Protein 3BC8 (pdb70)

Radius of gyration: 23.64 Å; Cα contacts (8 Å, |Δi|>4): 883; chains: 1; bounding box: 68×64×61 Å

Structure (mmCIF, N/CA/C/O backbone):
data_3BC8
#
_entry.id   3BC8
#
_cell.length_a   59.172
_cell.length_b   138.730
_cell.length_c   141.660
_cell.angle_alpha   90.00
_cell.angle_beta   90.00
_cell.angle_gamma   90.00
#
_symmetry.space_group_name_H-M   'I 2 2 2'
#
loop_
_entity.id
_entity.type
_entity.pdbx_description
1 polymer 'O-phosphoseryl-tRNA(Sec) selenium transferase'
2 non-polymer 'CHLORIDE ION'
3 non-polymer 1,2-ETHANEDIOL
4 water water
#
loop_
_atom_site.group_PDB
_atom_site.id
_atom_site.type_symbol
_atom_site.label_atom_id
_atom_site.label_alt_id
_atom_site.label_comp_id
_atom_site.label_asym_id
_atom_site.label_entity_id
_atom_site.label_seq_id
_atom_site.pdbx_PDB_ins_code
_atom_site.Cartn_x
_atom_site.Cartn_y
_atom_site.Cartn_z
_atom_site.occupancy
_atom_site.B_iso_or_equiv
_atom_site.auth_seq_id
_atom_site.auth_comp_id
_atom_site.auth_asym_id
_atom_site.auth_atom_id
_atom_site.pdbx_PDB_model_num
ATOM 1 N N . GLU A 1 5 ? 55.278 76.869 11.119 1.00 29.26 23 GLU A N 1
ATOM 2 C CA . GLU A 1 5 ? 54.429 76.914 9.875 1.00 28.93 23 GLU A CA 1
ATOM 3 C C . GLU A 1 5 ? 53.189 76.014 9.886 1.00 28.17 23 GLU A C 1
ATOM 4 O O . GLU A 1 5 ? 53.229 74.830 10.280 1.00 27.88 23 GLU A O 1
ATOM 10 N N . ALA A 1 6 ? 52.096 76.618 9.422 1.00 27.07 24 ALA A N 1
ATOM 11 C CA . ALA A 1 6 ? 50.778 76.016 9.394 1.00 26.06 24 ALA A CA 1
ATOM 12 C C . ALA A 1 6 ? 50.759 74.657 8.699 1.00 25.02 24 ALA A C 1
ATOM 13 O O . ALA A 1 6 ? 50.314 73.665 9.289 1.00 24.96 24 ALA A O 1
ATOM 15 N N . ARG A 1 7 ? 51.248 74.603 7.461 1.00 23.63 25 ARG A N 1
ATOM 16 C CA . ARG A 1 7 ? 51.225 73.348 6.710 1.00 22.94 25 ARG A CA 1
ATOM 17 C C . ARG A 1 7 ? 52.036 72.227 7.378 1.00 21.37 25 ARG A C 1
ATOM 18 O O . ARG A 1 7 ? 51.601 71.073 7.389 1.00 20.60 25 ARG A O 1
ATOM 26 N N . ARG A 1 8 ? 53.193 72.570 7.947 1.00 19.77 26 ARG A N 1
ATOM 27 C CA . ARG A 1 8 ? 54.039 71.553 8.591 1.00 18.92 26 ARG A CA 1
ATOM 28 C C . ARG A 1 8 ? 53.333 70.848 9.752 1.00 17.86 26 ARG A C 1
ATOM 29 O O . ARG A 1 8 ? 53.518 69.639 9.958 1.00 17.73 26 ARG A O 1
ATOM 37 N N . ALA A 1 9 ? 52.499 71.588 10.485 1.00 15.99 27 ALA A N 1
ATOM 38 C CA . ALA A 1 9 ? 51.760 71.009 11.612 1.00 15.15 27 ALA A CA 1
ATOM 39 C C . ALA A 1 9 ? 50.787 69.926 11.135 1.00 13.94 27 ALA A C 1
ATOM 40 O O . ALA A 1 9 ? 50.655 68.893 11.794 1.00 13.39 27 ALA A O 1
ATOM 42 N N . HIS A 1 10 ? 50.114 70.170 10.005 1.00 13.52 28 HIS A N 1
ATOM 43 C CA . HIS A 1 10 ? 49.225 69.160 9.400 1.00 13.90 28 HIS A CA 1
ATOM 44 C C . HIS A 1 10 ? 50.062 67.954 8.952 1.00 14.83 28 HIS A C 1
ATOM 45 O O . HIS A 1 10 ? 49.704 66.796 9.211 1.00 14.35 28 HIS A O 1
ATOM 52 N N . GLU A 1 11 ? 51.171 68.236 8.271 1.00 15.68 29 GLU A N 1
ATOM 53 C CA . GLU A 1 11 ? 52.087 67.195 7.799 1.00 17.49 29 GLU A CA 1
ATOM 54 C C . GLU A 1 11 ? 52.555 66.306 8.940 1.00 16.81 29 GLU A C 1
ATOM 55 O O . GLU A 1 11 ? 52.607 65.080 8.796 1.00 16.38 29 GLU A O 1
ATOM 61 N N . HIS A 1 12 ? 52.864 66.921 10.084 1.00 15.75 30 HIS A N 1
ATOM 62 C CA . HIS A 1 12 ? 53.314 66.173 11.255 1.00 16.72 30 HIS A CA 1
ATOM 63 C C . HIS A 1 12 ? 52.287 65.114 11.666 1.00 16.39 30 HIS A C 1
ATOM 64 O O . HIS A 1 12 ? 52.634 63.950 11.899 1.00 16.04 30 HIS A O 1
ATOM 71 N N . LEU A 1 13 ? 51.025 65.530 11.748 1.00 15.16 31 LEU A N 1
ATOM 72 C CA . LEU A 1 13 ? 49.937 64.624 12.122 1.00 14.17 31 LEU A CA 1
ATOM 73 C C . LEU A 1 13 ? 49.799 63.486 11.105 1.00 14.19 31 LEU A C 1
ATOM 74 O O . LEU A 1 13 ? 49.645 62.317 11.474 1.00 14.55 31 LEU A O 1
ATOM 79 N N . ILE A 1 14 ? 49.867 63.839 9.828 1.00 13.45 32 ILE A N 1
ATOM 80 C CA . ILE A 1 14 ? 49.699 62.849 8.753 1.00 14.01 32 ILE A CA 1
ATOM 81 C C . ILE A 1 14 ? 50.868 61.847 8.784 1.00 14.60 32 ILE A C 1
ATOM 82 O O . ILE A 1 14 ? 50.660 60.634 8.708 1.00 14.46 32 ILE A O 1
ATOM 87 N N . ARG A 1 15 ? 52.087 62.369 8.913 1.00 14.60 33 ARG A N 1
ATOM 88 C CA . ARG A 1 15 ? 53.301 61.549 9.012 1.00 15.28 33 ARG A CA 1
ATOM 89 C C . ARG A 1 15 ? 53.246 60.549 10.193 1.00 14.93 33 ARG A C 1
ATOM 90 O O . ARG A 1 15 ? 53.542 59.360 10.012 1.00 15.50 33 ARG A O 1
ATOM 98 N N A LEU A 1 16 ? 52.839 61.026 11.372 0.50 14.79 34 LEU A N 1
ATOM 99 N N B LEU A 1 16 ? 52.874 61.025 11.381 0.50 14.67 34 LEU A N 1
ATOM 100 C CA A LEU A 1 16 ? 52.695 60.162 12.556 0.50 15.05 34 LEU A CA 1
ATOM 101 C CA B LEU A 1 16 ? 52.715 60.127 12.531 0.50 14.78 34 LEU A CA 1
ATOM 102 C C A LEU A 1 16 ? 51.674 59.032 12.346 0.50 14.93 34 LEU A C 1
ATOM 103 C C B LEU A 1 16 ? 51.761 58.983 12.176 0.50 14.70 34 LEU A C 1
ATOM 104 O O A LEU A 1 16 ? 51.857 57.919 12.844 0.50 14.77 34 LEU A O 1
ATOM 105 O O B LEU A 1 16 ? 52.082 57.811 12.377 0.50 14.32 34 LEU A O 1
ATOM 114 N N . LEU A 1 17 ? 50.605 59.328 11.613 1.00 14.57 35 LEU A N 1
ATOM 115 C CA . LEU A 1 17 ? 49.618 58.317 11.232 1.00 14.83 35 LEU A CA 1
ATOM 116 C C . LEU A 1 17 ? 50.209 57.289 10.257 1.00 15.47 35 LEU A C 1
ATOM 117 O O . LEU A 1 17 ? 50.018 56.083 10.438 1.00 15.48 35 LEU A O 1
ATOM 122 N N . LEU A 1 18 ? 50.920 57.773 9.239 1.00 16.24 36 LEU A N 1
ATOM 123 C CA . LEU A 1 18 ? 51.475 56.911 8.183 1.00 18.58 36 LEU A CA 1
ATOM 124 C C . LEU A 1 18 ? 52.581 56.006 8.691 1.00 19.89 36 LEU A C 1
ATOM 125 O O . LEU A 1 18 ? 52.700 54.850 8.257 1.00 20.34 36 LEU A O 1
ATOM 130 N N . GLU A 1 19 ? 53.382 56.522 9.614 1.00 20.76 37 GLU A N 1
ATOM 131 C CA . GLU A 1 19 ? 54.549 55.794 10.092 1.00 22.51 37 GLU A CA 1
ATOM 132 C C . GLU A 1 19 ? 54.202 54.680 11.082 1.00 22.38 37 GLU A C 1
ATOM 133 O O . GLU A 1 19 ? 54.742 53.574 10.986 1.00 22.54 37 GLU A O 1
ATOM 139 N N A GLN A 1 20 ? 53.290 54.971 12.006 0.50 22.35 38 GLN A N 1
ATOM 140 N N B GLN A 1 20 ? 53.304 54.951 12.021 0.50 22.30 38 GLN A N 1
ATOM 141 C CA A GLN A 1 20 ? 52.926 54.029 13.062 0.50 22.36 38 GLN A CA 1
ATOM 142 C CA B GLN A 1 20 ? 52.960 53.920 12.996 0.50 22.29 38 GLN A CA 1
ATOM 143 C C A GLN A 1 20 ? 51.610 53.279 12.787 0.50 22.13 38 GLN A C 1
ATOM 144 C C B GLN A 1 20 ? 51.496 53.452 13.024 0.50 21.99 38 GLN A C 1
ATOM 145 O O A GLN A 1 20 ? 51.444 52.139 13.227 0.50 22.16 38 GLN A O 1
ATOM 146 O O B GLN A 1 20 ? 51.120 52.674 13.911 0.50 21.72 38 GLN A O 1
ATOM 157 N N . GLY A 1 21 ? 50.692 53.910 12.057 1.00 21.61 39 GLY A N 1
ATOM 158 C CA . GLY A 1 21 ? 49.342 53.348 11.800 1.00 21.43 39 GLY A CA 1
ATOM 159 C C . GLY A 1 21 ? 48.391 53.344 12.997 1.00 21.15 39 GLY A C 1
ATOM 160 O O . GLY A 1 21 ? 47.415 52.576 13.059 1.00 21.54 39 GLY A O 1
ATOM 161 N N . LYS A 1 22 ? 48.657 54.221 13.951 1.00 20.92 40 LYS A N 1
ATOM 162 C CA . LYS A 1 22 ? 47.845 54.244 15.147 1.00 21.48 40 LYS A CA 1
ATOM 163 C C . LYS A 1 22 ? 46.833 55.373 15.166 1.00 21.14 40 LYS A C 1
ATOM 164 O O . LYS A 1 22 ? 47.025 56.425 14.545 1.00 21.71 40 LYS A O 1
ATOM 170 N N A CYS A 1 23 ? 45.743 55.131 15.880 0.80 21.45 41 CYS A N 1
ATOM 171 N N B CYS A 1 23 ? 45.743 55.135 15.891 0.20 20.92 41 CYS A N 1
ATOM 172 C CA A CYS A 1 23 ? 44.715 56.126 16.093 0.80 21.08 41 CYS A CA 1
ATOM 173 C CA B CYS A 1 23 ? 44.705 56.132 16.101 0.20 20.52 41 CYS A CA 1
ATOM 174 C C A CYS A 1 23 ? 45.311 57.268 16.927 0.80 20.80 41 CYS A C 1
ATOM 175 C C B CYS A 1 23 ? 45.297 57.270 16.938 0.20 20.29 41 CYS A C 1
ATOM 176 O O A CYS A 1 23 ? 45.904 57.009 17.980 0.80 21.15 41 CYS A O 1
ATOM 177 O O B CYS A 1 23 ? 45.863 57.013 18.004 0.20 20.40 41 CYS A O 1
ATOM 182 N N . PRO A 1 24 ? 45.189 58.529 16.456 1.00 20.01 42 PRO A N 1
ATOM 183 C CA . PRO A 1 24 ? 45.742 59.686 17.196 1.00 18.77 42 PRO A CA 1
ATOM 184 C C . PRO A 1 24 ? 45.030 59.795 18.548 1.00 17.85 42 PRO A C 1
ATOM 185 O O . PRO A 1 24 ? 43.849 59.476 18.624 1.00 16.96 42 PRO A O 1
ATOM 189 N N A GLU A 1 25 ? 45.733 60.206 19.607 0.50 16.76 43 GLU A N 1
ATOM 190 N N B GLU A 1 25 ? 45.736 60.223 19.592 0.50 17.18 43 GLU A N 1
ATOM 191 C CA A GLU A 1 25 ? 45.082 60.313 20.921 0.50 16.25 43 GLU A CA 1
ATOM 192 C CA B GLU A 1 25 ? 45.114 60.322 20.913 0.50 17.11 43 GLU A CA 1
ATOM 193 C C A GLU A 1 25 ? 43.899 61.274 20.852 0.50 16.40 43 GLU A C 1
ATOM 194 C C B GLU A 1 25 ? 43.934 61.292 20.908 0.50 16.88 43 GLU A C 1
ATOM 195 O O A GLU A 1 25 ? 42.787 60.939 21.271 0.50 16.01 43 GLU A O 1
ATOM 196 O O B GLU A 1 25 ? 42.853 60.974 21.410 0.50 16.49 43 GLU A O 1
ATOM 207 N N . ASP A 1 26 ? 44.146 62.465 20.318 1.00 16.20 44 ASP A N 1
ATOM 208 C CA . ASP A 1 26 ? 43.085 63.431 20.133 1.00 16.73 44 ASP A CA 1
ATOM 209 C C . ASP A 1 26 ? 42.682 63.507 18.664 1.00 15.76 44 ASP A C 1
ATOM 210 O O . ASP A 1 26 ? 43.510 63.294 17.761 1.00 15.94 44 ASP A O 1
ATOM 215 N N . GLY A 1 27 ? 41.406 63.792 18.432 1.00 15.12 45 GLY A N 1
ATOM 216 C CA . GLY A 1 27 ? 40.865 63.790 17.069 1.00 14.22 45 GLY A CA 1
ATOM 217 C C . GLY A 1 27 ? 41.489 64.898 16.224 1.00 13.80 45 GLY A C 1
ATOM 218 O O . GLY A 1 27 ? 41.814 65.986 16.733 1.00 13.71 45 GLY A O 1
ATOM 219 N N . TRP A 1 28 ? 41.717 64.599 14.951 1.00 12.68 46 TRP A N 1
ATOM 220 C CA . TRP A 1 28 ? 42.132 65.604 13.971 1.00 12.46 46 TRP A CA 1
ATOM 221 C C . TRP A 1 28 ? 41.025 66.620 13.711 1.00 13.34 46 TRP A C 1
ATOM 222 O O . TRP A 1 28 ? 39.831 66.270 13.725 1.00 13.10 46 TRP A O 1
ATOM 233 N N . ASP A 1 29 ? 41.408 67.877 13.478 1.00 13.16 47 ASP A N 1
ATOM 234 C CA . ASP A 1 29 ? 40.503 68.844 12.860 1.00 14.54 47 ASP A CA 1
ATOM 235 C C . ASP A 1 29 ? 40.049 68.327 11.480 1.00 13.87 47 ASP A C 1
ATOM 236 O O . ASP A 1 29 ? 40.807 67.600 10.796 1.00 12.50 47 ASP A O 1
ATOM 241 N N . GLU A 1 30 ? 38.856 68.741 11.043 1.00 14.43 48 GLU A N 1
ATOM 242 C CA . GLU A 1 30 ? 38.378 68.439 9.671 1.00 16.09 48 GLU A CA 1
ATOM 243 C C . GLU A 1 30 ? 39.352 68.907 8.599 1.00 15.26 48 GLU A C 1
ATOM 244 O O . GLU A 1 30 ? 39.525 68.236 7.580 1.00 15.39 48 GLU A O 1
ATOM 250 N N . SER A 1 31 ? 39.985 70.053 8.826 1.00 14.82 49 SER A N 1
ATOM 251 C CA . SER A 1 31 ? 40.932 70.579 7.828 1.00 14.22 49 SER A CA 1
ATOM 252 C C . SER A 1 31 ? 42.045 69.563 7.558 1.00 13.99 49 SER A C 1
ATOM 253 O O . SER A 1 31 ? 42.397 69.280 6.399 1.00 14.48 49 SER A O 1
ATOM 256 N N . THR A 1 32 ? 42.613 69.024 8.639 1.00 13.37 50 THR A N 1
ATOM 257 C CA . THR A 1 32 ? 43.714 68.071 8.506 1.00 12.89 50 THR A CA 1
ATOM 258 C C . THR A 1 32 ? 43.176 66.825 7.801 1.00 12.76 50 THR A C 1
ATOM 259 O O . THR A 1 32 ? 43.799 66.287 6.869 1.00 12.67 50 THR A O 1
ATOM 263 N N . LEU A 1 33 ? 42.004 66.374 8.249 1.00 12.75 51 LEU A N 1
ATOM 264 C CA . LEU A 1 33 ? 41.418 65.171 7.667 1.00 13.07 51 LEU A CA 1
ATOM 265 C C . LEU A 1 33 ? 41.216 65.315 6.150 1.00 13.41 51 LEU A C 1
ATOM 266 O O . LEU A 1 33 ? 41.574 64.413 5.377 1.00 13.49 51 LEU A O 1
ATOM 271 N N . GLU A 1 34 ? 40.639 66.434 5.722 1.00 13.85 52 GLU A N 1
ATOM 272 C CA . GLU A 1 34 ? 40.338 66.612 4.294 1.00 15.79 52 GLU A CA 1
ATOM 273 C C . GLU A 1 34 ? 41.586 66.818 3.457 1.00 15.95 52 GLU A C 1
ATOM 274 O O . GLU A 1 34 ? 41.643 66.357 2.333 1.00 16.30 52 GLU A O 1
ATOM 280 N N . LEU A 1 35 ? 42.588 67.498 4.020 1.00 15.94 53 LEU A N 1
ATOM 281 C CA . LEU A 1 35 ? 43.909 67.603 3.390 1.00 16.97 53 LEU A CA 1
ATOM 282 C C . LEU A 1 35 ? 44.479 66.207 3.100 1.00 16.78 53 LEU A C 1
ATOM 283 O O . LEU A 1 35 ? 44.946 65.908 1.992 1.00 16.78 53 LEU A O 1
ATOM 288 N N . PHE A 1 36 ? 44.425 65.349 4.115 1.00 14.66 54 PHE A N 1
ATOM 289 C CA . PHE A 1 36 ? 44.895 63.973 4.026 1.00 14.48 54 PHE A CA 1
ATOM 290 C C . PHE A 1 36 ? 44.134 63.176 2.952 1.00 14.10 54 PHE A C 1
ATOM 291 O O . PHE A 1 36 ? 44.747 62.518 2.084 1.00 15.49 54 PHE A O 1
ATOM 299 N N . LEU A 1 37 ? 42.806 63.245 2.997 1.00 13.52 55 LEU A N 1
ATOM 300 C CA . LEU A 1 37 ? 41.975 62.498 2.024 1.00 13.15 55 LEU A CA 1
ATOM 301 C C . LEU A 1 37 ? 42.241 62.975 0.594 1.00 13.74 55 LEU A C 1
ATOM 302 O O . LEU A 1 37 ? 42.368 62.154 -0.322 1.00 13.70 55 LEU A O 1
ATOM 307 N N . HIS A 1 38 ? 42.353 64.290 0.416 1.00 15.09 56 HIS A N 1
ATOM 308 C CA . HIS A 1 38 ? 42.626 64.849 -0.920 1.00 17.51 56 HIS A CA 1
ATOM 309 C C . HIS A 1 38 ? 43.978 64.392 -1.418 1.00 17.56 56 HIS A C 1
ATOM 310 O O . HIS A 1 38 ? 44.123 64.041 -2.585 1.00 17.65 56 HIS A O 1
ATOM 317 N N . GLU A 1 39 ? 44.962 64.367 -0.523 1.00 17.98 57 GLU A N 1
ATOM 318 C CA . GLU A 1 39 ? 46.302 63.866 -0.861 1.00 18.98 57 GLU A CA 1
ATOM 319 C C . GLU A 1 39 ? 46.319 62.388 -1.254 1.00 18.65 57 GLU A C 1
ATOM 320 O O . GLU A 1 39 ? 46.985 62.006 -2.235 1.00 18.58 57 GLU A O 1
ATOM 326 N N . LEU A 1 40 ? 45.601 61.551 -0.503 1.00 16.74 58 LEU A N 1
ATOM 327 C CA . LEU A 1 40 ? 45.487 60.137 -0.847 1.00 17.08 58 LEU A CA 1
ATOM 328 C C . LEU A 1 40 ? 44.805 59.958 -2.199 1.00 16.04 58 LEU A C 1
ATOM 329 O O . LEU A 1 40 ? 45.257 59.139 -3.011 1.00 15.65 58 LEU A O 1
ATOM 334 N N . ALA A 1 41 ? 43.718 60.694 -2.432 1.00 15.27 59 ALA A N 1
ATOM 335 C CA . ALA A 1 41 ? 42.947 60.496 -3.671 1.00 14.88 59 ALA A CA 1
ATOM 336 C C . ALA A 1 41 ? 43.815 60.823 -4.890 1.00 15.05 59 ALA A C 1
ATOM 337 O O . ALA A 1 41 ? 43.715 60.147 -5.920 1.00 15.40 59 ALA A O 1
ATOM 339 N N . VAL A 1 42 ? 44.676 61.843 -4.753 1.00 14.47 60 VAL A N 1
ATOM 340 C CA . VAL A 1 42 ? 45.620 62.284 -5.809 1.00 15.88 60 VAL A CA 1
ATOM 341 C C . VAL A 1 42 ? 46.513 61.129 -6.242 1.00 15.29 60 VAL A C 1
ATOM 342 O O . VAL A 1 42 ? 46.947 61.054 -7.401 1.00 15.79 60 VAL A O 1
ATOM 346 N N . MET A 1 43 ? 46.746 60.200 -5.313 1.00 15.35 61 MET A N 1
ATOM 347 C CA . MET A 1 43 ? 47.621 59.058 -5.576 1.00 16.02 61 MET A CA 1
ATOM 348 C C . MET A 1 43 ? 47.004 57.964 -6.450 1.00 15.29 61 MET A C 1
ATOM 349 O O . MET A 1 43 ? 47.725 57.102 -6.956 1.00 15.55 61 MET A O 1
ATOM 354 N N . ASP A 1 44 ? 45.681 58.008 -6.610 1.00 14.34 62 ASP A N 1
ATOM 355 C CA . ASP A 1 44 ? 44.968 57.010 -7.420 1.00 14.10 62 ASP A CA 1
ATOM 356 C C . ASP A 1 44 ? 45.006 57.403 -8.907 1.00 14.13 62 ASP A C 1
ATOM 357 O O . ASP A 1 44 ? 44.819 58.582 -9.248 1.00 13.58 62 ASP A O 1
ATOM 362 N N . SER A 1 45 ? 45.244 56.419 -9.785 1.00 13.80 63 SER A N 1
ATOM 363 C CA . SER A 1 45 ? 45.543 56.720 -11.208 1.00 14.17 63 SER A CA 1
ATOM 364 C C . SER A 1 45 ? 44.402 57.455 -11.939 1.00 14.31 63 SER A C 1
ATOM 365 O O . SER A 1 45 ? 44.666 58.287 -12.845 1.00 14.56 63 SER A O 1
ATOM 368 N N . ASN A 1 46 ? 43.156 57.177 -11.553 1.00 13.94 64 ASN A N 1
ATOM 369 C CA . ASN A 1 46 ? 41.981 57.841 -12.170 1.00 15.25 64 ASN A CA 1
ATOM 370 C C . ASN A 1 46 ? 42.021 59.344 -11.972 1.00 15.60 64 ASN A C 1
ATOM 371 O O . ASN A 1 46 ? 41.396 60.099 -12.735 1.00 15.94 64 ASN A O 1
ATOM 376 N N . ASN A 1 47 ? 42.754 59.758 -10.931 1.00 14.87 65 ASN A N 1
ATOM 377 C CA . ASN A 1 47 ? 42.930 61.166 -10.598 1.00 15.30 65 ASN A CA 1
ATOM 378 C C . ASN A 1 47 ? 44.212 61.837 -11.115 1.00 15.18 65 ASN A C 1
ATOM 379 O O . ASN A 1 47 ? 44.395 63.052 -10.901 1.00 14.39 65 ASN A O 1
ATOM 384 N N . PHE A 1 48 ? 45.108 61.082 -11.757 1.00 14.25 66 PHE A N 1
ATOM 385 C CA . PHE A 1 48 ? 46.330 61.684 -12.299 1.00 14.38 66 PHE A CA 1
ATOM 386 C C . PHE A 1 48 ? 45.948 62.673 -13.397 1.00 14.48 66 PHE A C 1
ATOM 387 O O . PHE A 1 48 ? 45.097 62.370 -14.243 1.00 14.86 66 PHE A O 1
ATOM 395 N N . LEU A 1 49 ? 46.595 63.836 -13.400 1.00 13.88 67 LEU A N 1
ATOM 396 C CA . LEU A 1 49 ? 46.368 64.821 -14.448 1.00 13.80 67 LEU A CA 1
ATOM 397 C C . LEU A 1 49 ? 46.839 64.319 -15.820 1.00 15.23 67 LEU A C 1
ATOM 398 O O . LEU A 1 49 ? 46.209 64.626 -16.837 1.00 16.01 67 LEU A O 1
ATOM 403 N N . GLY A 1 50 ? 47.942 63.578 -15.840 1.00 15.75 68 GLY A N 1
ATOM 404 C CA . GLY A 1 50 ? 48.498 63.073 -17.109 1.00 17.49 68 GLY A CA 1
ATOM 405 C C . GLY A 1 50 ? 48.006 61.701 -17.562 1.00 18.29 68 GLY A C 1
ATOM 406 O O . GLY A 1 50 ? 48.474 61.176 -18.590 1.00 19.05 68 GLY A O 1
ATOM 407 N N . ASN A 1 51 ? 47.068 61.127 -16.813 1.00 19.18 69 ASN A N 1
ATOM 408 C CA . ASN A 1 51 ? 46.562 59.777 -17.072 1.00 19.70 69 ASN A CA 1
ATOM 409 C C . ASN A 1 51 ? 45.811 59.643 -18.413 1.00 19.40 69 ASN A C 1
ATOM 410 O O . ASN A 1 51 ? 45.073 60.532 -18.845 1.00 19.70 69 ASN A O 1
ATOM 415 N N . CYS A 1 52 ? 46.054 58.534 -19.089 1.00 18.45 70 CYS A N 1
ATOM 416 C CA . CYS A 1 52 ? 45.158 58.097 -20.144 1.00 16.86 70 CYS A CA 1
ATOM 417 C C . CYS A 1 52 ? 44.837 56.660 -19.774 1.00 16.27 70 CYS A C 1
ATOM 418 O O . CYS A 1 52 ? 45.699 55.949 -19.248 1.00 17.22 70 CYS A O 1
ATOM 421 N N . GLY A 1 53 ? 43.589 56.258 -19.994 1.00 14.41 71 GLY A N 1
ATOM 422 C CA . GLY A 1 53 ? 43.116 54.949 -19.552 1.00 12.89 71 GLY A CA 1
ATOM 423 C C . GLY A 1 53 ? 42.596 54.193 -20.753 1.00 12.44 71 GLY A C 1
ATOM 424 O O . GLY A 1 53 ? 41.820 54.740 -21.554 1.00 11.72 71 GLY A O 1
ATOM 425 N N . VAL A 1 54 ? 43.059 52.950 -20.910 1.00 10.51 72 VAL A N 1
ATOM 426 C CA . VAL A 1 54 ? 42.646 52.161 -22.082 1.00 10.18 72 VAL A CA 1
ATOM 427 C C . VAL A 1 54 ? 42.166 50.770 -21.681 1.00 10.42 72 VAL A C 1
ATOM 428 O O . VAL A 1 54 ? 42.193 49.830 -22.494 1.00 10.06 72 VAL A O 1
ATOM 432 N N . GLY A 1 55 ? 41.746 50.647 -20.426 1.00 10.23 73 GLY A N 1
ATOM 433 C CA . GLY A 1 55 ? 41.190 49.397 -19.924 1.00 11.39 73 GLY A CA 1
ATOM 434 C C . GLY A 1 55 ? 39.700 49.494 -19.624 1.00 11.62 73 GLY A C 1
ATOM 435 O O . GLY A 1 55 ? 39.051 50.538 -19.877 1.00 12.14 73 GLY A O 1
ATOM 436 N N . GLU A 1 56 ? 39.172 48.410 -19.049 1.00 11.07 74 GLU A N 1
ATOM 437 C CA . GLU A 1 56 ? 37.744 48.285 -18.789 1.00 11.88 74 GLU A CA 1
ATOM 438 C C . GLU A 1 56 ? 37.352 48.710 -17.375 1.00 12.16 74 GLU A C 1
ATOM 439 O O . GLU A 1 56 ? 36.166 48.710 -17.043 1.00 12.51 74 GLU A O 1
ATOM 445 N N . ARG A 1 57 ? 38.351 49.017 -16.546 1.00 11.84 75 ARG A N 1
ATOM 446 C CA . ARG A 1 57 ? 38.085 49.450 -15.181 1.00 11.89 75 ARG A CA 1
ATOM 447 C C . ARG A 1 57 ? 38.949 50.666 -14.852 1.00 12.73 75 ARG A C 1
ATOM 448 O O . ARG A 1 57 ? 39.909 50.565 -14.089 1.00 13.57 75 ARG A O 1
ATOM 456 N N . GLU A 1 58 ? 38.612 51.809 -15.452 1.00 12.34 76 GLU A N 1
ATOM 457 C CA . GLU A 1 58 ? 39.442 52.998 -15.328 1.00 11.86 76 GLU A CA 1
ATOM 458 C C . GLU A 1 58 ? 39.003 53.947 -14.193 1.00 11.66 76 GLU A C 1
ATOM 459 O O . GLU A 1 58 ? 39.609 55.013 -13.997 1.00 11.29 76 GLU A O 1
ATOM 465 N N . GLY A 1 59 ? 37.959 53.573 -13.459 1.00 11.62 77 GLY A N 1
ATOM 466 C CA . GLY A 1 59 ? 37.477 54.459 -12.391 1.00 12.08 77 GLY A CA 1
ATOM 467 C C . GLY A 1 59 ? 36.909 55.759 -12.917 1.00 12.59 77 GLY A C 1
ATOM 468 O O . GLY A 1 59 ? 37.001 56.802 -12.256 1.00 12.82 77 GLY A O 1
ATOM 469 N N . ARG A 1 60 ? 36.346 55.716 -14.127 1.00 12.12 78 ARG A N 1
ATOM 470 C CA . ARG A 1 60 ? 35.705 56.900 -14.713 1.00 12.13 78 ARG A CA 1
ATOM 471 C C . ARG A 1 60 ? 34.426 57.133 -13.958 1.00 12.41 78 ARG A C 1
ATOM 472 O O . ARG A 1 60 ? 33.789 56.174 -13.515 1.00 11.98 78 ARG A O 1
ATOM 480 N N A VAL A 1 61 ? 34.055 58.404 -13.808 0.50 11.49 79 VAL A N 1
ATOM 481 N N B VAL A 1 61 ? 34.020 58.393 -13.814 0.50 11.37 79 VAL A N 1
ATOM 482 C CA A VAL A 1 61 ? 32.830 58.753 -13.081 0.50 11.53 79 VAL A CA 1
ATOM 483 C CA B VAL A 1 61 ? 32.812 58.684 -13.020 0.50 11.31 79 VAL A CA 1
ATOM 484 C C A VAL A 1 61 ? 31.964 59.701 -13.900 0.50 11.62 79 VAL A C 1
ATOM 485 C C B VAL A 1 61 ? 31.914 59.748 -13.683 0.50 11.32 79 VAL A C 1
ATOM 486 O O A VAL A 1 61 ? 32.435 60.736 -14.405 0.50 11.64 79 VAL A O 1
ATOM 487 O O B VAL A 1 61 ? 32.327 60.903 -13.861 0.50 11.10 79 VAL A O 1
ATOM 494 N N . ALA A 1 62 ? 30.698 59.331 -14.049 1.00 11.44 80 ALA A N 1
ATOM 495 C CA . ALA A 1 62 ? 29.783 60.139 -14.859 1.00 11.47 80 ALA A CA 1
ATOM 496 C C . ALA A 1 62 ? 29.248 61.342 -14.094 1.00 11.79 80 ALA A C 1
ATOM 497 O O . ALA A 1 62 ? 29.151 62.449 -14.667 1.00 13.33 80 ALA A O 1
ATOM 499 N N . SER A 1 63 ? 28.896 61.126 -12.827 1.00 11.59 81 SER A N 1
ATOM 500 C CA . SER A 1 63 ? 28.296 62.165 -11.994 1.00 11.62 81 SER A CA 1
ATOM 501 C C . SER A 1 63 ? 29.307 62.845 -11.057 1.00 10.99 81 SER A C 1
ATOM 502 O O . SER A 1 63 ? 29.967 62.175 -10.217 1.00 10.63 81 SER A O 1
ATOM 505 N N . ALA A 1 64 ? 29.370 64.179 -11.130 1.00 12.07 82 ALA A N 1
ATOM 506 C CA . ALA A 1 64 ? 30.192 64.942 -10.174 1.00 12.31 82 ALA A CA 1
ATOM 507 C C . ALA A 1 64 ? 29.745 64.748 -8.718 1.00 12.65 82 ALA A C 1
ATOM 508 O O . ALA A 1 64 ? 30.591 64.708 -7.810 1.00 12.96 82 ALA A O 1
ATOM 510 N N . LEU A 1 65 ? 28.438 64.604 -8.494 1.00 12.04 83 LEU A N 1
ATOM 511 C CA . LEU A 1 65 ? 27.915 64.368 -7.139 1.00 12.77 83 LEU A CA 1
ATOM 512 C C . LEU A 1 65 ? 28.471 63.065 -6.568 1.00 12.30 83 LEU A C 1
ATOM 513 O O . LEU A 1 65 ? 28.866 63.011 -5.407 1.00 13.41 83 LEU A O 1
ATOM 518 N N . VAL A 1 66 ? 28.534 62.031 -7.402 1.00 11.72 84 VAL A N 1
ATOM 519 C CA . VAL A 1 66 ? 29.095 60.759 -6.977 1.00 12.37 84 VAL A CA 1
ATOM 520 C C . VAL A 1 66 ? 30.593 60.898 -6.716 1.00 12.37 84 VAL A C 1
ATOM 521 O O . VAL A 1 66 ? 31.077 60.443 -5.679 1.00 12.82 84 VAL A O 1
ATOM 525 N N . ALA A 1 67 ? 31.327 61.507 -7.662 1.00 11.48 85 ALA A N 1
ATOM 526 C CA . ALA A 1 67 ? 32.785 61.642 -7.487 1.00 11.93 85 ALA A CA 1
ATOM 527 C C . ALA A 1 67 ? 33.120 62.375 -6.178 1.00 11.83 85 ALA A C 1
ATOM 528 O O . ALA A 1 67 ? 34.000 61.934 -5.399 1.00 13.20 85 ALA A O 1
ATOM 530 N N A ARG A 1 68 ? 32.421 63.486 -5.940 0.50 11.47 86 ARG A N 1
ATOM 531 N N B ARG A 1 68 ? 32.410 63.465 -5.917 0.50 11.50 86 ARG A N 1
ATOM 532 C CA A ARG A 1 68 ? 32.725 64.359 -4.801 0.50 12.27 86 ARG A CA 1
ATOM 533 C CA B ARG A 1 68 ? 32.767 64.337 -4.800 0.50 12.31 86 ARG A CA 1
ATOM 534 C C A ARG A 1 68 ? 32.398 63.673 -3.478 0.50 12.00 86 ARG A C 1
ATOM 535 C C B ARG A 1 68 ? 32.335 63.788 -3.438 0.50 12.15 86 ARG A C 1
ATOM 536 O O A ARG A 1 68 ? 33.196 63.700 -2.545 0.50 11.71 86 ARG A O 1
ATOM 537 O O B ARG A 1 68 ? 33.001 64.037 -2.429 0.50 11.94 86 ARG A O 1
ATOM 552 N N . ARG A 1 69 ? 31.225 63.046 -3.404 1.00 12.38 87 ARG A N 1
ATOM 553 C CA . ARG A 1 69 ? 30.752 62.472 -2.125 1.00 12.25 87 ARG A CA 1
ATOM 554 C C . ARG A 1 69 ? 31.680 61.353 -1.624 1.00 12.72 87 ARG A C 1
ATOM 555 O O . ARG A 1 69 ? 31.677 61.042 -0.432 1.00 14.16 87 ARG A O 1
ATOM 563 N N . HIS A 1 70 ? 32.447 60.777 -2.565 1.00 12.88 88 HIS A N 1
ATOM 564 C CA . HIS A 1 70 ? 33.455 59.748 -2.247 1.00 12.91 88 HIS A CA 1
ATOM 565 C C . HIS A 1 70 ? 34.902 60.243 -2.183 1.00 12.39 88 HIS A C 1
ATOM 566 O O . HIS A 1 70 ? 35.857 59.424 -2.140 1.00 12.46 88 HIS A O 1
ATOM 573 N N . TYR A 1 71 ? 35.065 61.570 -2.125 1.00 11.90 89 TYR A N 1
ATOM 574 C CA . TYR A 1 71 ? 36.400 62.179 -2.094 1.00 12.59 89 TYR A CA 1
ATOM 575 C C . TYR A 1 71 ? 37.271 61.696 -3.278 1.00 12.72 89 TYR A C 1
ATOM 576 O O . TYR A 1 71 ? 38.491 61.609 -3.157 1.00 13.17 89 TYR A O 1
ATOM 585 N N . ARG A 1 72 ? 36.635 61.361 -4.404 1.00 12.05 90 ARG A N 1
ATOM 586 C CA . ARG A 1 72 ? 37.362 60.940 -5.613 1.00 14.05 90 ARG A CA 1
ATOM 587 C C . ARG A 1 72 ? 38.078 59.582 -5.482 1.00 12.91 90 ARG A C 1
ATOM 588 O O . ARG A 1 72 ? 38.975 59.244 -6.302 1.00 13.43 90 ARG A O 1
ATOM 596 N N . PHE A 1 73 ? 37.673 58.799 -4.484 1.00 13.28 91 PHE A N 1
ATOM 597 C CA . PHE A 1 73 ? 38.122 57.408 -4.385 1.00 12.98 91 PHE A CA 1
ATOM 598 C C . PHE A 1 73 ? 37.106 56.546 -5.125 1.00 13.70 91 PHE A C 1
ATOM 599 O O . PHE A 1 73 ? 35.981 56.362 -4.650 1.00 13.54 91 PHE A O 1
ATOM 607 N N . ILE A 1 74 ? 37.529 56.002 -6.269 1.00 12.69 92 ILE A N 1
ATOM 608 C CA . ILE A 1 74 ? 36.633 55.320 -7.194 1.00 12.66 92 ILE A CA 1
ATOM 609 C C . ILE A 1 74 ? 37.009 53.850 -7.392 1.00 13.18 92 ILE A C 1
ATOM 610 O O . ILE A 1 74 ? 36.134 53.000 -7.604 1.00 12.44 92 ILE A O 1
ATOM 615 N N . HIS A 1 75 ? 38.301 53.552 -7.266 1.00 12.13 93 HIS A N 1
ATOM 616 C CA . HIS A 1 75 ? 38.819 52.197 -7.562 1.00 13.18 93 HIS A CA 1
ATOM 617 C C . HIS A 1 75 ? 38.527 51.056 -6.576 1.00 13.18 93 HIS A C 1
ATOM 618 O O . HIS A 1 75 ? 38.848 49.902 -6.869 1.00 14.41 93 HIS A O 1
ATOM 625 N N . GLY A 1 76 ? 37.908 51.359 -5.440 1.00 13.34 94 GLY A N 1
ATOM 626 C CA . GLY A 1 76 ? 37.653 50.302 -4.444 1.00 13.02 94 GLY A CA 1
ATOM 627 C C . GLY A 1 76 ? 38.930 49.831 -3.781 1.00 14.35 94 GLY A C 1
ATOM 628 O O . GLY A 1 76 ? 40.003 50.428 -3.956 1.00 14.64 94 GLY A O 1
ATOM 629 N N . ILE A 1 77 ? 38.823 48.758 -3.007 1.00 14.69 95 ILE A N 1
ATOM 630 C CA . ILE A 1 77 ? 39.970 48.221 -2.306 1.00 15.64 95 ILE A CA 1
ATOM 631 C C . ILE A 1 77 ? 40.240 46.791 -2.773 1.00 17.31 95 ILE A C 1
ATOM 632 O O . ILE A 1 77 ? 39.315 46.092 -3.213 1.00 17.24 95 ILE A O 1
ATOM 637 N N . GLY A 1 78 ? 41.499 46.365 -2.675 1.00 18.67 96 GLY A N 1
ATOM 638 C CA . GLY A 1 78 ? 41.848 44.962 -2.893 1.00 22.15 96 GLY A CA 1
ATOM 639 C C . GLY A 1 78 ? 42.126 44.314 -1.540 1.00 24.51 96 GLY A C 1
ATOM 640 O O . GLY A 1 78 ? 41.631 44.785 -0.496 1.00 24.87 96 GLY A O 1
ATOM 641 N N . ARG A 1 79 ? 42.913 43.239 -1.555 1.00 25.83 97 ARG A N 1
ATOM 642 C CA . ARG A 1 79 ? 43.371 42.580 -0.330 1.00 27.62 97 ARG A CA 1
ATOM 643 C C . ARG A 1 79 ? 44.427 43.439 0.372 1.00 28.10 97 ARG A C 1
ATOM 644 O O . ARG A 1 79 ? 45.441 43.812 -0.228 1.00 28.21 97 ARG A O 1
ATOM 652 N N . GLN A 1 87 ? 52.993 49.653 -10.605 1.00 31.68 105 GLN A N 1
ATOM 653 C CA . GLN A 1 87 ? 52.104 48.487 -10.635 1.00 31.14 105 GLN A CA 1
ATOM 654 C C . GLN A 1 87 ? 50.647 48.746 -10.162 1.00 29.90 105 GLN A C 1
ATOM 655 O O . GLN A 1 87 ? 49.705 48.403 -10.882 1.00 29.73 105 GLN A O 1
ATOM 661 N N . PRO A 1 88 ? 50.448 49.362 -8.973 1.00 28.82 106 PRO A N 1
ATOM 662 C CA . PRO A 1 88 ? 49.056 49.468 -8.500 1.00 27.29 106 PRO A CA 1
ATOM 663 C C . PRO A 1 88 ? 48.246 50.472 -9.322 1.00 25.52 106 PRO A C 1
ATOM 664 O O . PRO A 1 88 ? 48.795 51.478 -9.773 1.00 24.95 106 PRO A O 1
ATOM 668 N N . LYS A 1 89 ? 46.960 50.190 -9.519 1.00 23.77 107 LYS A N 1
ATOM 669 C CA . LYS A 1 89 ? 46.068 51.126 -10.207 1.00 22.10 107 LYS A CA 1
ATOM 670 C C . LYS A 1 89 ? 45.566 52.197 -9.227 1.00 19.79 107 LYS A C 1
ATOM 671 O O . LYS A 1 89 ? 45.201 53.315 -9.622 1.00 18.69 107 LYS A O 1
ATOM 677 N N . ALA A 1 90 ? 45.541 51.833 -7.946 1.00 17.55 108 ALA A N 1
ATOM 678 C CA . ALA A 1 90 ? 45.020 52.733 -6.938 1.00 16.19 108 ALA A CA 1
ATOM 679 C C . ALA A 1 90 ? 45.873 52.725 -5.676 1.00 15.09 108 ALA A C 1
ATOM 680 O O . ALA A 1 90 ? 45.442 52.224 -4.630 1.00 14.72 108 ALA A O 1
ATOM 682 N N . ALA A 1 91 ? 47.075 53.300 -5.786 1.00 14.06 109 ALA A N 1
ATOM 683 C CA . ALA A 1 91 ? 47.998 53.428 -4.647 1.00 13.97 109 ALA A CA 1
ATOM 684 C C . ALA A 1 91 ? 47.384 54.154 -3.432 1.00 13.43 109 ALA A C 1
ATOM 685 O O . ALA A 1 91 ? 47.663 53.793 -2.265 1.00 13.54 109 ALA A O 1
ATOM 687 N N . GLY A 1 92 ? 46.581 55.193 -3.693 1.00 12.24 110 GLY A N 1
ATOM 688 C CA . GLY A 1 92 ? 45.927 55.965 -2.602 1.00 12.57 110 GLY A CA 1
ATOM 689 C C . GLY A 1 92 ? 44.883 55.100 -1.899 1.00 13.45 110 GLY A C 1
ATOM 690 O O . GLY A 1 92 ? 44.806 55.056 -0.668 1.00 13.95 110 GLY A O 1
ATOM 691 N N . SER A 1 93 ? 44.097 54.372 -2.684 1.00 12.74 111 SER A N 1
ATOM 692 C CA . SER A 1 93 ? 43.087 53.474 -2.075 1.00 12.87 111 SER A CA 1
ATOM 693 C C . SER A 1 93 ? 43.742 52.342 -1.285 1.00 12.97 111 SER A C 1
ATOM 694 O O . SER A 1 93 ? 43.234 51.943 -0.234 1.00 13.13 111 SER A O 1
ATOM 697 N N A SER A 1 94 ? 44.870 51.834 -1.779 0.33 12.95 112 SER A N 1
ATOM 698 N N B SER A 1 94 ? 44.874 51.841 -1.774 0.33 12.86 112 SER A N 1
ATOM 699 N N C SER A 1 94 ? 44.856 51.827 -1.801 0.33 12.72 112 SER A N 1
ATOM 700 C CA A SER A 1 94 ? 45.594 50.774 -1.063 0.33 13.33 112 SER A CA 1
ATOM 701 C CA B SER A 1 94 ? 45.605 50.778 -1.067 0.33 13.14 112 SER A CA 1
ATOM 702 C CA C SER A 1 94 ? 45.611 50.800 -1.084 0.33 12.88 112 SER A CA 1
ATOM 703 C C A SER A 1 94 ? 46.135 51.266 0.279 0.33 13.30 112 SER A C 1
ATOM 704 C C B SER A 1 94 ? 46.181 51.252 0.268 0.33 13.20 112 SER A C 1
ATOM 705 C C C SER A 1 94 ? 46.017 51.322 0.284 0.33 12.97 112 SER A C 1
ATOM 706 O O A SER A 1 94 ? 46.081 50.542 1.284 0.33 12.93 112 SER A O 1
ATOM 707 O O B SER A 1 94 ? 46.202 50.500 1.254 0.33 12.83 112 SER A O 1
ATOM 708 O O C SER A 1 94 ? 45.744 50.681 1.306 0.33 12.33 112 SER A O 1
ATOM 715 N N . LEU A 1 95 ? 46.643 52.498 0.288 1.00 13.29 113 LEU A N 1
ATOM 716 C CA . LEU A 1 95 ? 47.118 53.140 1.518 1.00 13.15 113 LEU A CA 1
ATOM 717 C C . LEU A 1 95 ? 45.948 53.365 2.475 1.00 13.07 113 LEU A C 1
ATOM 718 O O . LEU A 1 95 ? 46.070 53.109 3.668 1.00 12.87 113 LEU A O 1
ATOM 723 N N A LEU A 1 96 ? 44.818 53.819 1.927 0.33 12.76 114 LEU A N 1
ATOM 724 N N B LEU A 1 96 ? 44.819 53.824 1.937 0.33 12.66 114 LEU A N 1
ATOM 725 N N C LEU A 1 96 ? 44.825 53.832 1.932 0.33 12.75 114 LEU A N 1
ATOM 726 C CA A LEU A 1 96 ? 43.570 54.001 2.682 0.33 12.86 114 LEU A CA 1
ATOM 727 C CA B LEU A 1 96 ? 43.593 53.999 2.720 0.33 12.80 114 LEU A CA 1
ATOM 728 C CA C LEU A 1 96 ? 43.589 53.995 2.696 0.33 12.87 114 LEU A CA 1
ATOM 729 C C A LEU A 1 96 ? 43.153 52.700 3.381 0.33 12.78 114 LEU A C 1
ATOM 730 C C B LEU A 1 96 ? 43.198 52.685 3.405 0.33 12.71 114 LEU A C 1
ATOM 731 C C C LEU A 1 96 ? 43.232 52.683 3.404 0.33 12.75 114 LEU A C 1
ATOM 732 O O A LEU A 1 96 ? 42.830 52.704 4.567 0.33 12.70 114 LEU A O 1
ATOM 733 O O B LEU A 1 96 ? 42.935 52.665 4.605 0.33 12.52 114 LEU A O 1
ATOM 734 O O C LEU A 1 96 ? 43.036 52.663 4.617 0.33 12.44 114 LEU A O 1
ATOM 747 N N . ASN A 1 97 ? 43.184 51.595 2.637 1.00 12.61 115 ASN A N 1
ATOM 748 C CA . ASN A 1 97 ? 42.859 50.274 3.166 1.00 13.04 115 ASN A CA 1
ATOM 749 C C . ASN A 1 97 ? 43.809 49.845 4.299 1.00 13.01 115 ASN A C 1
ATOM 750 O O . ASN A 1 97 ? 43.382 49.352 5.368 1.00 12.74 115 ASN A O 1
ATOM 755 N N . LYS A 1 98 ? 45.097 50.023 4.040 1.00 12.80 116 LYS A N 1
ATOM 756 C CA . LYS A 1 98 ? 46.152 49.601 4.988 1.00 14.53 116 LYS A CA 1
ATOM 757 C C . LYS A 1 98 ? 46.051 50.386 6.306 1.00 13.25 116 LYS A C 1
ATOM 758 O O . LYS A 1 98 ? 46.067 49.805 7.395 1.00 13.57 116 LYS A O 1
ATOM 764 N N A ILE A 1 99 ? 45.943 51.706 6.180 0.50 12.30 117 ILE A N 1
ATOM 765 N N B ILE A 1 99 ? 45.919 51.702 6.206 0.50 12.32 117 ILE A N 1
ATOM 766 C CA A ILE A 1 99 ? 45.823 52.595 7.337 0.50 11.96 117 ILE A CA 1
ATOM 767 C CA B ILE A 1 99 ? 45.864 52.538 7.408 0.50 11.83 117 ILE A CA 1
ATOM 768 C C A ILE A 1 99 ? 44.576 52.243 8.129 0.50 11.54 117 ILE A C 1
ATOM 769 C C B ILE A 1 99 ? 44.541 52.362 8.161 0.50 11.56 117 ILE A C 1
ATOM 770 O O A ILE A 1 99 ? 44.632 52.073 9.342 0.50 11.00 117 ILE A O 1
ATOM 771 O O B ILE A 1 99 ? 44.511 52.437 9.394 0.50 10.93 117 ILE A O 1
ATOM 780 N N . THR A 1 100 ? 43.456 52.117 7.424 1.00 11.20 118 THR A N 1
ATOM 781 C CA . THR A 1 100 ? 42.174 51.824 8.080 1.00 11.75 118 THR A CA 1
ATOM 782 C C . THR A 1 100 ? 42.277 50.530 8.883 1.00 11.64 118 THR A C 1
ATOM 783 O O . THR A 1 100 ? 41.856 50.488 10.063 1.00 11.85 118 THR A O 1
ATOM 787 N N . ASN A 1 101 ? 42.848 49.492 8.263 1.00 11.38 119 ASN A N 1
ATOM 788 C CA . ASN A 1 101 ? 42.983 48.212 8.986 1.00 11.43 119 ASN A CA 1
ATOM 789 C C . ASN A 1 101 ? 43.892 48.364 10.229 1.00 11.98 119 ASN A C 1
ATOM 790 O O . ASN A 1 101 ? 43.616 47.748 11.273 1.00 11.28 119 ASN A O 1
ATOM 795 N N A SER A 1 102 ? 44.943 49.181 10.112 0.50 11.64 120 SER A N 1
ATOM 796 N N B SER A 1 102 ? 44.946 49.180 10.113 0.50 12.16 120 SER A N 1
ATOM 797 C CA A SER A 1 102 ? 45.844 49.426 11.246 0.50 12.24 120 SER A CA 1
ATOM 798 C CA B SER A 1 102 ? 45.860 49.428 11.243 0.50 13.32 120 SER A CA 1
ATOM 799 C C A SER A 1 102 ? 45.105 50.119 12.397 0.50 12.49 120 SER A C 1
ATOM 800 C C B SER A 1 102 ? 45.153 50.156 12.400 0.50 13.06 120 SER A C 1
ATOM 801 O O A SER A 1 102 ? 45.202 49.696 13.559 0.50 13.06 120 SER A O 1
ATOM 802 O O B SER A 1 102 ? 45.319 49.791 13.573 0.50 13.64 120 SER A O 1
ATOM 807 N N . LEU A 1 103 ? 44.355 51.168 12.061 1.00 12.77 121 LEU A N 1
ATOM 808 C CA . LEU A 1 103 ? 43.564 51.924 13.051 1.00 13.35 121 LEU A CA 1
ATOM 809 C C . LEU A 1 103 ? 42.578 50.970 13.761 1.00 12.91 121 LEU A C 1
ATOM 810 O O . LEU A 1 103 ? 42.420 51.006 14.982 1.00 13.23 121 LEU A O 1
ATOM 815 N N . VAL A 1 104 ? 41.893 50.144 12.966 1.00 11.77 122 VAL A N 1
ATOM 816 C CA . VAL A 1 104 ? 40.919 49.207 13.525 1.00 12.88 122 VAL A CA 1
ATOM 817 C C . VAL A 1 104 ? 41.572 48.170 14.452 1.00 12.17 122 VAL A C 1
ATOM 818 O O . VAL A 1 104 ? 41.029 47.836 15.512 1.00 12.66 122 VAL A O 1
ATOM 822 N N . LEU A 1 105 ? 42.732 47.662 14.061 1.00 12.27 123 LEU A N 1
ATOM 823 C CA . LEU A 1 105 ? 43.453 46.727 14.944 1.00 12.42 123 LEU A CA 1
ATOM 824 C C . LEU A 1 105 ? 43.726 47.401 16.291 1.00 12.51 123 LEU A C 1
ATOM 825 O O . LEU A 1 105 ? 43.514 46.804 17.368 1.00 13.12 123 LEU A O 1
ATOM 830 N N A ASN A 1 106 ? 44.197 48.644 16.215 0.50 12.75 124 ASN A N 1
ATOM 831 N N B ASN A 1 106 ? 44.179 48.645 16.245 0.50 12.98 124 ASN A N 1
ATOM 832 C CA A ASN A 1 106 ? 44.470 49.463 17.389 0.50 13.28 124 ASN A CA 1
ATOM 833 C CA B ASN A 1 106 ? 44.467 49.370 17.473 0.50 13.64 124 ASN A CA 1
ATOM 834 C C A ASN A 1 106 ? 43.234 49.594 18.276 0.50 13.15 124 ASN A C 1
ATOM 835 C C B ASN A 1 106 ? 43.226 49.644 18.315 0.50 13.44 124 ASN A C 1
ATOM 836 O O A ASN A 1 106 ? 43.300 49.399 19.494 0.50 13.01 124 ASN A O 1
ATOM 837 O O B ASN A 1 106 ? 43.280 49.589 19.551 0.50 13.29 124 ASN A O 1
ATOM 846 N N . VAL A 1 107 ? 42.104 49.921 17.652 1.00 12.86 125 VAL A N 1
ATOM 847 C CA . VAL A 1 107 ? 40.840 50.123 18.371 1.00 14.29 125 VAL A CA 1
ATOM 848 C C . VAL A 1 107 ? 40.328 48.827 18.992 1.00 13.53 125 VAL A C 1
ATOM 849 O O . VAL A 1 107 ? 39.801 48.844 20.112 1.00 13.50 125 VAL A O 1
ATOM 853 N N . ILE A 1 108 ? 40.532 47.692 18.312 1.00 12.38 126 ILE A N 1
ATOM 854 C CA . ILE A 1 108 ? 40.204 46.390 18.906 1.00 12.15 126 ILE A CA 1
ATOM 855 C C . ILE A 1 108 ? 40.961 46.171 20.226 1.00 12.31 126 ILE A C 1
ATOM 856 O O . ILE A 1 108 ? 40.390 45.706 21.235 1.00 12.32 126 ILE A O 1
ATOM 861 N N . LYS A 1 109 ? 42.239 46.548 20.224 1.00 12.20 127 LYS A N 1
ATOM 862 C CA . LYS A 1 109 ? 43.057 46.489 21.453 1.00 12.97 127 LYS A CA 1
ATOM 863 C C . LYS A 1 109 ? 42.468 47.432 22.525 1.00 13.25 127 LYS A C 1
ATOM 864 O O . LYS A 1 109 ? 42.216 47.003 23.675 1.00 14.49 127 LYS A O 1
ATOM 870 N N . LEU A 1 110 ? 42.235 48.689 22.153 1.00 13.60 128 LEU A N 1
ATOM 871 C CA . LEU A 1 110 ? 41.630 49.697 23.048 1.00 14.01 128 LEU A CA 1
ATOM 872 C C . LEU A 1 110 ? 40.334 49.145 23.670 1.00 13.58 128 LEU A C 1
ATOM 873 O O . LEU A 1 110 ? 40.097 49.303 24.873 1.00 13.43 128 LEU A O 1
ATOM 878 N N . ALA A 1 111 ? 39.519 48.504 22.825 1.00 13.21 129 ALA A N 1
ATOM 879 C CA . ALA A 1 111 ? 38.195 48.012 23.203 1.00 12.55 129 ALA A CA 1
ATOM 880 C C . ALA A 1 111 ? 38.219 46.797 24.131 1.00 13.23 129 ALA A C 1
ATOM 881 O O . ALA A 1 111 ? 37.200 46.470 24.765 1.00 12.41 129 ALA A O 1
ATOM 883 N N . GLY A 1 112 ? 39.363 46.112 24.195 1.00 12.85 130 GLY A N 1
ATOM 884 C CA . GLY A 1 112 ? 39.553 45.032 25.191 1.00 13.13 130 GLY A CA 1
ATOM 885 C C . GLY A 1 112 ? 40.110 43.700 24.711 1.00 13.51 130 GLY A C 1
ATOM 886 O O . GLY A 1 112 ? 40.290 42.758 25.525 1.00 14.15 130 GLY A O 1
ATOM 887 N N . VAL A 1 113 ? 40.395 43.565 23.413 1.00 12.36 131 VAL A N 1
ATOM 888 C CA . VAL A 1 113 ? 41.115 42.362 22.967 1.00 13.20 131 VAL A CA 1
ATOM 889 C C . VAL A 1 113 ? 42.550 42.748 22.622 1.00 12.92 131 VAL A C 1
ATOM 890 O O . VAL A 1 113 ? 42.893 43.011 21.466 1.00 12.61 131 VAL A O 1
ATOM 894 N N . HIS A 1 114 ? 43.369 42.861 23.666 1.00 13.48 132 HIS A N 1
ATOM 895 C CA . HIS A 1 114 ? 44.734 43.312 23.508 1.00 14.52 132 HIS A CA 1
ATOM 896 C C . HIS A 1 114 ? 45.624 42.371 22.697 1.00 14.11 132 HIS A C 1
ATOM 897 O O . HIS A 1 114 ? 46.622 42.815 22.129 1.00 14.69 132 HIS A O 1
ATOM 904 N N . SER A 1 115 ? 45.264 41.087 22.637 1.00 13.36 133 SER A N 1
ATOM 905 C CA . SER A 1 115 ? 46.131 40.087 22.000 1.00 13.85 133 SER A CA 1
ATOM 906 C C . SER A 1 115 ? 45.733 39.827 20.540 1.00 13.41 133 SER A C 1
ATOM 907 O O . SER A 1 115 ? 46.251 38.907 19.905 1.00 13.55 133 SER A O 1
ATOM 910 N N . VAL A 1 116 ? 44.812 40.630 20.006 1.00 13.28 134 VAL A N 1
ATOM 911 C CA . VAL A 1 116 ? 44.418 40.471 18.592 1.00 12.78 134 VAL A CA 1
ATOM 912 C C . VAL A 1 116 ? 45.688 40.525 17.710 1.00 13.09 134 VAL A C 1
ATOM 913 O O . VAL A 1 116 ? 46.576 41.354 17.952 1.00 12.99 134 VAL A O 1
ATOM 917 N N . ALA A 1 117 ? 45.780 39.624 16.726 1.00 12.82 135 ALA A N 1
ATOM 918 C CA . ALA A 1 117 ? 46.984 39.512 15.880 1.00 13.81 135 ALA A CA 1
ATOM 919 C C . ALA A 1 117 ? 46.799 40.180 14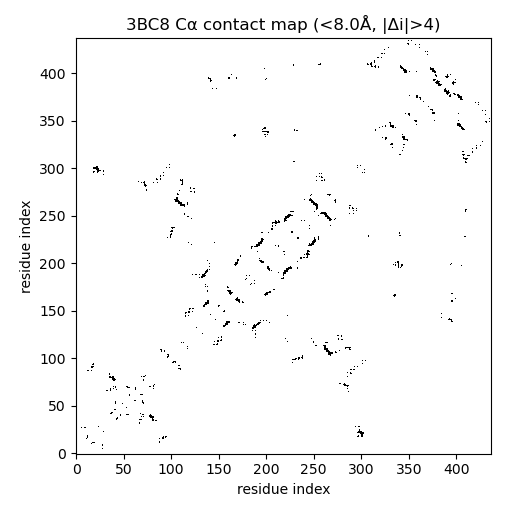.517 1.00 14.27 135 ALA A C 1
ATOM 920 O O . ALA A 1 117 ? 47.758 40.692 13.928 1.00 14.75 135 ALA A O 1
ATOM 922 N N . SER A 1 118 ? 45.582 40.095 13.991 1.00 13.94 136 SER A N 1
ATOM 923 C CA . SER A 1 118 ? 45.320 40.487 12.597 1.00 14.01 136 SER A CA 1
ATOM 924 C C . SER A 1 118 ? 43.834 40.797 12.423 1.00 13.30 136 SER A C 1
ATOM 925 O O . SER A 1 118 ? 42.972 40.176 13.062 1.00 12.70 136 SER A O 1
ATOM 928 N N . CYS A 1 119 ? 43.538 41.761 11.561 1.00 12.73 137 CYS A N 1
ATOM 929 C CA . CYS A 1 119 ? 42.157 42.057 11.245 1.00 12.78 137 CYS A CA 1
ATOM 930 C C . CYS A 1 119 ? 42.051 42.770 9.901 1.00 12.33 137 CYS A C 1
ATOM 931 O O . CYS A 1 119 ? 43.040 43.312 9.382 1.00 11.74 137 CYS A O 1
ATOM 934 N N . PHE A 1 120 ? 40.855 42.748 9.340 1.00 11.41 138 PHE A N 1
ATOM 935 C CA . PHE A 1 120 ? 40.597 43.545 8.141 1.00 11.22 138 PHE A CA 1
ATOM 936 C C . PHE A 1 120 ? 39.145 43.945 8.050 1.00 11.95 138 PHE A C 1
ATOM 937 O O . PHE A 1 120 ? 38.259 43.209 8.530 1.00 12.08 138 PHE A O 1
ATOM 945 N N . VAL A 1 121 ? 38.923 45.142 7.490 1.00 12.16 139 VAL A N 1
ATOM 946 C CA . VAL A 1 121 ? 37.575 45.588 7.171 1.00 11.69 139 VAL A CA 1
ATOM 947 C C . VAL A 1 121 ? 37.137 44.871 5.894 1.00 12.63 139 VAL A C 1
ATOM 948 O O . VAL A 1 121 ? 37.888 44.800 4.917 1.00 13.12 139 VAL A O 1
ATOM 952 N N . VAL A 1 122 ? 35.926 44.343 5.908 1.00 13.07 140 VAL A N 1
ATOM 953 C CA . VAL A 1 122 ? 35.310 43.785 4.698 1.00 13.28 140 VAL A CA 1
ATOM 954 C C . VAL A 1 122 ? 34.003 44.553 4.469 1.00 13.09 140 VAL A C 1
ATOM 955 O O . VAL A 1 122 ? 33.217 44.757 5.413 1.00 12.61 140 VAL A O 1
ATOM 959 N N . PRO A 1 123 ? 33.786 45.050 3.229 1.00 12.33 141 PRO A N 1
ATOM 960 C CA . PRO A 1 123 ? 32.589 45.843 3.012 1.00 12.78 141 PRO A CA 1
ATOM 961 C C . PRO A 1 123 ? 31.395 44.938 2.717 1.00 12.98 141 PRO A C 1
ATOM 962 O O . PRO A 1 123 ? 30.720 45.043 1.679 1.00 12.03 141 PRO A O 1
ATOM 966 N N . MET A 1 124 ? 31.174 44.030 3.654 1.00 12.36 142 MET A N 1
ATOM 967 C CA . MET A 1 124 ? 29.937 43.314 3.741 1.00 13.29 142 MET A CA 1
ATOM 968 C C . MET A 1 124 ? 29.508 43.445 5.194 1.00 13.93 142 MET A C 1
ATOM 969 O O . MET A 1 124 ? 30.345 43.677 6.096 1.00 14.94 142 MET A O 1
ATOM 974 N N . ALA A 1 125 ? 28.221 43.318 5.432 1.00 14.96 143 ALA A N 1
ATOM 975 C CA . ALA A 1 125 ? 27.793 43.399 6.817 1.00 15.50 143 ALA A CA 1
ATOM 976 C C . ALA A 1 125 ? 28.126 42.096 7.527 1.00 14.82 143 ALA A C 1
ATOM 977 O O . ALA A 1 125 ? 28.687 41.164 6.929 1.00 14.29 143 ALA A O 1
ATOM 979 N N . THR A 1 126 ? 27.754 42.013 8.794 1.00 13.56 144 THR A N 1
ATOM 980 C CA . THR A 1 126 ? 28.296 40.949 9.633 1.00 12.60 144 THR A CA 1
ATOM 981 C C . THR A 1 126 ? 27.831 39.548 9.177 1.00 10.94 144 THR A C 1
ATOM 982 O O . THR A 1 126 ? 28.643 38.600 9.183 1.00 11.56 144 THR A O 1
ATOM 986 N N . GLY A 1 127 ? 26.552 39.406 8.767 1.00 11.46 145 GLY A N 1
ATOM 987 C CA . GLY A 1 127 ? 26.041 38.099 8.287 1.00 11.81 145 GLY A CA 1
ATOM 988 C C . GLY A 1 127 ? 26.913 37.555 7.150 1.00 11.90 145 GLY A C 1
ATOM 989 O O . GLY A 1 127 ? 27.439 36.433 7.203 1.00 11.32 145 GLY A O 1
ATOM 990 N N . MET A 1 128 ? 27.075 38.349 6.088 1.00 11.22 146 MET A N 1
ATOM 991 C CA . MET A 1 128 ? 27.936 37.885 4.955 1.00 12.15 146 MET A CA 1
ATOM 992 C C . MET A 1 128 ? 29.404 37.711 5.336 1.00 12.13 146 MET A C 1
ATOM 993 O O . MET A 1 128 ? 30.099 36.884 4.753 1.00 12.34 146 MET A O 1
ATOM 998 N N . SER A 1 129 ? 29.872 38.505 6.296 1.00 10.85 147 SER A N 1
ATOM 999 C CA . SER A 1 129 ? 31.224 38.375 6.802 1.00 11.36 147 SER A CA 1
ATOM 1000 C C . SER A 1 129 ? 31.428 37.029 7.529 1.00 10.88 147 SER A C 1
ATOM 1001 O O . SER A 1 129 ? 32.438 36.351 7.326 1.00 11.99 147 SER A O 1
ATOM 1004 N N . LEU A 1 130 ? 30.448 36.627 8.335 1.00 10.82 148 LEU A N 1
ATOM 1005 C CA . LEU A 1 130 ? 30.443 35.273 8.933 1.00 11.32 148 LEU A CA 1
ATOM 1006 C C . LEU A 1 130 ? 30.425 34.203 7.817 1.00 11.34 148 LEU A C 1
ATOM 1007 O O . LEU A 1 130 ? 31.194 33.239 7.847 1.00 10.84 148 LEU A O 1
ATOM 1012 N N . THR A 1 131 ? 29.573 34.396 6.809 1.00 10.93 149 THR A N 1
ATOM 1013 C CA . THR A 1 131 ? 29.556 33.490 5.652 1.00 11.33 149 THR A CA 1
ATOM 1014 C C . THR A 1 131 ? 30.965 33.331 5.069 1.00 10.51 149 THR A C 1
ATOM 1015 O O . THR A 1 131 ? 31.412 32.208 4.820 1.00 10.71 149 THR A O 1
ATOM 1019 N N . LEU A 1 132 ? 31.676 34.443 4.892 1.00 10.15 150 LEU A N 1
ATOM 1020 C CA . LEU A 1 132 ? 33.032 34.393 4.340 1.00 10.96 150 LEU A CA 1
ATOM 1021 C C . LEU A 1 132 ? 33.970 33.520 5.199 1.00 10.24 150 LEU A C 1
ATOM 1022 O O . LEU A 1 132 ? 34.759 32.740 4.658 1.00 10.75 150 LEU A O 1
ATOM 1027 N N . CYS A 1 133 ? 33.896 33.672 6.529 1.00 10.27 151 CYS A N 1
ATOM 1028 C CA . CYS A 1 133 ? 34.652 32.810 7.441 1.00 10.29 151 CYS A CA 1
ATOM 1029 C C . CYS A 1 133 ? 34.318 31.339 7.200 1.00 10.53 151 CYS A C 1
ATOM 1030 O O . CYS A 1 133 ? 35.212 30.499 7.066 1.00 11.68 151 CYS A O 1
ATOM 1033 N N . PHE A 1 134 ? 33.028 31.038 7.112 1.00 9.97 152 PHE A N 1
ATOM 1034 C CA . PHE A 1 134 ? 32.606 29.637 6.871 1.00 9.91 152 PHE A CA 1
ATOM 1035 C C . PHE A 1 134 ? 33.098 29.111 5.512 1.00 10.28 152 PHE A C 1
ATOM 1036 O O . PHE A 1 134 ? 33.573 27.980 5.402 1.00 10.71 152 PHE A O 1
ATOM 1044 N N . LEU A 1 135 ? 32.977 29.949 4.492 1.00 10.19 153 LEU A N 1
ATOM 1045 C CA . LEU A 1 135 ? 33.469 29.598 3.160 1.00 9.79 153 LEU A CA 1
ATOM 1046 C C . LEU A 1 135 ? 34.953 29.262 3.148 1.00 9.82 153 LEU A C 1
ATOM 1047 O O . LEU A 1 135 ? 35.399 28.383 2.408 1.00 11.11 153 LEU A O 1
ATOM 1052 N N . THR A 1 136 ? 35.722 29.983 3.967 1.00 9.92 154 THR A N 1
ATOM 1053 C CA . THR A 1 136 ? 37.141 29.724 4.085 1.00 10.37 154 THR A CA 1
ATOM 1054 C C . THR A 1 136 ? 37.394 28.397 4.816 1.00 10.70 154 THR A C 1
ATOM 1055 O O . THR A 1 136 ? 38.243 27.587 4.399 1.00 11.28 154 THR A O 1
ATOM 1059 N N . LEU A 1 137 ? 36.649 28.168 5.909 1.00 10.47 155 LEU A N 1
ATOM 1060 C CA . LEU A 1 137 ? 36.788 26.931 6.675 1.00 10.50 155 LEU A CA 1
ATOM 1061 C C . LEU A 1 137 ? 36.432 25.677 5.872 1.00 9.74 155 LEU A C 1
ATOM 1062 O O . LEU A 1 137 ? 36.989 24.598 6.108 1.00 10.42 155 LEU A O 1
ATOM 1067 N N . ARG A 1 138 ? 35.522 25.807 4.909 1.00 10.14 156 ARG A N 1
ATOM 1068 C CA . ARG A 1 138 ? 35.186 24.655 4.050 1.00 10.59 156 ARG A CA 1
ATOM 1069 C C . ARG A 1 138 ? 36.437 24.000 3.470 1.00 10.05 156 ARG A C 1
ATOM 1070 O O . ARG A 1 138 ? 36.564 22.763 3.437 1.00 11.60 156 ARG A O 1
ATOM 1078 N N . HIS A 1 139 ? 37.343 24.836 2.962 1.00 11.40 157 HIS A N 1
ATOM 1079 C CA . HIS A 1 139 ? 38.564 24.320 2.322 1.00 12.08 157 HIS A CA 1
ATOM 1080 C C . HIS A 1 139 ? 39.564 23.691 3.311 1.00 13.00 157 HIS A C 1
ATOM 1081 O O . HIS A 1 139 ? 40.354 22.832 2.925 1.00 14.32 157 HIS A O 1
ATOM 1088 N N . LYS A 1 140 ? 39.507 24.128 4.571 1.00 13.32 158 LYS A N 1
ATOM 1089 C CA . LYS A 1 140 ? 40.345 23.588 5.659 1.00 14.34 158 LYS A CA 1
ATOM 1090 C C . LYS A 1 140 ? 39.794 22.251 6.146 1.00 14.18 158 LYS A C 1
ATOM 1091 O O . LYS A 1 140 ? 40.557 21.371 6.583 1.00 14.28 158 LYS A O 1
ATOM 1097 N N . ARG A 1 141 ? 38.467 22.102 6.072 1.00 13.83 159 ARG A N 1
ATOM 1098 C CA . ARG A 1 141 ? 37.752 20.972 6.652 1.00 14.27 159 ARG A CA 1
ATOM 1099 C C . ARG A 1 141 ? 36.748 20.401 5.637 1.00 15.23 159 ARG A C 1
ATOM 1100 O O . ARG A 1 141 ? 35.536 20.512 5.822 1.00 13.69 159 ARG A O 1
ATOM 1108 N N . PRO A 1 142 ? 37.259 19.782 4.557 1.00 16.26 160 PRO A N 1
ATOM 1109 C CA . PRO A 1 142 ? 36.354 19.357 3.464 1.00 17.58 160 PRO A CA 1
ATOM 1110 C C . PRO A 1 142 ? 35.343 18.266 3.866 1.00 17.76 160 PRO A C 1
ATOM 1111 O O . PRO A 1 142 ? 34.333 18.097 3.187 1.00 18.39 160 PRO A O 1
ATOM 1115 N N . LYS A 1 143 ? 35.595 17.571 4.971 1.00 18.07 161 LYS A N 1
ATOM 1116 C CA . LYS A 1 143 ? 34.665 16.559 5.494 1.00 19.31 161 LYS A CA 1
ATOM 1117 C C . LYS A 1 143 ? 33.484 17.143 6.289 1.00 18.11 161 LYS A C 1
ATOM 1118 O O . LYS A 1 143 ? 32.497 16.449 6.536 1.00 18.96 161 LYS A O 1
ATOM 1124 N N . ALA A 1 144 ? 33.586 18.402 6.704 1.00 16.80 162 ALA A N 1
ATOM 1125 C CA . ALA A 1 144 ? 32.627 18.952 7.667 1.00 16.39 162 ALA A CA 1
ATOM 1126 C C . ALA A 1 144 ? 31.329 19.428 7.001 1.00 16.40 162 ALA A C 1
ATOM 1127 O O . ALA A 1 144 ? 31.374 20.028 5.920 1.00 15.86 162 ALA A O 1
ATOM 1129 N N . LYS A 1 145 ? 30.179 19.181 7.630 1.00 15.29 163 LYS A N 1
ATOM 1130 C CA . LYS A 1 145 ? 28.901 19.699 7.097 1.00 16.28 163 LYS A CA 1
ATOM 1131 C C . LYS A 1 145 ? 28.072 20.523 8.077 1.00 14.84 163 LYS A C 1
ATOM 1132 O O . LYS A 1 145 ? 27.144 21.238 7.658 1.00 14.83 163 LYS A O 1
ATOM 1138 N N . TYR A 1 146 ? 28.429 20.431 9.363 1.00 13.87 164 TYR A N 1
ATOM 1139 C CA . TYR A 1 146 ? 27.625 21.002 10.456 1.00 12.20 164 TYR A CA 1
ATOM 1140 C C . TYR A 1 146 ? 28.251 22.209 11.130 1.00 11.87 164 TYR A C 1
ATOM 1141 O O . TYR A 1 146 ? 29.463 22.253 11.336 1.00 12.24 164 TYR A O 1
ATOM 1150 N N . ILE A 1 147 ? 27.407 23.145 11.532 1.00 11.19 165 ILE A N 1
ATOM 1151 C CA . ILE A 1 147 ? 27.872 24.265 12.374 1.00 11.18 165 ILE A CA 1
ATOM 1152 C C . ILE A 1 147 ? 27.045 24.281 13.652 1.00 11.57 165 ILE A C 1
ATOM 1153 O O . ILE A 1 147 ? 25.818 24.424 13.617 1.00 11.85 165 ILE A O 1
ATOM 1158 N N . ILE A 1 148 ? 27.729 24.074 14.772 1.00 11.11 166 ILE A N 1
ATOM 1159 C CA . ILE A 1 148 ? 27.049 24.009 16.071 1.00 11.81 166 ILE A CA 1
ATOM 1160 C C . ILE A 1 148 ? 26.832 25.446 16.544 1.00 12.43 166 ILE A C 1
ATOM 1161 O O . ILE A 1 148 ? 27.785 26.240 16.600 1.00 13.27 166 ILE A O 1
ATOM 1166 N N . TRP A 1 149 ? 25.601 25.768 16.937 1.00 11.89 167 TRP A N 1
ATOM 1167 C CA . TRP A 1 149 ? 25.217 27.177 17.112 1.00 12.14 167 TRP A CA 1
ATOM 1168 C C . TRP A 1 149 ? 24.243 27.335 18.267 1.00 12.06 167 TRP A C 1
ATOM 1169 O O . TRP A 1 149 ? 23.075 26.953 18.134 1.00 12.27 167 TRP A O 1
ATOM 1180 N N . PRO A 1 150 ? 24.736 27.849 19.413 1.00 11.88 168 PRO A N 1
ATOM 1181 C CA . PRO A 1 150 ? 23.823 28.238 20.498 1.00 11.08 168 PRO A CA 1
ATOM 1182 C C . PRO A 1 150 ? 22.775 29.256 20.022 1.00 11.28 168 PRO A C 1
ATOM 1183 O O . PRO A 1 150 ? 23.104 30.310 19.496 1.00 10.66 168 PRO A O 1
ATOM 1187 N N . ARG A 1 151 ? 21.508 28.896 20.180 1.00 10.98 169 ARG A N 1
ATOM 1188 C CA . ARG A 1 151 ? 20.406 29.659 19.577 1.00 11.68 169 ARG A CA 1
ATOM 1189 C C . ARG A 1 151 ? 20.370 31.155 19.933 1.00 10.93 169 ARG A C 1
ATOM 1190 O O . ARG A 1 151 ? 20.436 31.534 21.107 1.00 11.46 169 ARG A O 1
ATOM 1198 N N A ILE A 1 152 ? 20.226 31.993 18.909 0.50 11.08 170 ILE A N 1
ATOM 1199 N N B ILE A 1 152 ? 20.304 31.992 18.895 0.50 11.34 170 ILE A N 1
ATOM 1200 C CA A ILE A 1 152 ? 19.899 33.408 19.099 0.50 11.04 170 ILE A CA 1
ATOM 1201 C CA B ILE A 1 152 ? 19.946 33.412 19.020 0.50 11.44 170 ILE A CA 1
ATOM 1202 C C A ILE A 1 152 ? 19.018 33.820 17.918 0.50 11.16 170 ILE A C 1
ATOM 1203 C C B ILE A 1 152 ? 18.929 33.661 17.906 0.50 11.48 170 ILE A C 1
ATOM 1204 O O A ILE A 1 152 ? 19.422 33.660 16.772 0.50 10.34 170 ILE A O 1
ATOM 1205 O O B ILE A 1 152 ? 19.135 33.211 16.789 0.50 10.80 170 ILE A O 1
ATOM 1214 N N . ASP A 1 153 ? 17.827 34.332 18.227 1.00 11.25 171 ASP A N 1
ATOM 1215 C CA . ASP A 1 153 ? 16.778 34.567 17.234 1.00 12.13 171 ASP A CA 1
ATOM 1216 C C . ASP A 1 153 ? 17.069 35.847 16.463 1.00 12.48 171 ASP A C 1
ATOM 1217 O O . ASP A 1 153 ? 16.525 36.915 16.740 1.00 13.27 171 ASP A O 1
ATOM 1222 N N . GLN A 1 154 ? 17.989 35.724 15.517 1.00 12.66 172 GLN A N 1
ATOM 1223 C CA . GLN A 1 154 ? 18.385 36.852 14.674 1.00 13.90 172 GLN A CA 1
ATOM 1224 C C . GLN A 1 154 ? 18.662 36.202 13.313 1.00 14.25 172 GLN A C 1
ATOM 1225 O O . GLN A 1 154 ? 19.453 35.248 13.214 1.00 13.97 172 GLN A O 1
ATOM 1231 N N . LYS A 1 155 ? 17.986 36.695 12.276 1.00 13.54 173 LYS A N 1
ATOM 1232 C CA . LYS A 1 155 ? 17.933 35.954 11.003 1.00 13.41 173 LYS A CA 1
ATOM 1233 C C . LYS A 1 155 ? 19.244 35.963 10.243 1.00 13.24 173 LYS A C 1
ATOM 1234 O O . LYS A 1 155 ? 19.583 34.961 9.592 1.00 13.53 173 LYS A O 1
ATOM 1240 N N . SER A 1 156 ? 19.964 3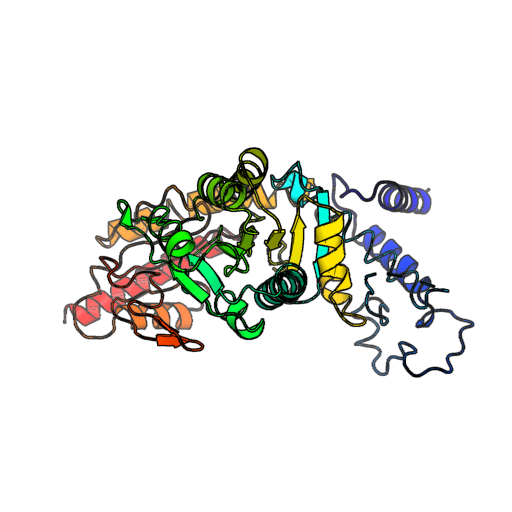7.082 10.310 1.00 12.56 174 SER A N 1
ATOM 1241 C CA . SER A 1 156 ? 21.192 37.233 9.515 1.00 12.02 174 SER A CA 1
ATOM 1242 C C . SER A 1 156 ? 22.256 36.242 9.927 1.00 11.67 174 SER A C 1
ATOM 1243 O O . SER A 1 156 ? 22.796 35.528 9.072 1.00 12.57 174 SER A O 1
ATOM 1246 N N . CYS A 1 157 ? 22.528 36.148 11.237 1.00 11.82 175 CYS A N 1
ATOM 1247 C CA . CYS A 1 157 ? 23.558 35.195 11.692 1.00 12.44 175 CYS A CA 1
ATOM 1248 C C . CYS A 1 157 ? 23.110 33.747 11.483 1.00 12.39 175 CYS A C 1
ATOM 1249 O O . CYS A 1 157 ? 23.932 32.890 11.148 1.00 12.18 175 CYS A O 1
ATOM 1252 N N . PHE A 1 158 ? 21.807 33.476 11.600 1.00 11.14 176 PHE A N 1
ATOM 1253 C CA . PHE A 1 158 ? 21.371 32.119 11.307 1.00 11.89 176 PHE A CA 1
ATOM 1254 C C . PHE A 1 158 ? 21.573 31.804 9.824 1.00 11.21 176 PHE A C 1
ATOM 1255 O O . PHE A 1 158 ? 22.143 30.758 9.462 1.00 11.86 176 PHE A O 1
ATOM 1263 N N A LYS A 1 159 ? 21.086 32.708 8.976 0.50 11.14 177 LYS A N 1
ATOM 1264 N N B LYS A 1 159 ? 21.093 32.702 8.966 0.50 11.32 177 LYS A N 1
ATOM 1265 C CA A LYS A 1 159 ? 21.214 32.548 7.531 0.50 11.60 177 LYS A CA 1
ATOM 1266 C CA B LYS A 1 159 ? 21.200 32.488 7.522 0.50 11.91 177 LYS A CA 1
ATOM 1267 C C A LYS A 1 159 ? 22.666 32.378 7.116 0.50 11.21 177 LYS A C 1
ATOM 1268 C C B LYS A 1 159 ? 22.652 32.466 7.034 0.50 11.51 177 LYS A C 1
ATOM 1269 O O A LYS A 1 159 ? 22.965 31.583 6.217 0.50 10.73 177 LYS A O 1
ATOM 1270 O O B LYS A 1 159 ? 22.938 31.854 5.992 0.50 11.30 177 LYS A O 1
ATOM 1281 N N . SER A 1 160 ? 23.569 33.116 7.769 1.00 10.62 178 SER A N 1
ATOM 1282 C CA . SER A 1 160 ? 25.000 33.106 7.359 1.00 10.80 178 SER A CA 1
ATOM 1283 C C . SER A 1 160 ? 25.532 31.675 7.141 1.00 10.26 178 SER A C 1
ATOM 1284 O O . SER A 1 160 ? 26.345 31.412 6.252 1.00 11.73 178 SER A O 1
ATOM 1287 N N . MET A 1 161 ? 25.066 30.757 8.006 1.00 9.94 179 MET A N 1
ATOM 1288 C CA . MET A 1 161 ? 25.464 29.343 7.986 1.00 10.83 179 MET A CA 1
ATOM 1289 C C . MET A 1 161 ? 24.879 28.614 6.793 1.00 11.49 179 MET A C 1
ATOM 1290 O O . MET A 1 161 ? 25.589 27.868 6.125 1.00 10.73 179 MET A O 1
ATOM 1295 N N . VAL A 1 162 ? 23.599 28.877 6.521 1.00 11.42 180 VAL A N 1
ATOM 1296 C CA . VAL A 1 162 ? 22.879 28.228 5.423 1.00 11.68 180 VAL A CA 1
ATOM 1297 C C . VAL A 1 162 ? 23.425 28.757 4.098 1.00 11.00 180 VAL A C 1
ATOM 1298 O O . VAL A 1 162 ? 23.720 27.998 3.198 1.00 11.48 180 VAL A O 1
ATOM 1302 N N . THR A 1 163 ? 23.586 30.073 4.003 1.00 11.13 181 THR A N 1
ATOM 1303 C CA . THR A 1 163 ? 24.154 30.706 2.801 1.00 11.55 181 THR A CA 1
ATOM 1304 C C . THR A 1 163 ? 25.531 30.112 2.443 1.00 11.21 181 THR A C 1
ATOM 1305 O O . THR A 1 163 ? 25.826 29.860 1.255 1.00 11.65 181 THR A O 1
ATOM 1309 N N . ALA A 1 164 ? 26.368 29.891 3.480 1.00 11.00 182 ALA A N 1
ATOM 1310 C CA . ALA A 1 164 ? 27.695 29.268 3.291 1.00 11.03 182 ALA A CA 1
ATOM 1311 C C . ALA A 1 164 ? 27.594 27.814 2.817 1.00 10.88 182 ALA A C 1
ATOM 1312 O O . ALA A 1 164 ? 28.602 27.243 2.365 1.00 11.72 182 ALA A O 1
ATOM 1314 N N . GLY A 1 165 ? 26.408 27.213 2.950 1.00 10.77 183 GLY A N 1
ATOM 1315 C CA . GLY A 1 165 ? 26.186 25.848 2.472 1.00 10.71 183 GLY A CA 1
ATOM 1316 C C . GLY A 1 165 ? 26.327 24.790 3.558 1.00 11.01 183 GLY A C 1
ATOM 1317 O O . GLY A 1 165 ? 26.530 23.616 3.240 1.00 11.69 183 GLY A O 1
ATOM 1318 N N . PHE A 1 166 ? 26.166 25.187 4.825 1.00 11.62 184 PHE A N 1
ATOM 1319 C CA . PHE A 1 166 ? 26.317 24.280 5.966 1.00 12.25 184 PHE A CA 1
ATOM 1320 C C . PHE A 1 166 ? 25.001 24.061 6.692 1.00 12.72 184 PHE A C 1
ATOM 1321 O O . PHE A 1 166 ? 24.079 24.852 6.535 1.00 12.28 184 PHE A O 1
ATOM 1329 N N A GLU A 1 167 ? 24.903 22.966 7.446 0.50 12.38 185 GLU A N 1
ATOM 1330 N N B GLU A 1 167 ? 24.934 22.987 7.479 0.50 12.37 185 GLU A N 1
ATOM 1331 C CA A GLU A 1 167 ? 23.695 22.695 8.214 0.50 12.53 185 GLU A CA 1
ATOM 1332 C CA B GLU A 1 167 ? 23.738 22.638 8.239 0.50 12.67 185 GLU A CA 1
ATOM 1333 C C A GLU A 1 167 ? 23.881 23.184 9.639 0.50 12.65 185 GLU A C 1
ATOM 1334 C C B GLU A 1 167 ? 23.877 23.157 9.670 0.50 12.67 185 GLU A C 1
ATOM 1335 O O A GLU A 1 167 ? 24.709 22.637 10.363 0.50 12.52 185 GLU A O 1
ATOM 1336 O O B GLU A 1 167 ? 24.674 22.611 10.429 0.50 12.65 185 GLU A O 1
ATOM 1347 N N . PRO A 1 168 ? 23.122 24.218 10.041 1.00 13.20 186 PRO A N 1
ATOM 1348 C CA . PRO A 1 168 ? 23.164 24.655 11.445 1.00 13.35 186 PRO A CA 1
ATOM 1349 C C . PRO A 1 168 ? 22.603 23.567 12.365 1.00 13.35 186 PRO A C 1
ATOM 1350 O O . PRO A 1 168 ? 21.594 22.932 12.046 1.00 13.68 186 PRO A O 1
ATOM 1354 N N . VAL A 1 169 ? 23.296 23.344 13.474 1.00 12.52 187 VAL A N 1
ATOM 1355 C CA . VAL A 1 169 ? 22.817 22.468 14.526 1.00 12.04 187 VAL A CA 1
ATOM 1356 C C . VAL A 1 169 ? 22.488 23.385 15.694 1.00 12.48 187 VAL A C 1
ATOM 1357 O O . VAL A 1 169 ? 23.392 23.900 16.362 1.00 12.07 187 VAL A O 1
ATOM 1361 N N . VAL A 1 170 ? 21.188 23.600 15.896 1.00 11.52 188 VAL A N 1
ATOM 1362 C CA . VAL A 1 170 ? 20.713 24.621 16.836 1.00 12.01 188 VAL A CA 1
ATOM 1363 C C . VAL A 1 170 ? 20.760 24.039 18.233 1.00 11.89 188 VAL A C 1
ATOM 1364 O O . VAL A 1 170 ? 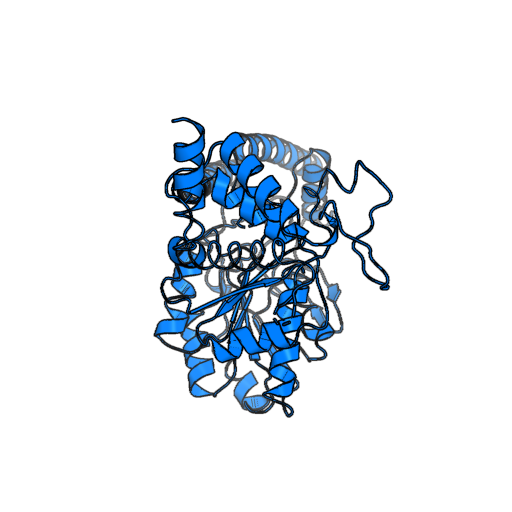20.108 23.018 18.533 1.00 11.28 188 VAL A O 1
ATOM 1368 N N . ILE A 1 171 ? 21.579 24.647 19.086 1.00 11.36 189 ILE A N 1
ATOM 1369 C CA . ILE A 1 171 ? 21.625 24.236 20.485 1.00 11.33 189 ILE A CA 1
ATOM 1370 C C . ILE A 1 171 ? 20.724 25.141 21.362 1.00 10.51 189 ILE A C 1
ATOM 1371 O O . ILE A 1 171 ? 20.945 26.366 21.480 1.00 10.65 189 ILE A O 1
ATOM 1376 N N . GLU A 1 172 ? 19.724 24.536 21.997 1.00 10.90 190 GLU A N 1
ATOM 1377 C CA . GLU A 1 172 ? 18.828 25.346 22.822 1.00 10.30 190 GLU A CA 1
ATOM 1378 C C . GLU A 1 172 ? 19.576 25.847 24.076 1.00 10.66 190 GLU A C 1
ATOM 1379 O O . GLU A 1 172 ? 20.539 25.208 24.549 1.00 12.05 190 GLU A O 1
ATOM 1385 N N . ASN A 1 173 ? 19.139 26.993 24.577 1.00 10.38 191 ASN A N 1
ATOM 1386 C CA . ASN A 1 173 ? 19.749 27.634 25.752 1.00 11.03 191 ASN A CA 1
ATOM 1387 C C . ASN A 1 173 ? 19.173 27.100 27.055 1.00 11.58 191 ASN A C 1
ATOM 1388 O O . ASN A 1 173 ? 18.115 26.470 27.062 1.00 12.50 191 ASN A O 1
ATOM 1393 N N A VAL A 1 174 ? 19.895 27.349 28.147 0.33 11.30 192 VAL A N 1
ATOM 1394 N N B VAL A 1 174 ? 19.879 27.352 28.149 0.33 11.51 192 VAL A N 1
ATOM 1395 N N C VAL A 1 174 ? 19.876 27.329 28.157 0.33 11.68 192 VAL A N 1
ATOM 1396 C CA A VAL A 1 174 ? 19.457 26.984 29.499 0.33 11.31 192 VAL A CA 1
ATOM 1397 C CA B VAL A 1 174 ? 19.404 26.951 29.471 0.33 11.74 192 VAL A CA 1
ATOM 1398 C CA C VAL A 1 174 ? 19.363 26.914 29.465 0.33 12.05 192 VAL A CA 1
ATOM 1399 C C A VAL A 1 174 ? 18.837 28.214 30.162 0.33 11.30 192 VAL A C 1
ATOM 1400 C C B VAL A 1 174 ? 18.875 28.175 30.218 0.33 11.55 192 VAL A C 1
ATOM 1401 C C C VAL A 1 174 ? 18.906 28.132 30.266 0.33 11.76 192 VAL A C 1
ATOM 1402 O O A VAL A 1 174 ? 19.358 29.326 30.025 0.33 11.33 192 VAL A O 1
ATOM 1403 O O B VAL A 1 174 ? 19.480 29.252 30.172 0.33 11.74 192 VAL A O 1
ATOM 1404 O O C VAL A 1 174 ? 19.591 29.158 30.303 0.33 12.09 192 VAL A O 1
ATOM 1414 N N . LEU A 1 175 ? 17.726 28.017 30.869 1.00 11.46 193 LEU A N 1
ATOM 1415 C CA . LEU A 1 175 ? 17.152 29.095 31.685 1.00 11.62 193 LEU A CA 1
ATOM 1416 C C . LEU A 1 175 ? 17.846 29.048 33.048 1.00 11.98 193 LEU A C 1
ATOM 1417 O O . LEU A 1 175 ? 17.734 28.039 33.787 1.00 11.77 193 LEU A O 1
ATOM 1422 N N . GLU A 1 176 ? 18.562 30.120 33.374 1.00 11.59 194 GLU A N 1
ATOM 1423 C CA . GLU A 1 176 ? 19.207 30.245 34.678 1.00 13.15 194 GLU A CA 1
ATOM 1424 C C . GLU A 1 176 ? 18.738 31.537 35.318 1.00 12.54 194 GLU A C 1
ATOM 1425 O O . GLU A 1 176 ? 19.200 32.633 34.954 1.00 12.44 194 GLU A O 1
ATOM 1431 N N . GLY A 1 177 ? 17.773 31.397 36.227 1.00 12.42 195 GLY A N 1
ATOM 1432 C CA . GLY A 1 177 ? 17.080 32.566 36.761 1.00 12.69 195 GLY A CA 1
ATOM 1433 C C . GLY A 1 177 ? 16.240 33.127 35.620 1.00 12.49 195 GLY A C 1
ATOM 1434 O O . GLY A 1 177 ? 15.355 32.447 35.092 1.00 13.31 195 GLY A O 1
ATOM 1435 N N . ASP A 1 178 ? 16.555 34.348 35.202 1.00 13.30 196 ASP A N 1
ATOM 1436 C CA . ASP A 1 178 ? 15.812 35.025 34.117 1.00 11.12 196 ASP A CA 1
ATOM 1437 C C . ASP A 1 178 ? 16.616 34.946 32.826 1.00 11.73 196 ASP A C 1
ATOM 1438 O O . ASP A 1 178 ? 16.097 35.241 31.737 1.00 11.76 196 ASP A O 1
ATOM 1443 N N . GLU A 1 179 ? 17.893 34.604 32.966 1.00 10.91 197 GLU A N 1
ATOM 1444 C CA . GLU A 1 179 ? 18.803 34.586 31.817 1.00 11.65 197 GLU A CA 1
ATOM 1445 C C . GLU A 1 179 ? 18.727 33.288 31.017 1.00 11.57 197 GLU A C 1
ATOM 1446 O O . GLU A 1 179 ? 18.519 32.211 31.575 1.00 12.30 197 GLU A O 1
ATOM 1452 N N . LEU A 1 180 ? 18.943 33.425 29.704 1.00 11.31 198 LEU A N 1
ATOM 1453 C CA . LEU A 1 180 ? 19.150 32.287 28.815 1.00 11.32 198 LEU A CA 1
ATOM 1454 C C . LEU A 1 180 ? 20.634 32.201 28.483 1.00 11.40 198 LEU A C 1
ATOM 1455 O O . LEU A 1 180 ? 21.232 33.137 27.935 1.00 11.54 198 LEU A O 1
ATOM 1460 N N . ARG A 1 181 ? 21.220 31.053 28.820 1.00 11.42 199 ARG A N 1
ATOM 1461 C CA . ARG A 1 181 ? 22.664 30.871 28.714 1.00 11.38 199 ARG A CA 1
ATOM 1462 C C . ARG A 1 181 ? 23.085 29.623 27.917 1.00 12.03 199 ARG A C 1
ATOM 1463 O O . ARG A 1 181 ? 22.270 28.722 27.638 1.00 12.27 199 ARG A O 1
ATOM 1471 N N . THR A 1 182 ? 24.372 29.567 27.575 1.00 11.83 200 THR A N 1
ATOM 1472 C CA . THR A 1 182 ? 24.904 28.464 26.776 1.00 11.57 200 THR A CA 1
ATOM 1473 C C . THR A 1 182 ? 24.692 27.109 27.464 1.00 11.76 200 THR A C 1
ATOM 1474 O O . THR A 1 182 ? 25.034 26.955 28.634 1.00 11.08 200 THR A O 1
ATOM 1478 N N . ASP A 1 183 ? 24.122 26.156 26.723 1.00 11.52 201 ASP A N 1
ATOM 1479 C CA . ASP A 1 183 ? 24.019 24.784 27.224 1.00 12.25 201 ASP A CA 1
ATOM 1480 C C . ASP A 1 183 ? 25.266 24.001 26.819 1.00 11.97 201 ASP A C 1
ATOM 1481 O O . ASP A 1 183 ? 25.311 23.382 25.750 1.00 12.36 201 ASP A O 1
ATOM 1486 N N . LEU A 1 184 ? 26.265 24.034 27.693 1.00 12.11 202 LEU A N 1
ATOM 1487 C CA . LEU A 1 184 ? 27.583 23.513 27.351 1.00 12.26 202 LEU A CA 1
ATOM 1488 C C . LEU A 1 184 ? 27.531 21.999 27.176 1.00 12.56 202 LEU A C 1
ATOM 1489 O O . LEU A 1 184 ? 28.174 21.449 26.287 1.00 13.03 202 LEU A O 1
ATOM 1494 N N . LYS A 1 185 ? 26.714 21.346 27.988 1.00 13.81 203 LYS A N 1
ATOM 1495 C CA . LYS A 1 185 ? 26.602 19.880 27.902 1.00 15.20 203 LYS A CA 1
ATOM 1496 C C . LYS A 1 185 ? 25.965 19.472 26.560 1.00 14.74 203 LYS A C 1
ATOM 1497 O O . LYS A 1 185 ? 26.395 18.494 25.931 1.00 14.44 203 LYS A O 1
ATOM 1503 N N . ALA A 1 186 ? 24.949 20.218 26.126 1.00 14.39 204 ALA A N 1
ATOM 1504 C CA . ALA A 1 186 ? 24.274 19.950 24.841 1.00 14.04 204 ALA A CA 1
ATOM 1505 C C . ALA A 1 186 ? 25.227 20.157 23.662 1.00 14.02 204 ALA A C 1
ATOM 1506 O O . ALA A 1 186 ? 25.227 19.388 22.690 1.00 14.45 204 ALA A O 1
ATOM 1508 N N . VAL A 1 187 ? 26.048 21.201 23.760 1.00 13.34 205 VAL A N 1
ATOM 1509 C CA . VAL A 1 187 ? 27.092 21.453 22.762 1.00 13.49 205 VAL A CA 1
ATOM 1510 C C . VAL A 1 187 ? 28.020 20.235 22.662 1.00 13.74 205 VAL A C 1
ATOM 1511 O O . VAL A 1 187 ? 28.248 19.700 21.572 1.00 14.13 205 VAL A O 1
ATOM 1515 N N A GLU A 1 188 ? 28.561 19.785 23.789 0.50 13.60 206 GLU A N 1
ATOM 1516 N N B GLU A 1 188 ? 28.521 19.798 23.815 0.50 13.75 206 GLU A N 1
ATOM 1517 C CA A GLU A 1 188 ? 29.468 18.642 23.717 0.50 14.09 206 GLU A CA 1
ATOM 1518 C CA B GLU A 1 188 ? 29.444 18.664 23.889 0.50 14.53 206 GLU A CA 1
ATOM 1519 C C A GLU A 1 188 ? 28.750 17.393 23.227 0.50 14.30 206 GLU A C 1
ATOM 1520 C C B GLU A 1 188 ? 28.805 17.365 23.377 0.50 14.59 206 GLU A C 1
ATOM 1521 O O A GLU A 1 188 ? 29.287 16.664 22.382 0.50 14.22 206 GLU A O 1
ATOM 1522 O O B GLU A 1 188 ? 29.439 16.597 22.640 0.50 14.80 206 GLU A O 1
ATOM 1533 N N . ALA A 1 189 ? 27.541 17.143 23.738 1.00 14.54 207 ALA A N 1
ATOM 1534 C CA . ALA A 1 189 ? 26.786 15.959 23.274 1.00 15.11 207 ALA A CA 1
ATOM 1535 C C . ALA A 1 189 ? 26.643 15.917 21.739 1.00 15.14 207 ALA A C 1
ATOM 1536 O O . ALA A 1 189 ? 26.780 14.845 21.137 1.00 14.05 207 ALA A O 1
ATOM 1538 N N . LYS A 1 190 ? 26.403 17.076 21.103 1.00 14.89 208 LYS A N 1
ATOM 1539 C CA . LYS A 1 190 ? 26.276 17.107 19.637 1.00 15.37 208 LYS A CA 1
ATOM 1540 C C . LYS A 1 190 ? 27.598 16.854 18.935 1.00 15.19 208 LYS A C 1
ATOM 1541 O O . LYS A 1 190 ? 27.627 16.159 17.928 1.00 15.70 208 LYS A O 1
ATOM 1547 N N . ILE A 1 191 ? 28.687 17.411 19.482 1.00 14.50 209 ILE A N 1
ATOM 1548 C CA . ILE A 1 191 ? 30.034 17.141 18.973 1.00 14.82 209 ILE A CA 1
ATOM 1549 C C . ILE A 1 191 ? 30.325 15.638 18.951 1.00 14.77 209 ILE A C 1
ATOM 1550 O O . ILE A 1 191 ? 30.806 15.103 17.948 1.00 15.12 209 ILE A O 1
ATOM 1555 N N . GLN A 1 192 ? 30.024 14.969 20.064 1.00 14.73 210 GLN A N 1
ATOM 1556 C CA . GLN A 1 192 ? 30.237 13.527 20.164 1.00 16.23 210 GLN A CA 1
ATOM 1557 C C . GLN A 1 192 ? 29.297 12.760 19.248 1.00 16.23 210 GLN A C 1
ATOM 1558 O O . GLN A 1 192 ? 29.716 11.803 18.592 1.00 16.75 210 GLN A O 1
ATOM 1564 N N . GLU A 1 193 ? 28.035 13.184 19.194 1.00 15.68 211 GLU A N 1
ATOM 1565 C CA . GLU A 1 193 ? 27.048 12.481 18.359 1.00 16.50 211 GLU A CA 1
ATOM 1566 C C . GLU A 1 193 ? 27.413 12.520 16.874 1.00 15.80 211 GLU A C 1
ATOM 1567 O O . GLU A 1 193 ? 27.365 11.485 16.178 1.00 15.76 211 GLU A O 1
ATOM 1573 N N . LEU A 1 194 ? 27.798 13.710 16.405 1.00 14.88 212 LEU A N 1
ATOM 1574 C CA . LEU A 1 194 ? 28.036 13.940 14.977 1.00 14.87 212 LEU A CA 1
ATOM 1575 C C . LEU A 1 194 ? 29.473 13.655 14.555 1.00 14.66 212 LEU A C 1
ATOM 1576 O O . LEU A 1 194 ? 29.730 13.386 13.381 1.00 16.04 212 LEU A O 1
ATOM 1581 N N . GLY A 1 195 ? 30.403 13.746 15.509 1.00 14.58 213 GLY A N 1
ATOM 1582 C CA . GLY A 1 195 ? 31.808 13.519 15.235 1.00 14.83 213 GLY A CA 1
ATOM 1583 C C . GLY A 1 195 ? 32.528 14.830 14.956 1.00 15.14 213 GLY A C 1
ATOM 1584 O O . GLY A 1 195 ? 32.123 15.579 14.061 1.00 14.53 213 GLY A O 1
ATOM 1585 N N . PRO A 1 196 ? 33.590 15.128 15.731 1.00 15.70 214 PRO A N 1
ATOM 1586 C CA . PRO A 1 196 ? 34.304 16.404 15.540 1.00 16.27 214 PRO A CA 1
ATOM 1587 C C . PRO A 1 196 ? 34.715 16.733 14.097 1.00 16.50 214 PRO A C 1
ATOM 1588 O O . PRO A 1 196 ? 34.601 17.882 13.682 1.00 16.23 214 PRO A O 1
ATOM 1592 N N A GLU A 1 197 ? 35.169 15.726 13.355 0.50 16.44 215 GLU A N 1
ATOM 1593 N N B GLU A 1 197 ? 35.200 15.746 13.336 0.50 16.61 215 GLU A N 1
ATOM 1594 C CA A GLU A 1 197 ? 35.620 15.890 11.970 0.50 16.58 215 GLU A CA 1
ATOM 1595 C CA B GLU A 1 197 ? 35.633 16.013 11.952 0.50 16.93 215 GLU A CA 1
ATOM 1596 C C A GLU A 1 197 ? 34.499 16.325 11.008 0.50 16.09 215 GLU A C 1
ATOM 1597 C C B GLU A 1 197 ? 34.483 16.523 11.077 0.50 16.28 215 GLU A C 1
ATOM 1598 O O A GLU A 1 197 ? 34.764 16.799 9.892 0.50 16.70 21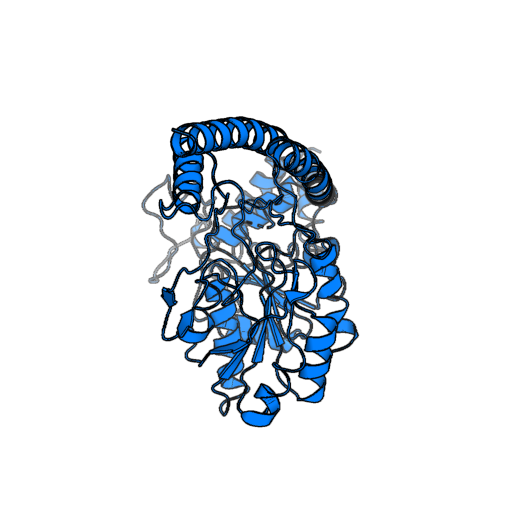5 GLU A O 1
ATOM 1599 O O B GLU A 1 197 ? 34.710 17.243 10.090 0.50 16.75 215 GLU A O 1
ATOM 1610 N N . HIS A 1 198 ? 33.255 16.165 11.457 1.00 15.58 216 HIS A N 1
ATOM 1611 C CA . HIS A 1 198 ? 32.066 16.542 10.690 1.00 15.41 216 HIS A CA 1
ATOM 1612 C C . HIS A 1 198 ? 31.511 17.930 11.039 1.00 14.36 216 HIS A C 1
ATOM 1613 O O . HIS A 1 198 ? 30.553 18.396 10.426 1.00 13.29 216 HIS A O 1
ATOM 1620 N N . ILE A 1 199 ? 32.144 18.582 12.009 1.00 13.78 217 ILE A N 1
ATOM 1621 C CA . ILE A 1 199 ? 31.757 19.913 12.458 1.00 13.17 217 ILE A CA 1
ATOM 1622 C C . ILE A 1 199 ? 32.682 20.915 11.797 1.00 12.55 217 ILE A C 1
ATOM 1623 O O . ILE A 1 199 ? 33.911 20.845 11.951 1.00 13.53 217 ILE A O 1
ATOM 1628 N N . LEU A 1 200 ? 32.088 21.839 11.060 1.00 11.42 218 LEU A N 1
ATOM 1629 C CA . LEU A 1 200 ? 32.855 22.916 10.431 1.00 10.91 218 LEU A CA 1
ATOM 1630 C C . LEU A 1 200 ? 33.450 23.838 11.502 1.00 11.50 218 LEU A C 1
ATOM 1631 O O . LEU A 1 200 ? 34.655 24.143 11.479 1.00 11.45 218 LEU A O 1
ATOM 1636 N N . CYS A 1 201 ? 32.594 24.285 12.424 1.00 11.61 219 CYS A N 1
ATOM 1637 C CA . CYS A 1 201 ? 33.020 25.140 13.530 1.00 11.95 219 CYS A CA 1
ATOM 1638 C C . CYS A 1 201 ? 31.898 25.250 14.541 1.00 12.08 219 CYS A C 1
ATOM 1639 O O . CYS A 1 201 ? 30.756 24.869 14.250 1.00 11.57 219 CYS A O 1
ATOM 1642 N N . LEU A 1 202 ? 32.243 25.779 15.716 1.00 12.43 220 LEU A N 1
ATOM 1643 C CA . LEU A 1 202 ? 31.265 26.261 16.662 1.00 12.76 220 LEU A CA 1
ATOM 1644 C C . LEU A 1 202 ? 31.089 27.762 16.354 1.00 12.93 220 LEU A C 1
ATOM 1645 O O . LEU A 1 202 ? 32.080 28.480 16.106 1.00 13.33 220 LEU A O 1
ATOM 1650 N N . HIS A 1 203 ? 29.847 28.227 16.400 1.00 11.82 221 HIS A N 1
ATOM 1651 C CA . HIS A 1 203 ? 29.491 29.608 16.017 1.00 10.37 221 HIS A CA 1
ATOM 1652 C C . HIS A 1 203 ? 28.740 30.187 17.209 1.00 10.51 221 HIS A C 1
ATOM 1653 O O . HIS A 1 203 ? 27.572 29.867 17.426 1.00 10.34 221 HIS A O 1
ATOM 1660 N N . SER A 1 204 ? 29.467 30.943 18.025 1.00 10.29 222 SER A N 1
ATOM 1661 C CA . SER A 1 204 ? 28.960 31.465 19.277 1.00 9.71 222 SER A CA 1
ATOM 1662 C C . SER A 1 204 ? 28.676 32.957 19.071 1.00 9.83 222 SER A C 1
ATOM 1663 O O . SER A 1 204 ? 29.070 33.547 18.053 1.00 10.45 222 SER A O 1
ATOM 1666 N N . THR A 1 205 ? 28.004 33.557 20.047 1.00 9.66 223 THR A N 1
ATOM 1667 C CA . THR A 1 205 ? 27.528 34.937 19.919 1.00 11.00 223 THR A CA 1
ATOM 1668 C C . THR A 1 205 ? 27.735 35.685 21.234 1.00 10.73 223 THR A C 1
ATOM 1669 O O . THR A 1 205 ? 27.411 35.154 22.307 1.00 11.16 223 THR A O 1
ATOM 1673 N N . THR A 1 206 ? 28.254 36.919 21.163 1.00 10.36 224 THR A N 1
ATOM 1674 C CA . THR A 1 206 ? 28.446 37.734 22.370 1.00 11.24 224 THR A CA 1
ATOM 1675 C C . THR A 1 206 ? 27.210 38.649 22.591 1.00 11.46 224 THR A C 1
ATOM 1676 O O . THR A 1 206 ? 26.191 38.188 23.110 1.00 11.11 224 THR A O 1
ATOM 1680 N N . ALA A 1 207 ? 27.275 39.916 22.153 1.00 11.36 225 ALA A N 1
ATOM 1681 C CA . ALA A 1 207 ? 26.168 40.851 22.338 1.00 11.55 225 ALA A CA 1
ATOM 1682 C C . ALA A 1 207 ? 24.914 40.291 21.680 1.00 11.73 225 ALA A C 1
ATOM 1683 O O . ALA A 1 207 ? 24.981 39.726 20.595 1.00 11.37 225 ALA A O 1
ATOM 1685 N N . CYS A 1 208 ? 23.797 40.404 22.397 1.00 12.75 226 CYS A N 1
ATOM 1686 C CA . CYS A 1 208 ? 22.543 39.762 21.990 1.00 12.81 226 CYS A CA 1
ATOM 1687 C C . CYS A 1 208 ? 21.387 40.398 22.760 1.00 12.99 226 CYS A C 1
ATOM 1688 O O . CYS A 1 208 ? 21.604 41.172 23.730 1.00 13.05 226 CYS A O 1
ATOM 1691 N N . PHE A 1 209 ? 20.164 40.122 22.298 1.00 11.91 227 PHE A N 1
ATOM 1692 C CA . PHE A 1 209 ? 18.970 40.621 22.984 1.00 12.22 227 PHE A CA 1
ATOM 1693 C C . PHE A 1 209 ? 18.788 39.946 24.330 1.00 11.69 227 PHE A C 1
ATOM 1694 O O . PHE A 1 209 ? 18.712 38.713 24.417 1.00 12.15 227 PHE A O 1
ATOM 1702 N N . ALA A 1 210 ? 18.710 40.752 25.385 1.00 11.80 228 ALA A N 1
ATOM 1703 C CA . ALA A 1 210 ? 18.206 40.235 26.683 1.00 11.58 228 ALA A CA 1
ATOM 1704 C C . ALA A 1 210 ? 16.848 39.541 26.471 1.00 11.06 228 ALA A C 1
ATOM 1705 O O . ALA A 1 210 ? 16.047 40.004 25.633 1.00 12.42 228 ALA A O 1
ATOM 1707 N N . PRO A 1 211 ? 16.548 38.486 27.262 1.00 11.68 229 PRO A N 1
ATOM 1708 C CA . PRO A 1 211 ? 17.358 37.991 28.386 1.00 11.16 229 PRO A CA 1
ATOM 1709 C C . PRO A 1 211 ? 18.395 36.906 28.006 1.00 10.90 229 PRO A C 1
ATOM 1710 O O . PRO A 1 211 ? 18.928 36.236 28.890 1.00 10.66 229 PRO A O 1
ATOM 1714 N N . ARG A 1 212 ? 18.662 36.709 26.711 1.00 11.86 230 ARG A N 1
ATOM 1715 C CA . ARG A 1 212 ? 19.832 35.927 26.350 1.00 11.81 230 ARG A CA 1
ATOM 1716 C C . ARG A 1 212 ? 21.028 36.762 26.826 1.00 12.54 230 ARG A C 1
ATOM 1717 O O . ARG A 1 212 ? 20.920 38.007 26.953 1.00 11.96 230 ARG A O 1
ATOM 1725 N N . VAL A 1 213 ? 22.142 36.095 27.129 1.00 12.50 231 VAL A N 1
ATOM 1726 C CA . VAL A 1 213 ? 23.386 36.821 27.436 1.00 12.07 231 VAL A CA 1
ATOM 1727 C C . VAL A 1 213 ? 24.545 36.307 26.547 1.00 11.87 231 VAL A C 1
ATOM 1728 O O . VAL A 1 213 ? 24.396 35.257 25.878 1.00 11.73 231 VAL A O 1
ATOM 1732 N N . PRO A 1 214 ? 25.690 37.030 26.515 1.00 12.09 232 PRO A N 1
ATOM 1733 C CA . PRO A 1 214 ? 26.830 36.552 25.685 1.00 11.19 232 PRO A CA 1
ATOM 1734 C C . PRO A 1 214 ? 27.182 35.093 26.037 1.00 11.01 232 PRO A C 1
ATOM 1735 O O . PRO A 1 214 ? 27.115 34.692 27.228 1.00 11.12 232 PRO A O 1
ATOM 1739 N N . ASP A 1 215 ? 27.499 34.301 25.004 1.00 11.47 233 ASP A N 1
ATOM 1740 C CA . ASP A 1 215 ? 27.834 32.880 25.215 1.00 10.73 233 ASP A CA 1
ATOM 1741 C C . ASP A 1 215 ? 29.032 32.726 26.178 1.00 11.58 233 ASP A C 1
ATOM 1742 O O . ASP A 1 215 ? 29.861 33.641 26.347 1.00 10.80 233 ASP A O 1
ATOM 1747 N N . ARG A 1 216 ? 29.090 31.556 26.816 1.00 10.98 234 ARG A N 1
ATOM 1748 C CA . ARG A 1 216 ? 30.176 31.167 27.720 1.00 12.01 234 ARG A CA 1
ATOM 1749 C C . ARG A 1 216 ? 31.438 30.889 26.897 1.00 11.43 234 ARG A C 1
ATOM 1750 O O . ARG A 1 216 ? 31.802 29.722 26.665 1.00 10.99 234 ARG A O 1
ATOM 1758 N N . LEU A 1 217 ? 32.071 31.960 26.401 1.00 10.44 235 LEU A N 1
ATOM 1759 C CA . LEU A 1 217 ? 33.204 31.792 25.467 1.00 11.63 235 LEU A CA 1
ATOM 1760 C C . LEU A 1 217 ? 34.415 31.054 26.049 1.00 11.92 235 LEU A C 1
ATOM 1761 O O . LEU A 1 217 ? 35.078 30.355 25.300 1.00 12.18 235 LEU A O 1
ATOM 1766 N N . GLU A 1 218 ? 34.729 31.249 27.335 1.00 12.42 236 GLU A N 1
ATOM 1767 C CA . GLU A 1 218 ? 35.866 30.532 27.955 1.00 13.14 236 GLU A CA 1
ATOM 1768 C C . GLU A 1 218 ? 35.666 29.035 27.822 1.00 12.91 236 GLU A C 1
ATOM 1769 O O . GLU A 1 218 ? 36.559 28.315 27.367 1.00 12.22 236 GLU A O 1
ATOM 1775 N N . GLU A 1 219 ? 34.475 28.590 28.214 1.00 12.14 237 GLU A N 1
ATOM 1776 C CA . GLU A 1 219 ? 34.150 27.174 28.255 1.00 12.14 237 GLU A CA 1
ATOM 1777 C C . GLU A 1 219 ? 34.070 26.591 26.826 1.00 11.63 237 GLU A C 1
ATOM 1778 O O . GLU A 1 219 ? 34.539 25.486 26.573 1.00 12.13 237 GLU A O 1
ATOM 1784 N N . LEU A 1 220 ? 33.447 27.330 25.908 1.00 10.87 238 LEU A N 1
ATOM 1785 C CA . LEU A 1 220 ? 33.381 26.919 24.491 1.00 10.82 238 LEU A CA 1
ATOM 1786 C C . LEU A 1 220 ? 34.781 26.860 23.861 1.00 10.70 238 LEU A C 1
ATOM 1787 O O . LEU A 1 220 ? 35.104 25.960 23.067 1.00 10.67 238 LEU A O 1
ATOM 1792 N N . ALA A 1 221 ? 35.627 27.809 24.239 1.00 10.91 239 ALA A N 1
ATOM 1793 C CA . ALA A 1 221 ? 37.002 27.843 23.720 1.00 10.90 239 ALA A CA 1
ATOM 1794 C C . ALA A 1 221 ? 37.768 26.578 24.153 1.00 10.48 239 ALA A C 1
ATOM 1795 O O . ALA A 1 221 ? 38.490 25.988 23.350 1.00 10.23 239 ALA A O 1
ATOM 1797 N N . VAL A 1 222 ? 37.582 26.155 25.405 1.00 9.64 240 VAL A N 1
ATOM 1798 C CA . VAL A 1 222 ? 38.186 24.904 25.905 1.00 9.64 240 VAL A CA 1
ATOM 1799 C C . VAL A 1 222 ? 37.670 23.694 25.103 1.00 9.47 240 VAL A C 1
ATOM 1800 O O . VAL A 1 222 ? 38.452 22.863 24.623 1.00 10.25 240 VAL A O 1
ATOM 1804 N N . ILE A 1 223 ? 36.349 23.621 24.929 1.00 10.46 241 ILE A N 1
ATOM 1805 C CA . ILE A 1 223 ? 35.725 22.554 24.127 1.00 11.35 241 ILE A CA 1
ATOM 1806 C C . ILE A 1 223 ? 36.338 22.524 22.714 1.00 11.28 241 ILE A C 1
ATOM 1807 O O . ILE A 1 223 ? 36.789 21.471 22.250 1.00 11.43 241 ILE A O 1
ATOM 1812 N N . CYS A 1 224 ? 36.369 23.673 22.040 1.00 11.29 242 CYS A N 1
ATOM 1813 C CA . CYS A 1 224 ? 36.949 23.745 20.697 1.00 11.49 242 CYS A CA 1
ATOM 1814 C C . CYS A 1 224 ? 38.419 23.311 20.673 1.00 11.40 242 CYS A C 1
ATOM 1815 O O . CYS A 1 224 ? 38.829 22.545 19.810 1.00 11.18 242 CYS A O 1
ATOM 1818 N N . ALA A 1 225 ? 39.207 23.785 21.630 1.00 11.53 243 ALA A N 1
ATOM 1819 C CA . ALA A 1 225 ? 40.615 23.372 21.708 1.00 11.06 243 ALA A CA 1
ATOM 1820 C C . ALA A 1 225 ? 40.737 21.845 21.811 1.00 11.18 243 ALA A C 1
ATOM 1821 O O . ALA A 1 225 ? 41.485 21.203 21.052 1.00 11.53 243 ALA A O 1
ATOM 1823 N N . ASN A 1 226 ? 39.976 21.277 22.745 1.00 10.64 244 ASN A N 1
ATOM 1824 C CA . ASN A 1 226 ? 40.065 19.842 23.061 1.00 11.03 244 ASN A CA 1
ATOM 1825 C C . ASN A 1 226 ? 39.628 18.932 21.928 1.00 11.51 244 ASN A C 1
ATOM 1826 O O . ASN A 1 226 ? 40.258 17.869 21.698 1.00 11.63 244 ASN A O 1
ATOM 1831 N N . TYR A 1 227 ? 38.566 19.344 21.237 1.00 12.44 245 TYR A N 1
ATOM 1832 C CA . TYR A 1 227 ? 38.029 18.580 20.098 1.00 13.44 245 TYR A CA 1
ATOM 1833 C C . TYR A 1 227 ? 38.652 18.920 18.739 1.00 13.62 245 TYR A C 1
ATOM 1834 O O . TYR A 1 227 ? 38.363 18.240 17.744 1.00 13.88 245 TYR A O 1
ATOM 1843 N N . ASP A 1 228 ? 39.528 19.930 18.715 1.00 13.14 246 ASP A N 1
ATOM 1844 C CA . ASP A 1 228 ? 40.171 20.430 17.489 1.00 14.14 246 ASP A CA 1
ATOM 1845 C C . ASP A 1 228 ? 39.099 20.868 16.463 1.00 13.30 246 ASP A C 1
ATOM 1846 O O . ASP A 1 228 ? 39.110 20.442 15.289 1.00 14.33 246 ASP A O 1
ATOM 1851 N N . ILE A 1 229 ? 38.176 21.712 16.924 1.00 12.15 247 ILE A N 1
ATOM 1852 C CA . ILE A 1 229 ? 37.115 22.274 16.085 1.00 11.96 247 ILE A CA 1
ATOM 1853 C C . ILE A 1 229 ? 37.259 23.801 16.071 1.00 11.51 247 ILE A C 1
ATOM 1854 O O . ILE A 1 229 ? 37.421 24.420 17.136 1.00 11.32 247 ILE A O 1
ATOM 1859 N N . PRO A 1 230 ? 37.242 24.421 14.869 1.00 11.53 248 PRO A N 1
ATOM 1860 C CA . PRO A 1 230 ? 37.337 25.879 14.846 1.00 11.13 248 PRO A CA 1
ATOM 1861 C C . PRO A 1 230 ? 36.195 26.558 15.580 1.00 11.24 248 PRO A C 1
ATOM 1862 O O . PRO A 1 230 ? 35.105 25.982 15.729 1.00 11.91 248 PRO A O 1
ATOM 1866 N N . HIS A 1 231 ? 36.474 27.773 16.039 1.00 11.13 249 HIS A N 1
ATOM 1867 C CA . HIS A 1 231 ? 35.548 28.558 16.817 1.00 11.21 249 HIS A CA 1
ATOM 1868 C C . HIS A 1 231 ? 35.459 29.959 16.216 1.00 11.21 249 HIS A C 1
ATOM 1869 O O . HIS A 1 231 ? 36.451 30.695 16.173 1.00 10.62 249 HIS A O 1
ATOM 1876 N N . VAL A 1 232 ? 34.268 30.276 15.701 1.00 11.07 250 VAL A N 1
ATOM 1877 C CA . VAL A 1 232 ? 33.977 31.582 15.113 1.00 10.21 250 VAL A CA 1
ATOM 1878 C C . VAL A 1 232 ? 32.978 32.311 16.018 1.00 10.92 250 VAL A C 1
ATOM 1879 O O . VAL A 1 232 ? 31.889 31.788 16.341 1.00 11.42 250 VAL A O 1
ATOM 1883 N N . VAL A 1 233 ? 33.359 33.510 16.433 1.00 10.70 251 VAL A N 1
ATOM 1884 C CA . VAL A 1 233 ? 32.528 34.286 17.336 1.00 10.79 251 VAL A CA 1
ATOM 1885 C C . VAL A 1 233 ? 31.804 35.418 16.584 1.00 10.32 251 VAL A C 1
ATOM 1886 O O . VAL A 1 233 ? 32.440 36.284 15.953 1.00 10.66 251 VAL A O 1
ATOM 1890 N N . ASN A 1 234 ? 30.483 35.393 16.671 1.00 11.33 252 ASN A N 1
ATOM 1891 C CA . ASN A 1 234 ? 29.624 36.461 16.193 1.00 10.48 252 ASN A CA 1
ATOM 1892 C C . ASN A 1 234 ? 29.671 37.574 17.261 1.00 11.21 252 ASN A C 1
ATOM 1893 O O . ASN A 1 234 ? 28.892 37.549 18.224 1.00 9.61 252 ASN A O 1
ATOM 1898 N N . ASN A 1 235 ? 30.576 38.525 17.071 1.00 10.56 253 ASN A N 1
ATOM 1899 C CA . ASN A 1 235 ? 30.720 39.680 17.978 1.00 10.21 253 ASN A CA 1
ATOM 1900 C C . ASN A 1 235 ? 30.047 40.932 17.385 1.00 10.85 253 ASN A C 1
ATOM 1901 O O . ASN A 1 235 ? 30.476 42.059 17.664 1.00 10.28 253 ASN A O 1
ATOM 1906 N N . ALA A 1 236 ? 28.943 40.709 16.642 1.00 9.46 254 ALA A N 1
ATOM 1907 C CA . ALA A 1 236 ? 28.298 41.782 15.847 1.00 10.87 254 ALA A CA 1
ATOM 1908 C C . ALA A 1 236 ? 28.285 43.151 16.538 1.00 11.58 254 ALA A C 1
ATOM 1909 O O . ALA A 1 236 ? 28.769 44.135 15.963 1.00 11.55 254 ALA A O 1
ATOM 1911 N N . TYR A 1 237 ? 27.732 43.208 17.749 1.00 11.31 255 TYR A N 1
ATOM 1912 C CA . TYR A 1 237 ? 27.732 44.493 18.479 1.00 11.61 255 TYR A CA 1
ATOM 1913 C C . TYR A 1 237 ? 28.397 44.431 19.871 1.00 11.53 255 TYR A C 1
ATOM 1914 O O . TYR A 1 237 ? 28.032 45.200 20.766 1.00 11.74 255 TYR A O 1
ATOM 1923 N N . GLY A 1 238 ? 29.384 43.536 20.023 1.00 11.52 256 GLY A N 1
ATOM 1924 C CA . GLY A 1 238 ? 30.122 43.389 21.277 1.00 11.71 256 GLY A CA 1
ATOM 1925 C C . GLY A 1 238 ? 31.363 44.254 21.409 1.00 11.79 256 GLY A C 1
ATOM 1926 O O . GLY A 1 238 ? 31.906 44.416 22.525 1.00 11.17 256 GLY A O 1
ATOM 1927 N N . LEU A 1 239 ? 31.851 44.788 20.282 1.00 11.60 257 LEU A N 1
ATOM 1928 C CA . LEU A 1 239 ? 33.105 45.549 20.338 1.00 11.40 257 LEU A CA 1
ATOM 1929 C C . LEU A 1 239 ? 32.967 46.787 21.251 1.00 10.55 257 LEU A C 1
ATOM 1930 O O . LEU A 1 239 ? 33.916 47.173 21.943 1.00 10.94 257 LEU A O 1
ATOM 1935 N N . GLN A 1 240 ? 31.789 47.407 21.232 1.00 10.56 258 GLN A N 1
ATOM 1936 C CA . GLN A 1 240 ? 31.460 48.562 22.112 1.00 10.86 258 GLN A CA 1
ATOM 1937 C C . GLN A 1 240 ? 31.424 48.241 23.619 1.00 11.33 258 GLN A C 1
ATOM 1938 O O . GLN A 1 240 ? 31.273 49.158 24.447 1.00 10.95 258 GLN A O 1
ATOM 1944 N N . SER A 1 241 ? 31.502 46.946 23.966 1.00 11.50 259 SER A N 1
ATOM 1945 C CA . SER A 1 241 ? 31.434 46.489 25.351 1.00 11.82 259 SER A CA 1
ATOM 1946 C C . SER A 1 241 ? 32.770 45.875 25.817 1.00 10.93 259 SER A C 1
ATOM 1947 O O . SER A 1 241 ? 33.170 44.819 25.314 1.00 10.27 259 SER A O 1
ATOM 1950 N N . SER A 1 242 ? 33.437 46.512 26.783 1.00 11.07 260 SER A N 1
ATOM 1951 C CA . SER A 1 242 ? 34.679 45.960 27.350 1.00 12.07 260 SER A CA 1
ATOM 1952 C C . SER A 1 242 ? 34.414 44.591 27.993 1.00 11.99 260 SER A C 1
ATOM 1953 O O . SER A 1 242 ? 35.264 43.708 27.940 1.00 12.79 260 SER A O 1
ATOM 1956 N N . LYS A 1 243 ? 33.222 44.395 28.558 1.00 12.57 261 LYS A N 1
ATOM 1957 C CA . LYS A 1 243 ? 32.868 43.078 29.118 1.00 13.53 261 LYS A CA 1
ATOM 1958 C C . LYS A 1 243 ? 32.832 41.997 28.052 1.00 13.23 261 LYS A C 1
ATOM 1959 O O . LYS A 1 243 ? 33.364 40.894 28.263 1.00 14.02 261 LYS A O 1
ATOM 1965 N N . CYS A 1 244 ? 32.212 42.302 26.902 1.00 12.48 262 CYS A N 1
ATOM 1966 C CA . CYS A 1 244 ? 32.166 41.336 25.786 1.00 12.01 262 CYS A CA 1
ATOM 1967 C C . CYS A 1 244 ? 33.572 41.070 25.259 1.00 12.09 262 CYS A C 1
ATOM 1968 O O . CYS A 1 244 ? 33.941 39.929 24.940 1.00 12.32 262 CYS A O 1
ATOM 1971 N N . MET A 1 245 ? 34.347 42.150 25.145 1.00 11.57 263 MET A N 1
ATOM 1972 C CA . MET A 1 245 ? 35.688 42.051 24.576 1.00 11.80 263 MET A CA 1
ATOM 1973 C C . MET A 1 245 ? 36.602 41.264 25.513 1.00 12.46 263 MET A C 1
ATOM 1974 O O . MET A 1 245 ? 37.367 40.431 25.057 1.00 12.15 263 MET A O 1
ATOM 1979 N N . HIS A 1 246 ? 36.486 41.497 26.821 1.00 13.25 264 HIS A N 1
ATOM 1980 C CA . HIS A 1 246 ? 37.255 40.698 27.795 1.00 14.69 264 HIS A CA 1
ATOM 1981 C C . HIS A 1 246 ? 36.948 39.194 27.682 1.00 14.39 264 HIS A C 1
ATOM 1982 O O . HIS A 1 246 ? 37.834 38.341 27.832 1.00 13.98 264 HIS A O 1
ATOM 1989 N N . LEU A 1 247 ? 35.688 38.869 27.406 1.00 14.12 265 LEU A N 1
ATOM 1990 C CA . LEU A 1 247 ? 35.268 37.477 27.240 1.00 14.72 265 LEU A CA 1
ATOM 1991 C C . LEU A 1 247 ? 36.025 36.820 26.082 1.00 14.20 265 LEU A C 1
ATOM 1992 O O . LEU A 1 247 ? 36.518 35.701 26.191 1.00 14.29 265 LEU A O 1
ATOM 1997 N N . ILE A 1 248 ? 36.134 37.558 24.975 1.00 12.01 266 ILE A N 1
ATOM 1998 C CA . ILE A 1 248 ? 36.879 37.105 23.804 1.00 11.49 266 ILE A CA 1
ATOM 1999 C C . ILE A 1 248 ? 38.367 36.950 24.155 1.00 11.27 266 ILE A C 1
ATOM 2000 O O . ILE A 1 248 ? 38.987 35.909 23.854 1.00 11.51 266 ILE A O 1
ATOM 2005 N N A GLN A 1 249 ? 38.937 37.968 24.791 0.50 11.42 267 GLN A N 1
ATOM 2006 N N B GLN A 1 249 ? 38.908 37.967 24.819 0.50 11.42 267 GLN A N 1
ATOM 2007 C CA A GLN A 1 249 ? 40.337 37.911 25.198 0.50 11.48 267 GLN A CA 1
ATOM 2008 C CA B GLN A 1 249 ? 40.301 37.987 25.255 0.50 11.53 267 GLN A CA 1
ATOM 2009 C C A GLN A 1 249 ? 40.584 36.680 26.076 0.50 11.55 267 GLN A C 1
ATOM 2010 C C B GLN A 1 249 ? 40.640 36.790 26.159 0.50 11.67 267 GLN A C 1
ATOM 2011 O O A GLN A 1 249 ? 41.474 35.869 25.786 0.50 10.96 267 GLN A O 1
ATOM 2012 O O B GLN A 1 249 ? 41.661 36.122 25.981 0.50 11.67 267 GLN A O 1
ATOM 2023 N N . GLN A 1 250 ? 39.758 36.520 27.114 1.00 11.38 268 GLN A N 1
ATOM 2024 C CA . GLN A 1 250 ? 39.909 35.382 28.048 1.00 12.42 268 GLN A CA 1
ATOM 2025 C C . GLN A 1 250 ? 39.777 34.059 27.316 1.00 11.53 268 GLN A C 1
ATOM 2026 O O . GLN A 1 250 ? 40.550 33.128 27.566 1.00 11.01 268 GLN A O 1
ATOM 2032 N N . GLY A 1 251 ? 38.776 33.969 26.431 1.00 11.01 269 GLY A N 1
ATOM 2033 C CA . GLY A 1 251 ? 38.564 32.789 25.614 1.00 11.78 269 GLY A CA 1
ATOM 2034 C C . GLY A 1 251 ? 39.809 32.428 24.832 1.00 12.30 269 GLY A C 1
ATOM 2035 O O . GLY A 1 251 ? 40.198 31.262 24.779 1.00 11.75 269 GLY A O 1
ATOM 2036 N N . ALA A 1 252 ? 40.444 33.435 24.232 1.00 11.98 270 ALA A N 1
ATOM 2037 C CA . ALA A 1 252 ? 41.657 33.185 23.452 1.00 12.65 270 ALA A CA 1
ATOM 2038 C C . ALA A 1 252 ? 42.818 32.761 24.362 1.00 12.96 270 ALA A C 1
ATOM 2039 O O . ALA A 1 252 ? 43.697 32.011 23.949 1.00 12.64 270 ALA A O 1
ATOM 2041 N N . ARG A 1 253 ? 42.810 33.255 25.599 1.00 12.55 271 ARG A N 1
ATOM 2042 C CA . ARG A 1 253 ? 43.854 32.907 26.543 1.00 13.11 271 ARG A CA 1
ATOM 2043 C C . ARG A 1 253 ? 43.725 31.465 27.048 1.00 13.08 271 ARG A C 1
ATOM 2044 O O . ARG A 1 253 ? 44.743 30.807 27.254 1.00 15.41 271 ARG A O 1
ATOM 2052 N N . VAL A 1 254 ? 42.497 31.006 27.270 1.00 11.53 272 VAL A N 1
ATOM 2053 C CA . VAL A 1 254 ? 42.276 29.703 27.928 1.00 11.79 272 VAL A CA 1
ATOM 2054 C C . VAL A 1 254 ? 41.934 28.577 26.951 1.00 11.80 272 VAL A C 1
ATOM 2055 O O . VAL A 1 254 ? 41.920 27.403 27.326 1.00 11.93 272 VAL A O 1
ATOM 2059 N N . GLY A 1 255 ? 41.641 28.947 25.709 1.00 11.42 273 GLY A N 1
ATOM 2060 C CA . GLY A 1 255 ? 41.251 27.950 24.705 1.00 11.17 273 GLY A CA 1
ATOM 2061 C C . GLY A 1 255 ? 41.407 28.477 23.297 1.00 11.63 273 GLY A C 1
ATOM 2062 O O . GLY A 1 255 ? 42.322 29.253 23.027 1.00 11.57 273 GLY A O 1
ATOM 2063 N N . ARG A 1 256 ? 40.506 28.026 22.416 1.00 11.29 274 ARG A N 1
ATOM 2064 C CA . ARG A 1 256 ? 40.567 28.307 20.983 1.00 11.38 274 ARG A CA 1
ATOM 2065 C C . ARG A 1 256 ? 39.474 29.272 20.525 1.00 11.12 274 ARG A C 1
ATOM 2066 O O . ARG A 1 256 ? 38.289 29.009 20.696 1.00 10.60 274 ARG A O 1
ATOM 2074 N N . ILE A 1 257 ? 39.899 30.372 19.905 1.00 11.09 275 ILE A N 1
ATOM 2075 C CA . ILE A 1 257 ? 39.023 31.234 19.127 1.00 11.23 275 ILE A CA 1
ATOM 2076 C C . ILE A 1 257 ? 39.765 31.538 17.831 1.00 11.50 275 ILE A C 1
ATOM 2077 O O . ILE A 1 257 ? 40.901 32.040 17.862 1.00 11.96 275 ILE A O 1
ATOM 2082 N N . ASP A 1 258 ? 39.147 31.168 16.711 1.00 11.17 276 ASP A N 1
ATOM 2083 C CA . ASP A 1 258 ? 39.767 31.340 15.400 1.00 11.45 276 ASP A CA 1
ATOM 2084 C C . ASP A 1 258 ? 39.442 32.643 14.680 1.00 12.11 276 ASP A C 1
ATOM 2085 O O . ASP A 1 258 ? 40.248 33.161 13.905 1.00 12.82 276 ASP A O 1
ATOM 2090 N N . ALA A 1 259 ? 38.226 33.134 14.881 1.00 11.78 277 ALA A N 1
ATOM 2091 C CA . ALA A 1 259 ? 37.885 34.411 14.299 1.00 12.19 277 ALA A CA 1
ATOM 2092 C C . ALA A 1 259 ? 36.802 35.030 15.136 1.00 12.05 277 ALA A C 1
ATOM 2093 O O . ALA A 1 259 ? 35.983 34.324 15.712 1.00 12.68 277 ALA A O 1
ATOM 2095 N N . PHE A 1 260 ? 36.805 36.354 15.207 1.00 11.42 278 PHE A N 1
ATOM 2096 C CA . PHE A 1 260 ? 35.681 37.092 15.758 1.00 11.77 278 PHE A CA 1
ATOM 2097 C C . PHE A 1 260 ? 35.309 38.233 14.814 1.00 11.75 278 PHE A C 1
ATOM 2098 O O . PHE A 1 260 ? 36.196 38.895 14.255 1.00 12.14 278 PHE A O 1
ATOM 2106 N N . VAL A 1 261 ? 33.999 38.378 14.618 1.00 11.12 279 VAL A N 1
ATOM 2107 C CA . VAL A 1 261 ? 33.422 39.306 13.598 1.00 10.44 279 VAL A CA 1
ATOM 2108 C C . VAL A 1 261 ? 32.543 40.374 14.265 1.00 11.38 279 VAL A C 1
ATOM 2109 O O . VAL A 1 261 ? 31.718 40.073 15.131 1.00 10.71 279 VAL A O 1
ATOM 2113 N N . GLN A 1 262 ? 32.704 41.624 13.841 1.00 10.25 280 GLN A N 1
ATOM 2114 C CA . GLN A 1 262 ? 31.914 42.716 14.438 1.00 10.69 280 GLN A CA 1
ATOM 2115 C C . GLN A 1 262 ? 31.465 43.688 13.373 1.00 11.29 280 GLN A C 1
ATOM 2116 O O . GLN A 1 262 ? 32.184 43.902 12.373 1.00 11.45 280 GLN A O 1
ATOM 2122 N N A SER A 1 263 ? 30.290 44.277 13.605 0.50 10.93 281 SER A N 1
ATOM 2123 N N B SER A 1 263 ? 30.290 44.283 13.597 0.50 11.39 281 SER A N 1
ATOM 2124 C CA A SER A 1 263 ? 29.675 45.264 12.709 0.50 11.26 281 SER A CA 1
ATOM 2125 C CA B SER A 1 263 ? 29.674 45.237 12.661 0.50 12.18 281 SER A CA 1
ATOM 2126 C C A SER A 1 263 ? 30.400 46.609 12.761 0.50 11.16 281 SER A C 1
ATOM 2127 C C B SER A 1 263 ? 30.314 46.627 12.753 0.50 11.63 281 SER A C 1
ATOM 2128 O O A SER A 1 263 ? 30.756 47.087 13.849 0.50 11.36 281 SER A O 1
ATOM 2129 O O B SER A 1 263 ? 30.525 47.155 13.860 0.50 11.54 281 SER A O 1
ATOM 2134 N N . LEU A 1 264 ? 30.587 47.243 11.600 1.00 11.82 282 LEU A N 1
ATOM 2135 C CA . LEU A 1 264 ? 31.080 48.618 11.620 1.00 11.48 282 LEU A CA 1
ATOM 2136 C C . LEU A 1 264 ? 29.998 49.579 12.119 1.00 11.23 282 LEU A C 1
ATOM 2137 O O . LEU A 1 264 ? 30.270 50.411 12.985 1.00 12.32 282 LEU A O 1
ATOM 2142 N N . ASP A 1 265 ? 28.785 49.451 11.584 1.00 11.26 283 ASP A N 1
ATOM 2143 C CA . ASP A 1 265 ? 27.728 50.417 11.944 1.00 12.22 283 ASP A CA 1
ATOM 2144 C C . ASP A 1 265 ? 27.381 50.337 13.434 1.00 11.37 283 ASP A C 1
ATOM 2145 O O . ASP A 1 265 ? 27.267 51.386 14.106 1.00 11.92 283 ASP A O 1
ATOM 2174 N N . ASN A 1 267 ? 29.077 49.385 16.063 1.00 11.98 285 ASN A N 1
ATOM 2175 C CA . ASN A 1 267 ? 30.136 49.732 17.037 1.00 11.80 285 ASN A CA 1
ATOM 2176 C C . ASN A 1 267 ? 30.799 51.072 16.762 1.00 12.10 285 ASN A C 1
ATOM 2177 O O . ASN A 1 267 ? 31.450 51.631 17.659 1.00 10.75 285 ASN A O 1
ATOM 2182 N N . PHE A 1 268 ? 30.619 51.587 15.539 1.00 11.05 286 PHE A N 1
ATOM 2183 C CA . PHE A 1 268 ? 31.305 52.836 15.144 1.00 11.17 286 PHE A CA 1
ATOM 2184 C C . PHE A 1 268 ? 30.436 53.980 14.648 1.00 11.84 286 PHE A C 1
ATOM 2185 O O . PHE A 1 268 ? 30.980 55.007 14.233 1.00 11.51 286 PHE A O 1
ATOM 2193 N N . MET A 1 269 ? 29.115 53.799 14.666 1.00 10.68 287 MET A N 1
ATOM 2194 C CA . MET A 1 269 ? 28.202 54.894 14.315 1.00 10.79 287 MET A CA 1
ATOM 2195 C C . MET A 1 269 ? 28.513 55.402 12.896 1.00 10.33 287 MET A C 1
ATOM 2196 O O . MET A 1 269 ? 28.732 56.600 12.671 1.00 10.66 287 MET A O 1
ATOM 2201 N N . VAL A 1 270 ? 28.482 54.462 11.953 1.00 10.15 288 VAL A N 1
ATOM 2202 C CA . VAL A 1 270 ? 28.635 54.723 10.509 1.00 10.24 288 VAL A CA 1
ATOM 2203 C C . VAL A 1 270 ? 27.512 53.967 9.778 1.00 11.32 288 VAL A C 1
ATOM 2204 O O . VAL A 1 270 ? 26.834 53.140 10.376 1.00 9.38 288 VAL A O 1
ATOM 2208 N N . PRO A 1 271 ? 27.273 54.284 8.493 1.00 11.17 289 PRO A N 1
ATOM 2209 C CA . PRO A 1 271 ? 26.254 53.530 7.741 1.00 12.04 289 PRO A CA 1
ATOM 2210 C C . PRO A 1 271 ? 26.463 52.018 7.770 1.00 12.32 289 PRO A C 1
ATOM 2211 O O . PRO A 1 271 ? 27.597 51.531 7.814 1.00 13.00 289 PRO A O 1
ATOM 2215 N N . VAL A 1 272 ? 25.349 51.291 7.760 1.00 11.53 290 VAL A N 1
ATOM 2216 C CA . VAL A 1 272 ? 25.365 49.861 7.504 1.00 13.35 290 VAL A CA 1
ATOM 2217 C C . VAL A 1 272 ? 26.173 49.541 6.236 1.00 13.75 290 VAL A C 1
ATOM 2218 O O . VAL A 1 272 ? 26.054 50.222 5.217 1.00 14.18 290 VAL A O 1
ATOM 2222 N N . GLY A 1 273 ? 27.006 48.503 6.306 1.00 14.88 291 GLY A N 1
ATOM 2223 C CA . GLY A 1 273 ? 27.559 47.954 5.067 1.00 15.87 291 GLY A CA 1
ATOM 2224 C C . GLY A 1 273 ? 28.847 47.195 5.212 1.00 15.21 291 GLY A C 1
ATOM 2225 O O . GLY A 1 273 ? 29.230 46.447 4.295 1.00 13.91 291 GLY A O 1
ATOM 2226 N N . GLY A 1 274 ? 29.518 47.401 6.344 1.00 14.99 292 GLY A N 1
ATOM 2227 C CA . GLY A 1 274 ? 30.843 46.828 6.570 1.00 13.21 292 GLY A CA 1
ATOM 2228 C C . GLY A 1 274 ? 30.977 46.100 7.897 1.00 12.69 292 GLY A C 1
ATOM 2229 O O . GLY A 1 274 ? 30.156 46.246 8.818 1.00 10.77 292 GLY A O 1
ATOM 2230 N N . ALA A 1 275 ? 32.004 45.273 7.976 1.00 11.73 293 ALA A N 1
ATOM 2231 C CA . ALA A 1 275 ? 32.302 44.534 9.214 1.00 11.79 293 ALA A CA 1
ATOM 2232 C C . ALA A 1 275 ? 33.821 44.407 9.338 1.00 11.72 293 ALA A C 1
ATOM 2233 O O . ALA A 1 275 ? 34.556 44.745 8.390 1.00 12.49 293 ALA A O 1
ATOM 2235 N N . ILE A 1 276 ? 34.280 43.933 10.498 1.00 11.81 294 ILE A N 1
ATOM 2236 C CA . ILE A 1 276 ? 35.696 43.639 10.717 1.00 10.94 294 ILE A CA 1
ATOM 2237 C C . ILE A 1 276 ? 35.821 42.162 11.075 1.00 11.17 294 ILE A C 1
ATOM 2238 O O . ILE A 1 276 ? 35.101 41.689 11.957 1.00 11.33 294 ILE A O 1
ATOM 2243 N N . ILE A 1 277 ? 36.697 41.453 10.360 1.00 10.83 295 ILE A N 1
ATOM 2244 C CA . ILE A 1 277 ? 37.049 40.062 10.692 1.00 10.72 295 ILE A CA 1
ATOM 2245 C C . ILE A 1 277 ? 38.419 40.114 11.355 1.00 11.34 295 ILE A C 1
ATOM 2246 O O . ILE A 1 277 ? 39.348 40.722 10.806 1.00 11.02 295 ILE A O 1
ATOM 2251 N N . ALA A 1 278 ? 38.532 39.474 12.520 1.00 10.99 296 ALA A N 1
ATOM 2252 C CA . ALA A 1 278 ? 39.735 39.596 13.345 1.00 10.44 296 ALA A CA 1
ATOM 2253 C C . ALA A 1 278 ? 40.049 38.246 13.955 1.00 11.72 296 ALA A C 1
ATOM 2254 O O . ALA A 1 278 ? 39.170 37.387 14.107 1.00 11.26 296 ALA A O 1
ATOM 2256 N N . GLY A 1 279 ? 41.307 38.059 14.296 1.00 12.01 297 GLY A N 1
ATOM 2257 C CA . GLY A 1 279 ? 41.700 36.816 14.939 1.00 11.29 297 GLY A CA 1
ATOM 2258 C C . GLY A 1 279 ? 43.069 36.852 15.567 1.00 11.71 297 GLY A C 1
ATOM 2259 O O . GLY A 1 279 ? 43.690 37.908 15.713 1.00 11.87 297 GLY A O 1
ATOM 2260 N N . PHE A 1 280 ? 43.536 35.659 15.925 1.00 11.45 298 PHE A N 1
ATOM 2261 C CA . PHE A 1 280 ? 44.744 35.515 16.726 1.00 11.88 298 PHE A CA 1
ATOM 2262 C C . PHE A 1 280 ? 45.867 34.826 15.975 1.00 13.65 298 PHE A C 1
ATOM 2263 O O . PHE A 1 280 ? 47.003 34.790 16.454 1.00 13.73 298 PHE A O 1
ATOM 2271 N N . ASN A 1 281 ? 45.521 34.260 14.822 1.00 14.15 299 ASN A N 1
ATOM 2272 C CA . ASN A 1 281 ? 46.474 33.599 13.948 1.00 14.95 299 ASN A CA 1
ATOM 2273 C C . ASN A 1 281 ? 46.511 34.331 12.615 1.00 15.20 299 ASN A C 1
ATOM 2274 O O . ASN A 1 281 ? 45.521 34.321 11.859 1.00 14.25 299 ASN A O 1
ATOM 2279 N N . GLU A 1 282 ? 47.619 35.013 12.357 1.00 16.21 300 GLU A N 1
ATOM 2280 C CA . GLU A 1 282 ? 47.679 35.906 11.201 1.00 17.45 300 GLU A CA 1
ATOM 2281 C C . GLU A 1 282 ? 47.495 35.135 9.873 1.00 15.87 300 GLU A C 1
ATOM 2282 O O . GLU A 1 282 ? 46.693 35.551 9.037 1.00 15.53 300 GLU A O 1
ATOM 2288 N N . PRO A 1 283 ? 48.217 34.014 9.680 1.00 15.55 301 PRO A N 1
ATOM 2289 C CA . PRO A 1 283 ? 47.981 33.269 8.416 1.00 14.89 301 PRO A CA 1
ATOM 2290 C C . PRO A 1 283 ? 46.501 32.913 8.166 1.00 14.29 301 PRO A C 1
ATOM 2291 O O . PRO A 1 283 ? 46.007 33.052 7.029 1.00 13.63 301 PRO A O 1
ATOM 2295 N N . PHE A 1 284 ? 45.790 32.502 9.216 1.00 12.78 302 PHE A N 1
ATOM 2296 C CA . PHE A 1 284 ? 44.380 32.158 9.040 1.00 12.45 302 PHE A CA 1
ATOM 2297 C C . PHE A 1 284 ? 43.537 33.365 8.664 1.00 12.08 302 PHE A C 1
ATOM 2298 O O . PHE A 1 284 ? 42.724 33.315 7.731 1.00 11.70 302 PHE A O 1
ATOM 2306 N N . ILE A 1 285 ? 43.697 34.457 9.398 1.00 11.90 303 ILE A N 1
ATOM 2307 C 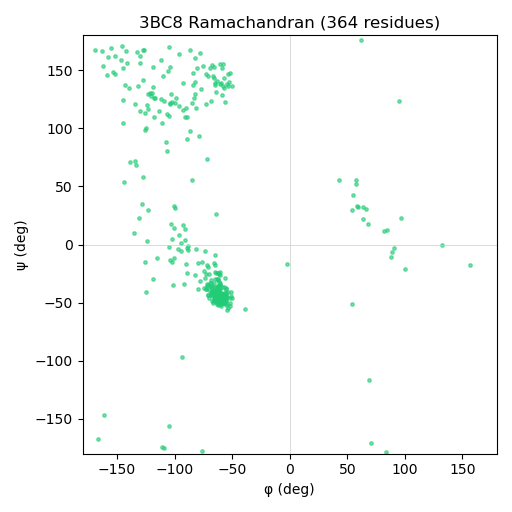CA . ILE A 1 285 ? 42.918 35.661 9.070 1.00 11.93 303 ILE A CA 1
ATOM 2308 C C . ILE A 1 285 ? 43.236 36.140 7.640 1.00 12.21 303 ILE A C 1
ATOM 2309 O O . ILE A 1 285 ? 42.334 36.511 6.858 1.00 13.13 303 ILE A O 1
ATOM 2314 N N . GLN A 1 286 ? 44.516 36.076 7.279 1.00 13.18 304 GLN A N 1
ATOM 2315 C CA . GLN A 1 286 ? 44.890 36.398 5.905 1.00 14.38 304 GLN A CA 1
ATOM 2316 C C . GLN A 1 286 ? 44.256 35.433 4.881 1.00 13.92 304 GLN A C 1
ATOM 2317 O O . GLN A 1 286 ? 43.870 35.864 3.790 1.00 13.65 304 GLN A O 1
ATOM 2323 N N . ASP A 1 287 ? 44.120 34.158 5.245 1.00 12.54 305 ASP A N 1
ATOM 2324 C CA . ASP A 1 287 ? 43.421 33.185 4.384 1.00 12.10 305 ASP A CA 1
ATOM 2325 C C . ASP A 1 287 ? 41.966 33.572 4.139 1.00 12.06 305 ASP A C 1
ATOM 2326 O O . ASP A 1 287 ? 41.447 33.412 3.009 1.00 11.63 305 ASP A O 1
ATOM 2331 N N . ILE A 1 288 ? 41.307 34.110 5.169 1.00 11.89 306 ILE A N 1
ATOM 2332 C CA . ILE A 1 288 ? 39.914 34.542 4.991 1.00 12.04 306 ILE A CA 1
ATOM 2333 C C . ILE A 1 288 ? 39.898 35.703 4.005 1.00 12.07 306 ILE A C 1
ATOM 2334 O O . ILE A 1 288 ? 39.110 35.709 3.074 1.00 12.57 306 ILE A O 1
ATOM 2339 N N . SER A 1 289 ? 40.784 36.677 4.212 1.00 11.65 307 SER A N 1
ATOM 2340 C CA . SER A 1 289 ? 40.867 37.819 3.295 1.00 12.05 307 SER A CA 1
ATOM 2341 C C . SER A 1 289 ? 41.140 37.372 1.842 1.00 12.11 307 SER A C 1
ATOM 2342 O O . SER A 1 289 ? 40.490 37.853 0.904 1.00 12.96 307 SER A O 1
ATOM 2345 N N . LYS A 1 290 ? 42.104 36.465 1.673 1.00 12.44 308 LYS A N 1
ATOM 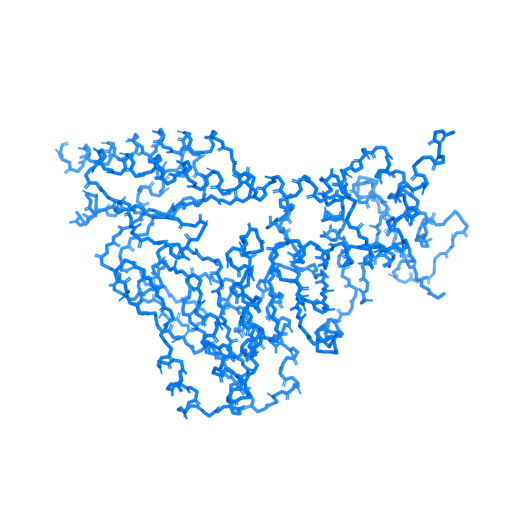2346 C CA . LYS A 1 290 ? 42.446 35.926 0.335 1.00 13.20 308 LYS A CA 1
ATOM 2347 C C . LYS A 1 290 ? 41.283 35.171 -0.340 1.00 13.52 308 LYS A C 1
ATOM 2348 O O . LYS A 1 290 ? 41.236 35.088 -1.573 1.00 14.46 308 LYS A O 1
ATOM 2354 N N . MET A 1 291 ? 40.356 34.645 0.460 1.00 12.60 309 MET A N 1
ATOM 2355 C CA . MET A 1 291 ? 39.188 33.906 -0.058 1.00 13.38 309 MET A CA 1
ATOM 2356 C C . MET A 1 291 ? 38.204 34.864 -0.752 1.00 13.21 309 MET A C 1
ATOM 2357 O O . MET A 1 291 ? 37.372 34.436 -1.561 1.00 13.78 309 MET A O 1
ATOM 2362 N N . TYR A 1 292 ? 38.308 36.162 -0.457 1.00 13.14 310 TYR A N 1
ATOM 2363 C CA . TYR A 1 292 ? 37.432 37.120 -1.080 1.00 12.32 310 TYR A CA 1
ATOM 2364 C C . TYR A 1 292 ? 37.801 37.328 -2.557 1.00 13.14 310 TYR A C 1
ATOM 2365 O O . TYR A 1 292 ? 38.916 37.728 -2.854 1.00 14.63 310 TYR A O 1
ATOM 2374 N N . PRO A 1 293 ? 36.867 37.057 -3.476 1.00 13.46 311 PRO A N 1
ATOM 2375 C CA . PRO A 1 293 ? 37.156 37.233 -4.903 1.00 13.01 311 PRO A CA 1
ATOM 2376 C C . PRO A 1 293 ? 36.963 38.690 -5.332 1.00 13.72 311 PRO A C 1
ATOM 2377 O O . PRO A 1 293 ? 35.906 39.253 -5.081 1.00 14.02 311 PRO A O 1
ATOM 2381 N N . GLY A 1 294 ? 37.980 39.286 -5.948 1.00 13.00 312 GLY A N 1
ATOM 2382 C CA . GLY A 1 294 ? 37.811 40.559 -6.627 1.00 13.64 312 GLY A CA 1
ATOM 2383 C C . GLY A 1 294 ? 37.903 41.780 -5.715 1.00 13.15 312 GLY A C 1
ATOM 2384 O O . GLY A 1 294 ? 38.190 41.664 -4.522 1.00 12.71 312 GLY A O 1
ATOM 2385 N N . ARG A 1 295 ? 37.715 42.951 -6.322 1.00 13.36 313 ARG A N 1
ATOM 2386 C CA . ARG A 1 295 ? 37.803 44.227 -5.609 1.00 13.78 313 ARG A CA 1
ATOM 2387 C C . ARG A 1 295 ? 36.520 44.448 -4.819 1.00 14.25 313 ARG A C 1
ATOM 2388 O O . ARG A 1 295 ? 35.520 43.745 -5.013 1.00 14.41 313 ARG A O 1
ATOM 2396 N N . ALA A 1 296 ? 36.547 45.379 -3.879 1.00 12.30 314 ALA A N 1
ATOM 2397 C CA . ALA A 1 296 ? 35.353 45.577 -3.070 1.00 12.03 314 ALA A CA 1
ATOM 2398 C C . ALA A 1 296 ? 35.214 47.077 -2.805 1.00 11.62 314 ALA A C 1
ATOM 2399 O O . ALA A 1 296 ? 36.150 47.839 -3.041 1.00 12.45 314 ALA A O 1
ATOM 2401 N N . SER A 1 297 ? 34.053 47.480 -2.322 1.00 11.53 315 SER A N 1
ATOM 2402 C CA . SER A 1 297 ? 33.796 48.899 -2.039 1.00 11.86 315 SER A CA 1
ATOM 2403 C C . SER A 1 297 ? 34.800 49.439 -0.998 1.00 11.84 315 SER A C 1
ATOM 2404 O O . SER A 1 297 ? 35.109 48.774 -0.012 1.00 12.05 315 SER A O 1
ATOM 2407 N N . ALA A 1 298 ? 35.280 50.658 -1.228 1.00 10.80 316 ALA A N 1
ATOM 2408 C CA . ALA A 1 298 ? 36.111 51.373 -0.225 1.00 12.05 316 ALA A CA 1
ATOM 2409 C C . ALA A 1 298 ? 35.247 52.202 0.750 1.00 11.82 316 ALA A C 1
ATOM 2410 O O . ALA A 1 298 ? 35.766 52.831 1.691 1.00 11.98 316 ALA A O 1
ATOM 2412 N N . SER A 1 299 ? 33.930 52.215 0.532 1.00 11.30 317 SER A N 1
ATOM 2413 C CA . SER A 1 299 ? 33.092 53.168 1.266 1.00 12.24 317 SER A CA 1
ATOM 2414 C C . SER A 1 299 ? 33.038 52.903 2.789 1.00 11.59 317 SER A C 1
ATOM 2415 O O . SER A 1 299 ? 33.219 53.861 3.598 1.00 11.53 317 SER A O 1
ATOM 2418 N N . PRO A 1 300 ? 32.804 51.635 3.204 1.00 11.54 318 PRO A N 1
ATOM 2419 C CA . PRO A 1 300 ? 32.895 51.337 4.675 1.00 11.75 318 PRO A CA 1
ATOM 2420 C C . PRO A 1 300 ? 34.252 51.727 5.297 1.00 11.59 318 PRO A C 1
ATOM 2421 O O . PRO A 1 300 ? 34.296 52.371 6.374 1.00 12.56 318 PRO A O 1
ATOM 2425 N N . SER A 1 301 ? 35.347 51.390 4.612 1.00 10.79 319 SER A N 1
ATOM 2426 C CA . SER A 1 301 ? 36.670 51.724 5.127 1.00 11.37 319 SER A CA 1
ATOM 2427 C C . SER A 1 301 ? 36.822 53.254 5.267 1.00 10.98 319 SER A C 1
ATOM 2428 O O . SER A 1 301 ? 37.271 53.750 6.318 1.00 12.14 319 SER A O 1
ATOM 2431 N N . LEU A 1 302 ? 36.424 53.994 4.231 1.00 10.65 320 LEU A N 1
ATOM 2432 C CA . LEU A 1 302 ? 36.521 55.466 4.296 1.00 10.21 320 LEU A CA 1
ATOM 2433 C C . LEU A 1 302 ? 35.716 56.013 5.493 1.00 11.04 320 LEU A C 1
ATOM 2434 O O . LEU A 1 302 ? 36.188 56.916 6.230 1.00 11.05 320 LEU A O 1
ATOM 2439 N N . ASP A 1 303 ? 34.499 55.497 5.661 1.00 9.86 321 ASP A N 1
ATOM 2440 C CA . ASP A 1 303 ? 33.628 55.934 6.790 1.00 10.95 321 ASP A CA 1
ATOM 2441 C C . ASP A 1 303 ? 34.294 55.705 8.137 1.00 11.68 321 ASP A C 1
ATOM 2442 O O . ASP A 1 303 ? 34.322 56.609 8.969 1.00 11.81 321 ASP A O 1
ATOM 2447 N N . VAL A 1 304 ? 34.831 54.502 8.355 1.00 11.38 322 VAL A N 1
ATOM 2448 C CA . VAL A 1 304 ? 35.431 54.232 9.685 1.00 12.98 322 VAL A CA 1
ATOM 2449 C C . VAL A 1 304 ? 36.752 55.006 9.854 1.00 12.33 322 VAL A C 1
ATOM 2450 O O . VAL A 1 304 ? 37.023 55.529 10.943 1.00 11.76 322 VAL A O 1
ATOM 2454 N N . LEU A 1 305 ? 37.508 55.187 8.757 1.00 11.83 323 LEU A N 1
ATOM 2455 C CA . LEU A 1 305 ? 38.718 56.038 8.798 1.00 11.60 323 LEU A CA 1
ATOM 2456 C C . LEU A 1 305 ? 38.400 57.491 9.201 1.00 11.15 323 LEU A C 1
ATOM 2457 O O . LEU A 1 305 ? 39.003 58.045 10.131 1.00 11.28 323 LEU A O 1
ATOM 2462 N N . ILE A 1 306 ? 37.427 58.085 8.524 1.00 11.05 324 ILE A N 1
ATOM 2463 C CA . ILE A 1 306 ? 37.013 59.449 8.869 1.00 10.33 324 ILE A CA 1
ATOM 2464 C C . ILE A 1 306 ? 36.576 59.484 10.343 1.00 10.48 324 ILE A C 1
ATOM 2465 O O . ILE A 1 306 ? 36.989 60.355 11.110 1.00 10.64 324 ILE A O 1
ATOM 2470 N N . THR A 1 307 ? 35.775 58.507 10.749 1.00 9.79 325 THR A N 1
ATOM 2471 C CA . THR A 1 307 ? 35.225 58.508 12.109 1.00 10.80 325 THR A CA 1
ATOM 2472 C C . THR A 1 307 ? 36.318 58.396 13.181 1.00 10.37 325 THR A C 1
ATOM 2473 O O . THR A 1 307 ? 36.358 59.174 14.160 1.00 11.52 325 THR A O 1
ATOM 2477 N N . LEU A 1 308 ? 37.209 57.425 13.004 1.00 10.98 326 LEU A N 1
ATOM 2478 C CA . LEU A 1 308 ? 38.271 57.215 13.999 1.00 11.48 326 LEU A CA 1
ATOM 2479 C C . LEU A 1 308 ? 39.278 58.369 14.055 1.00 11.65 326 LEU A C 1
ATOM 2480 O O . LEU A 1 308 ? 39.693 58.779 15.146 1.00 11.78 326 LEU A O 1
ATOM 2485 N N . LEU A 1 309 ? 39.662 58.926 12.898 1.00 11.09 327 LEU A N 1
ATOM 2486 C CA . LEU A 1 309 ? 40.576 60.081 12.912 1.00 11.09 327 LEU A CA 1
ATOM 2487 C C . LEU A 1 309 ? 39.933 61.304 13.550 1.00 11.40 327 LEU A C 1
ATOM 2488 O O . LEU A 1 309 ? 40.617 62.101 14.206 1.00 11.13 327 LEU A O 1
ATOM 2493 N N . SER A 1 310 ? 38.620 61.436 13.359 1.00 10.91 328 SER A N 1
ATOM 2494 C CA . SER A 1 310 ? 37.874 62.569 13.910 1.00 11.40 328 SER A CA 1
ATOM 2495 C C . SER A 1 310 ? 37.658 62.455 15.425 1.00 12.02 328 SER A C 1
ATOM 2496 O O . SER A 1 310 ? 37.719 63.469 16.146 1.00 12.65 328 SER A O 1
ATOM 2499 N N . LEU A 1 311 ? 37.428 61.231 15.894 1.00 12.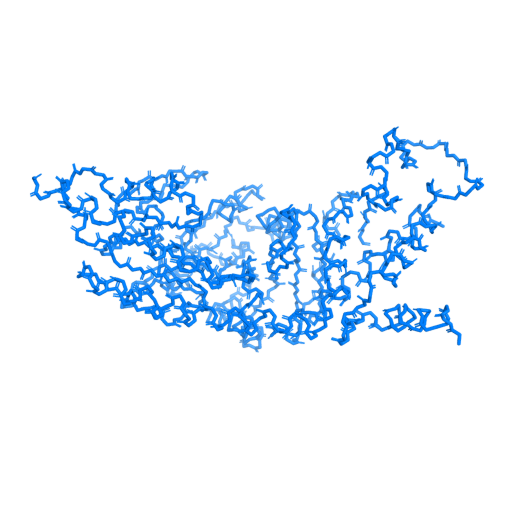21 329 LEU A N 1
ATOM 2500 C CA . LEU A 1 311 ? 37.203 60.992 17.338 1.00 12.60 329 LEU A CA 1
ATOM 2501 C C . LEU A 1 311 ? 38.523 60.959 18.106 1.00 13.71 329 LEU A C 1
ATOM 2502 O O . LEU A 1 311 ? 38.614 61.429 19.250 1.00 14.11 329 LEU A O 1
ATOM 2507 N N . GLY A 1 312 ? 39.529 60.365 17.471 1.00 14.53 330 GLY A N 1
ATOM 2508 C CA . GLY A 1 312 ? 40.751 59.931 18.161 1.00 14.97 330 GLY A CA 1
ATOM 2509 C C . GLY A 1 312 ? 40.492 58.878 19.226 1.00 14.52 330 GLY A C 1
ATOM 2510 O O . GLY A 1 312 ? 39.335 58.512 19.488 1.00 14.23 330 GLY A O 1
ATOM 2511 N N . CYS A 1 313 ? 41.564 58.367 19.839 1.00 15.17 331 CYS A N 1
ATOM 2512 C CA . CYS A 1 313 ? 41.407 57.401 20.925 1.00 16.01 331 CYS A CA 1
ATOM 2513 C C . CYS A 1 313 ? 40.519 57.974 22.028 1.00 14.72 331 CYS A C 1
ATOM 2514 O O . CYS A 1 313 ? 39.642 57.268 22.543 1.00 15.21 331 CYS A O 1
ATOM 2517 N N . SER A 1 314 ? 40.762 59.238 22.396 1.00 13.72 332 SER A N 1
ATOM 2518 C CA . SER A 1 314 ? 40.012 59.883 23.483 1.00 14.00 332 SER A CA 1
ATOM 2519 C C . SER A 1 314 ? 38.508 59.960 23.214 1.00 13.33 332 SER A C 1
ATOM 2520 O O . SER A 1 314 ? 37.682 59.666 24.112 1.00 13.93 332 SER A O 1
ATOM 2523 N N . GLY A 1 315 ? 38.159 60.334 21.981 1.00 12.87 333 GLY A N 1
ATOM 2524 C CA . GLY A 1 315 ? 36.769 60.500 21.596 1.00 12.39 333 GLY A CA 1
ATOM 2525 C C . GLY A 1 315 ? 36.068 59.146 21.606 1.00 11.99 333 GLY A C 1
ATOM 2526 O O . GLY A 1 315 ? 34.954 59.036 22.079 1.00 11.89 333 GLY A O 1
ATOM 2527 N N . TYR A 1 316 ? 36.737 58.113 21.092 1.00 12.13 334 TYR A N 1
ATOM 2528 C CA . TYR A 1 316 ? 36.154 56.760 21.113 1.00 12.38 334 TYR A CA 1
ATOM 2529 C C . TYR A 1 316 ? 36.019 56.240 22.563 1.00 12.87 334 TYR A C 1
ATOM 2530 O O . TYR A 1 316 ? 34.959 55.745 22.955 1.00 12.40 334 TYR A O 1
ATOM 2539 N N A ARG A 1 317 ? 37.081 56.385 23.360 0.50 12.46 335 ARG A N 1
ATOM 2540 N N B ARG A 1 317 ? 37.079 56.382 23.358 0.50 12.71 335 ARG A N 1
ATOM 2541 C CA A ARG A 1 317 ? 37.028 55.987 24.770 0.50 13.52 335 ARG A CA 1
ATOM 2542 C CA B ARG A 1 317 ? 37.018 55.973 24.762 0.50 14.06 335 ARG A CA 1
ATOM 2543 C C A ARG A 1 317 ? 35.846 56.671 25.459 0.50 12.79 335 ARG A C 1
ATOM 2544 C C B ARG A 1 317 ? 35.848 56.670 25.464 0.50 13.11 335 ARG A C 1
ATOM 2545 O O A ARG A 1 317 ? 35.131 56.048 26.241 0.50 12.84 335 ARG A O 1
ATOM 2546 O O B ARG A 1 317 ? 35.137 56.050 26.256 0.50 13.21 335 ARG A O 1
ATOM 2561 N N . LYS A 1 318 ? 35.655 57.956 25.165 1.00 12.90 336 LYS A N 1
ATOM 2562 C CA . LYS A 1 318 ? 34.567 58.745 25.770 1.00 13.83 336 LYS A CA 1
ATOM 2563 C C . LYS A 1 318 ? 33.198 58.121 25.420 1.00 13.10 336 LYS A C 1
ATOM 2564 O O . LYS A 1 318 ? 32.347 57.935 26.302 1.00 12.92 336 LYS A O 1
ATOM 2570 N N . LEU A 1 319 ? 32.993 57.806 24.143 1.00 12.66 337 LEU A N 1
ATOM 2571 C CA . LEU A 1 319 ? 31.746 57.149 23.719 1.00 12.48 337 LEU A CA 1
ATOM 2572 C C . LEU A 1 319 ? 31.498 55.836 24.472 1.00 13.06 337 LEU A C 1
ATOM 2573 O O . LEU A 1 319 ? 30.356 55.526 24.858 1.00 12.93 337 LEU A O 1
ATOM 2578 N N . LEU A 1 320 ? 32.564 55.056 24.668 1.00 12.07 338 LEU A N 1
ATOM 2579 C CA . LEU A 1 320 ? 32.438 53.769 25.358 1.00 12.80 338 LEU A CA 1
ATOM 2580 C C . LEU A 1 320 ? 32.010 53.967 26.821 1.00 12.57 338 LEU A C 1
ATOM 2581 O O . LEU A 1 320 ? 31.121 53.248 27.321 1.00 13.41 338 LEU A O 1
ATOM 2586 N N . LYS A 1 321 ? 32.650 54.929 27.482 1.00 12.09 339 LYS A N 1
ATOM 2587 C CA . LYS A 1 321 ? 32.322 55.314 28.870 1.00 12.69 339 LYS A CA 1
ATOM 2588 C C . LYS A 1 321 ? 30.881 55.813 28.939 1.00 11.99 339 LYS A C 1
ATOM 2589 O O . LYS A 1 321 ? 30.108 55.372 29.825 1.00 12.42 339 LYS A O 1
ATOM 2595 N N . GLU A 1 322 ? 30.507 56.685 27.996 1.00 11.48 340 GLU A N 1
ATOM 2596 C CA . GLU A 1 322 ? 29.147 57.225 27.939 1.00 12.60 340 GLU A CA 1
ATOM 2597 C C . GLU A 1 322 ? 28.103 56.121 27.729 1.00 12.66 340 GLU A C 1
ATOM 2598 O O . GLU A 1 322 ? 26.996 56.196 28.297 1.00 12.77 340 GLU A O 1
ATOM 2604 N N . ARG A 1 323 ? 28.454 55.097 26.952 1.00 12.31 341 ARG A N 1
ATOM 2605 C CA . ARG A 1 323 ? 27.533 53.971 26.755 1.00 12.72 341 ARG A CA 1
ATOM 2606 C C . ARG A 1 323 ? 27.252 53.276 28.102 1.00 12.23 341 ARG A C 1
ATOM 2607 O O . ARG A 1 323 ? 26.090 52.972 28.441 1.00 12.64 341 ARG A O 1
ATOM 2615 N N . LYS A 1 324 ? 28.304 53.041 28.886 1.00 11.61 342 LYS A N 1
ATOM 2616 C CA . LYS A 1 324 ? 28.110 52.406 30.209 1.00 11.97 342 LYS A CA 1
ATOM 2617 C C . LYS A 1 324 ? 27.215 53.255 31.111 1.00 12.01 342 LYS A C 1
ATOM 2618 O O . LYS A 1 324 ? 26.357 52.738 31.843 1.00 12.30 342 LYS A O 1
ATOM 2624 N N . GLU A 1 325 ? 27.451 54.565 31.064 1.00 12.29 343 GLU A N 1
ATOM 2625 C CA . GLU A 1 325 ? 26.676 55.522 31.841 1.00 12.50 343 GLU A CA 1
ATOM 2626 C C . GLU A 1 325 ? 25.211 55.519 31.417 1.00 12.21 343 GLU A C 1
ATOM 2627 O O . GLU A 1 325 ? 24.307 55.562 32.270 1.00 12.97 343 GLU A O 1
ATOM 2633 N N . MET A 1 326 ? 24.975 55.460 30.106 1.00 12.03 344 MET A N 1
ATOM 2634 C CA . MET A 1 326 ? 23.605 55.378 29.592 1.00 12.81 344 MET A CA 1
ATOM 2635 C C . MET A 1 326 ? 22.924 54.047 29.900 1.00 12.30 344 MET A C 1
ATOM 2636 O O . MET A 1 326 ? 21.715 54.007 30.096 1.00 12.08 344 MET A O 1
ATOM 2641 N N . PHE A 1 327 ? 23.695 52.963 29.931 1.00 11.30 345 PHE A N 1
ATOM 2642 C CA . PHE A 1 327 ? 23.121 51.674 30.332 1.00 12.12 345 PHE A CA 1
ATOM 2643 C C . PHE A 1 327 ? 22.594 51.780 31.768 1.00 12.55 345 PHE A C 1
ATOM 2644 O O . PHE A 1 327 ? 21.485 51.319 32.056 1.00 12.54 345 PHE A O 1
ATOM 2652 N N . VAL A 1 328 ? 23.387 52.381 32.660 1.00 12.41 346 VAL A N 1
ATOM 2653 C CA . VAL A 1 328 ? 22.950 52.567 34.061 1.00 13.52 346 VAL A CA 1
ATOM 2654 C C . VAL A 1 328 ? 21.677 53.420 34.108 1.00 13.92 346 VAL A C 1
ATOM 2655 O O . VAL A 1 328 ? 20.699 53.084 34.803 1.00 14.29 346 VAL A O 1
ATOM 2659 N N . TYR A 1 329 ? 21.667 54.500 33.332 1.00 13.61 347 TYR A N 1
ATOM 2660 C CA . TYR A 1 329 ? 20.509 55.391 33.303 1.00 14.11 347 TYR A CA 1
ATOM 2661 C C . TYR A 1 329 ? 19.240 54.701 32.753 1.00 14.77 347 TYR A C 1
ATOM 2662 O O . TYR A 1 329 ? 18.161 54.766 33.361 1.00 14.75 347 TYR A O 1
ATOM 2671 N N . LEU A 1 330 ? 19.384 54.004 31.631 1.00 14.26 348 LEU A N 1
ATOM 2672 C CA . LEU A 1 330 ? 18.277 53.269 31.031 1.00 15.02 348 LEU A CA 1
ATOM 2673 C C . LEU A 1 330 ? 17.737 52.229 32.034 1.00 15.16 348 LEU A C 1
ATOM 2674 O O . LEU A 1 330 ? 16.528 52.116 32.231 1.00 14.34 348 LEU A O 1
ATOM 2679 N N A SER A 1 331 ? 18.641 51.484 32.661 0.50 14.57 349 SER A N 1
ATOM 2680 N N B SER A 1 331 ? 18.655 51.503 32.669 0.50 15.32 349 SER A N 1
ATOM 2681 C CA A SER A 1 331 ? 18.256 50.454 33.625 0.50 14.36 349 SER A CA 1
ATOM 2682 C CA B SER A 1 331 ? 18.329 50.497 33.685 0.50 15.93 349 SER A CA 1
ATOM 2683 C C A SER A 1 331 ? 17.519 51.044 34.827 0.50 14.70 349 SER A C 1
ATOM 2684 C C B SER A 1 331 ? 17.446 51.049 34.802 0.50 15.94 349 SER A C 1
ATOM 2685 O O A SER A 1 331 ? 16.487 50.531 35.251 0.50 14.65 349 SER A O 1
ATOM 2686 O O B SER A 1 331 ? 16.315 50.607 34.993 0.50 15.99 349 SER A O 1
ATOM 2691 N N A THR A 1 332 ? 18.045 52.134 35.371 0.33 14.64 350 THR A N 1
ATOM 2692 N N B THR A 1 332 ? 17.964 52.030 35.530 0.33 15.83 350 THR A N 1
ATOM 2693 N N C THR A 1 332 ? 18.071 52.041 35.301 0.33 13.21 350 THR A N 1
ATOM 2694 C CA A THR A 1 332 ? 17.404 52.759 36.525 0.33 14.97 350 THR A CA 1
ATOM 2695 C CA B THR A 1 332 ? 17.208 52.610 36.639 0.33 15.84 350 THR A CA 1
ATOM 2696 C CA C THR A 1 332 ? 17.429 52.691 36.441 0.33 13.45 350 THR A CA 1
ATOM 2697 C C A THR A 1 332 ? 16.015 53.297 36.165 0.33 14.96 350 THR A C 1
ATOM 2698 C C B THR A 1 332 ? 15.923 53.322 36.189 0.33 15.55 350 THR A C 1
ATOM 2699 C C C THR A 1 332 ? 16.011 53.156 36.078 0.33 14.00 350 THR A C 1
ATOM 2700 O O A THR A 1 332 ? 15.054 53.128 36.926 0.33 15.01 350 THR A O 1
ATOM 2701 O O B THR A 1 332 ? 14.935 53.321 36.933 0.33 15.51 350 THR A O 1
ATOM 2702 O O C THR A 1 332 ? 15.035 52.805 36.753 0.33 13.84 350 THR A O 1
ATOM 2712 N N . GLN A 1 333 ? 15.918 53.922 34.993 1.00 14.82 351 GLN A N 1
ATOM 2713 C CA . GLN A 1 333 ? 14.649 54.518 34.493 1.00 15.30 351 GLN A CA 1
ATOM 2714 C C . GLN A 1 333 ? 13.630 53.440 34.116 1.00 15.60 351 GLN A C 1
ATOM 2715 O O . GLN A 1 333 ? 12.460 53.526 34.482 1.00 15.27 351 GLN A O 1
ATOM 2721 N N . LEU A 1 334 ? 14.085 52.411 33.416 1.00 15.75 352 LEU A N 1
ATOM 2722 C CA . LEU A 1 334 ? 13.185 51.350 33.004 1.00 16.95 352 LEU A CA 1
ATOM 2723 C C . LEU A 1 334 ? 12.697 50.540 34.211 1.00 16.69 352 LEU A C 1
ATOM 2724 O O . LEU A 1 334 ? 11.538 50.128 34.257 1.00 16.13 352 LEU A O 1
ATOM 2729 N N . LYS A 1 335 ? 13.568 50.325 35.194 1.00 16.14 353 LYS A N 1
ATOM 2730 C CA . LYS A 1 335 ? 13.140 49.606 36.406 1.00 16.36 353 LYS A CA 1
ATOM 2731 C C . LYS A 1 335 ? 12.067 50.411 37.170 1.00 15.99 353 LYS A C 1
ATOM 2732 O O . LYS A 1 335 ? 11.057 49.854 37.613 1.00 15.19 353 LYS A O 1
ATOM 2738 N N . LYS A 1 336 ? 12.280 51.725 37.288 1.00 16.32 354 LYS A N 1
ATOM 2739 C CA . LYS A 1 336 ? 11.323 52.592 37.975 1.00 16.68 354 LYS A CA 1
ATOM 2740 C C . LYS A 1 336 ? 9.969 52.547 37.240 1.00 16.06 354 LYS A C 1
ATOM 2741 O O . LYS A 1 336 ? 8.919 52.373 37.871 1.00 16.10 354 LYS A O 1
ATOM 2747 N N . LEU A 1 337 ? 9.999 52.672 35.908 1.00 15.51 355 LEU A N 1
ATOM 2748 C CA . LEU A 1 337 ? 8.766 52.608 35.102 1.00 15.36 355 LEU A CA 1
ATOM 2749 C C . LEU A 1 337 ? 8.071 51.250 35.297 1.00 14.80 355 LEU A C 1
ATOM 2750 O O . LEU A 1 337 ? 6.873 51.185 35.607 1.00 14.50 355 LEU A O 1
ATOM 2755 N N . ALA A 1 338 ? 8.839 50.188 35.088 1.00 14.10 356 ALA A N 1
ATOM 2756 C CA . ALA A 1 338 ? 8.329 48.834 35.198 1.00 14.35 356 ALA A CA 1
ATOM 2757 C C . ALA A 1 338 ? 7.620 48.642 36.541 1.00 14.07 356 ALA A C 1
ATOM 2758 O O . ALA A 1 338 ? 6.458 48.210 36.605 1.00 13.90 356 ALA A O 1
ATOM 2760 N N . GLU A 1 339 ? 8.317 48.976 37.624 1.00 13.41 357 GLU A N 1
ATOM 2761 C CA . GLU A 1 339 ? 7.751 48.752 38.952 1.00 14.20 357 GLU A CA 1
ATOM 2762 C C . GLU A 1 339 ? 6.501 49.602 39.181 1.00 13.62 357 GLU A C 1
ATOM 2763 O O . GLU A 1 339 ? 5.544 49.147 39.811 1.00 13.24 357 GLU A O 1
ATOM 2769 N N . ALA A 1 340 ? 6.492 50.828 38.646 1.00 14.07 358 ALA A N 1
ATOM 2770 C CA . ALA A 1 340 ? 5.293 51.668 38.748 1.00 15.12 358 ALA A CA 1
ATOM 2771 C C . ALA A 1 340 ? 4.064 51.050 38.035 1.00 15.75 358 ALA A C 1
ATOM 2772 O O . ALA A 1 340 ? 2.929 51.331 38.406 1.00 16.82 358 ALA A O 1
ATOM 2774 N N . HIS A 1 341 ? 4.308 50.179 37.052 1.00 14.74 359 HIS A N 1
ATOM 2775 C CA . HIS A 1 341 ? 3.247 49.478 36.324 1.00 14.26 359 HIS A CA 1
ATOM 2776 C C . HIS A 1 341 ? 3.074 48.023 36.770 1.00 14.29 359 HIS A C 1
ATOM 2777 O O . HIS A 1 341 ? 2.474 47.216 36.040 1.00 14.39 359 HIS A O 1
ATOM 2784 N N . ASN A 1 342 ? 3.610 47.700 37.951 1.00 13.63 360 ASN A N 1
ATOM 2785 C CA . ASN A 1 342 ? 3.558 46.343 38.510 1.00 13.58 360 ASN A CA 1
ATOM 2786 C C . ASN A 1 342 ? 4.185 45.276 37.623 1.00 13.79 360 ASN A C 1
ATOM 2787 O O . ASN A 1 342 ? 3.708 44.128 37.585 1.00 13.32 360 ASN A O 1
ATOM 2792 N N . GLU A 1 343 ? 5.226 45.708 36.904 1.00 13.90 361 GLU A N 1
ATOM 2793 C CA . GLU A 1 343 ? 6.156 44.836 36.179 1.00 14.28 361 GLU A CA 1
ATOM 2794 C C . GLU A 1 343 ? 7.510 44.849 36.904 1.00 14.63 361 GLU A C 1
ATOM 2795 O O . GLU A 1 343 ? 7.660 45.453 37.981 1.00 13.92 361 GLU A O 1
ATOM 2801 N N . ARG A 1 344 ? 8.501 44.183 36.322 1.00 13.98 362 ARG A N 1
ATOM 2802 C CA . ARG A 1 344 ? 9.824 44.155 36.927 1.00 14.70 362 ARG A CA 1
ATOM 2803 C C . ARG A 1 344 ? 10.883 44.113 35.841 1.00 15.07 362 ARG A C 1
ATOM 2804 O O . ARG A 1 344 ? 10.608 43.720 34.698 1.00 15.37 362 ARG A O 1
ATOM 2812 N N . LEU A 1 345 ? 12.090 44.515 36.211 1.00 15.59 363 LEU A N 1
ATOM 2813 C CA . LEU A 1 345 ? 13.209 44.423 35.289 1.00 15.66 363 LEU A CA 1
ATOM 2814 C C . LEU A 1 345 ? 13.760 43.007 35.428 1.00 15.73 363 LEU A C 1
ATOM 2815 O O . LEU A 1 345 ? 14.103 42.566 36.549 1.00 16.19 363 LEU A O 1
ATOM 2820 N N . LEU A 1 346 ? 13.781 42.272 34.314 1.00 15.45 364 LEU A N 1
ATOM 2821 C CA . LEU A 1 346 ? 14.398 40.945 34.347 1.00 15.79 364 LEU A CA 1
ATOM 2822 C C . LEU A 1 346 ? 15.861 41.075 34.811 1.00 14.97 364 LEU A C 1
ATOM 2823 O O . LEU A 1 346 ? 16.555 42.076 34.495 1.00 15.70 364 LEU A O 1
ATOM 2828 N N . GLN A 1 347 ? 16.294 40.080 35.587 1.00 14.74 365 GLN A N 1
ATOM 2829 C CA . GLN A 1 347 ? 17.620 40.071 36.159 1.00 14.53 365 GLN A CA 1
ATOM 2830 C C . GLN A 1 347 ? 18.576 39.458 35.146 1.00 15.03 365 GLN A C 1
ATOM 2831 O O . GLN A 1 347 ? 18.667 38.232 35.005 1.00 15.49 365 GLN A O 1
ATOM 2837 N N . THR A 1 348 ? 19.262 40.329 34.406 1.00 14.08 366 THR A N 1
ATOM 2838 C CA . THR A 1 348 ? 20.172 39.888 33.350 1.00 14.77 366 THR A CA 1
ATOM 2839 C C . THR A 1 348 ? 21.564 40.516 33.517 1.00 14.72 366 THR A C 1
ATOM 2840 O O . THR A 1 348 ? 22.060 41.194 32.587 1.00 15.01 366 THR A O 1
ATOM 2844 N N . PRO A 1 349 ? 22.217 40.277 34.691 1.00 14.76 367 PRO A N 1
ATOM 2845 C CA . PRO A 1 349 ? 23.480 40.977 34.993 1.00 15.15 367 PRO A CA 1
ATOM 2846 C C . PRO A 1 349 ? 24.590 40.660 33.997 1.00 15.17 367 PRO A C 1
ATOM 2847 O O . PRO A 1 349 ? 25.523 41.458 33.840 1.00 16.04 367 PRO A O 1
ATOM 2851 N N . HIS A 1 350 ? 24.495 39.506 33.340 1.00 14.73 368 HIS A N 1
ATOM 2852 C CA . HIS A 1 350 ? 25.525 39.104 32.374 1.00 15.01 368 HIS A CA 1
ATOM 2853 C C . HIS A 1 350 ? 25.407 39.728 30.974 1.00 15.27 368 HIS A C 1
ATOM 2854 O O . HIS A 1 350 ? 26.268 39.503 30.113 1.00 14.71 368 HIS A O 1
ATOM 2861 N N . ASN A 1 351 ? 24.352 40.506 30.758 1.00 14.68 369 ASN A N 1
ATOM 2862 C CA . ASN A 1 351 ? 24.186 41.228 29.506 1.00 13.99 369 ASN A CA 1
ATOM 2863 C C . ASN A 1 351 ? 24.468 42.717 29.758 1.00 14.09 369 ASN A C 1
ATOM 2864 O O . ASN A 1 351 ? 23.735 43.350 30.524 1.00 14.28 369 ASN A O 1
ATOM 2869 N N . PRO A 1 352 ? 25.572 43.231 29.181 1.00 14.18 370 PRO A N 1
ATOM 2870 C CA . PRO A 1 352 ? 26.044 44.582 29.472 1.00 13.59 370 PRO A CA 1
ATOM 2871 C C . PRO A 1 352 ? 25.438 45.660 28.574 1.00 14.24 370 PRO A C 1
ATOM 2872 O O . PRO A 1 352 ? 25.763 46.850 28.740 1.00 13.41 370 PRO A O 1
ATOM 2876 N N . ILE A 1 353 ? 24.586 45.264 27.625 1.00 13.41 371 ILE A N 1
ATOM 2877 C CA . ILE A 1 353 ? 24.045 46.225 26.638 1.00 13.79 371 ILE A CA 1
ATOM 2878 C C . ILE A 1 353 ? 22.508 46.255 26.602 1.00 14.61 371 ILE A C 1
ATOM 2879 O O . ILE A 1 353 ? 21.880 47.338 26.510 1.00 14.62 371 ILE A O 1
ATOM 2884 N N . SER A 1 354 ? 21.912 45.065 26.697 1.00 14.48 372 SER A N 1
ATOM 2885 C CA . SER A 1 354 ? 20.501 44.890 26.429 1.00 15.32 372 SER A CA 1
ATOM 2886 C C . SER A 1 354 ? 19.774 44.520 27.737 1.00 15.59 372 SER A C 1
ATOM 2887 O O . SER A 1 354 ? 20.324 43.768 28.566 1.00 16.03 372 SER A O 1
ATOM 2890 N N A LEU A 1 355 ? 18.565 45.035 27.915 0.50 15.38 373 LEU A N 1
ATOM 2891 N N B LEU A 1 355 ? 18.560 45.062 27.878 0.50 15.17 373 LEU A N 1
ATOM 2892 C CA A LEU A 1 355 ? 17.773 44.717 29.108 0.50 16.23 373 LEU A CA 1
ATOM 2893 C CA B LEU A 1 355 ? 17.718 44.968 29.086 0.50 15.78 373 LEU A CA 1
ATOM 2894 C C A LEU A 1 355 ? 16.303 44.564 28.751 0.50 15.82 373 LEU A C 1
ATOM 2895 C C B LEU A 1 355 ? 16.314 44.492 28.705 0.50 15.63 373 LEU A C 1
ATOM 2896 O O A LEU A 1 355 ? 15.872 44.911 27.649 0.50 15.37 373 LEU A O 1
ATOM 2897 O O B LEU A 1 355 ? 15.935 44.547 27.527 0.50 15.22 373 LEU A O 1
ATOM 2906 N N . ALA A 1 356 ? 15.534 44.021 29.684 1.00 15.81 374 ALA A N 1
ATOM 2907 C CA . ALA A 1 356 ? 14.162 43.665 29.386 1.00 15.65 374 ALA A CA 1
ATOM 2908 C C . ALA A 1 356 ? 13.319 43.843 30.620 1.00 16.05 374 ALA A C 1
ATOM 2909 O O . ALA A 1 356 ? 13.751 43.478 31.722 1.00 16.44 374 ALA A O 1
ATOM 2911 N N . MET A 1 357 ? 12.153 44.466 30.450 1.00 15.65 375 MET A N 1
ATOM 2912 C CA . MET A 1 357 ? 11.149 44.472 31.532 1.00 16.23 375 MET A CA 1
ATOM 2913 C C . MET A 1 357 ? 10.019 43.529 31.187 1.00 14.78 375 MET A C 1
ATOM 2914 O O . MET A 1 357 ? 9.699 43.316 30.007 1.00 14.38 375 MET A O 1
ATOM 2919 N N . THR A 1 358 ? 9.416 42.940 32.211 1.00 14.25 376 THR A N 1
ATOM 2920 C CA . THR A 1 358 ? 8.278 42.049 31.980 1.00 14.19 376 THR A CA 1
ATOM 2921 C C . THR A 1 358 ? 7.030 42.777 31.449 1.00 14.35 376 THR A C 1
ATOM 2922 O O . THR A 1 358 ? 6.848 43.988 31.683 1.00 13.68 376 THR A O 1
ATOM 2926 N N . LEU A 1 359 ? 6.185 42.029 30.742 1.00 14.56 377 LEU A N 1
ATOM 2927 C CA . LEU A 1 359 ? 4.919 42.548 30.224 1.00 14.65 377 LEU A CA 1
ATOM 2928 C C . LEU A 1 359 ? 3.770 41.612 30.646 1.00 15.35 377 LEU A C 1
ATOM 2929 O O . LEU A 1 359 ? 2.790 41.444 29.918 1.00 15.75 377 LEU A O 1
ATOM 2934 N N . LYS A 1 360 ? 3.894 41.032 31.844 1.00 15.77 378 LYS A N 1
ATOM 2935 C CA . LYS A 1 360 ? 2.915 40.070 32.329 1.00 17.49 378 LYS A CA 1
ATOM 2936 C C . LYS A 1 360 ? 1.530 40.701 32.508 1.00 17.44 378 LYS A C 1
ATOM 2937 O O . LYS A 1 360 ? 0.515 40.014 32.372 1.00 18.66 378 LYS A O 1
ATOM 2943 N N . THR A 1 361 ? 1.487 42.002 32.807 1.00 17.39 379 THR A N 1
ATOM 2944 C CA . THR A 1 361 ? 0.214 42.664 33.146 1.00 17.87 379 THR A CA 1
ATOM 2945 C C . THR A 1 361 ? -0.680 42.890 31.926 1.00 18.69 379 THR A C 1
ATOM 2946 O O . THR A 1 361 ? -1.911 43.039 32.068 1.00 19.97 379 THR A O 1
ATOM 2950 N N . ILE A 1 362 ? -0.066 42.925 30.741 1.00 17.88 380 ILE A N 1
ATOM 2951 C CA . ILE A 1 362 ? -0.841 43.066 29.502 1.00 18.14 380 ILE A CA 1
ATOM 2952 C C . ILE A 1 362 ? -0.959 41.749 28.726 1.00 19.24 380 ILE A C 1
ATOM 2953 O O . ILE A 1 362 ? -1.761 41.643 27.797 1.00 19.79 380 ILE A O 1
ATOM 2958 N N . ASP A 1 363 ? -0.150 40.762 29.095 1.00 20.75 381 ASP A N 1
ATOM 2959 C CA . ASP A 1 363 ? -0.167 39.458 28.418 1.00 22.05 381 ASP A CA 1
ATOM 2960 C C . ASP A 1 363 ? -1.297 38.588 28.979 1.00 23.30 381 ASP A C 1
ATOM 2961 O O . ASP A 1 363 ? -1.815 38.867 30.064 1.00 23.62 381 ASP A O 1
ATOM 2966 N N . GLY A 1 364 ? -1.700 37.559 28.236 1.00 24.34 382 GLY A N 1
ATOM 2967 C CA . GLY A 1 364 ? -2.676 36.581 28.750 1.00 26.20 382 GLY A CA 1
ATOM 2968 C C . GLY A 1 364 ? -4.150 36.939 28.624 1.00 27.24 382 GLY A C 1
ATOM 2969 O O . GLY A 1 364 ? -5.005 36.274 29.231 1.00 27.71 382 GLY A O 1
ATOM 2970 N N . HIS A 1 365 ? -4.456 37.976 27.845 1.00 27.89 383 HIS A N 1
ATOM 2971 C CA . HIS A 1 365 ? -5.844 38.392 27.605 1.00 28.72 383 HIS A CA 1
ATOM 2972 C C . HIS A 1 365 ? -6.356 37.936 26.237 1.00 28.85 383 HIS A C 1
ATOM 2973 O O . HIS A 1 365 ? -7.466 38.297 25.841 1.00 28.78 383 HIS A O 1
ATOM 2980 N N . HIS A 1 366 ? -5.532 37.170 25.515 1.00 28.85 384 HIS A N 1
ATOM 2981 C CA . HIS A 1 366 ? -5.873 36.632 24.184 1.00 28.79 384 HIS A CA 1
ATOM 2982 C C . HIS A 1 366 ? -6.292 37.707 23.172 1.00 28.01 384 HIS A C 1
ATOM 2983 O O . HIS A 1 366 ? -7.250 37.523 22.400 1.00 28.07 384 HIS A O 1
ATOM 2990 N N . ASP A 1 367 ? -5.553 38.815 23.168 1.00 26.49 385 ASP A N 1
ATOM 2991 C CA . ASP A 1 367 ? -5.923 39.994 22.392 1.00 25.63 385 ASP A CA 1
ATOM 2992 C C . ASP A 1 367 ? -4.731 40.594 21.640 1.00 24.72 385 ASP A C 1
ATOM 2993 O O . ASP A 1 367 ? -4.825 41.697 21.091 1.00 24.58 385 ASP A O 1
ATOM 2998 N N . LYS A 1 368 ? -3.613 39.861 21.636 1.00 23.63 386 LYS A N 1
ATOM 2999 C CA . LYS A 1 368 ? -2.370 40.271 20.963 1.00 22.86 386 LYS A CA 1
ATOM 3000 C C . LYS A 1 368 ? -1.807 41.607 21.486 1.00 21.65 386 LYS A C 1
ATOM 3001 O O . LYS A 1 368 ? -1.175 42.370 20.734 1.00 20.85 386 LYS A O 1
ATOM 3007 N N . ALA A 1 369 ? -2.020 41.861 22.783 1.00 20.13 387 ALA A N 1
ATOM 3008 C CA . ALA A 1 369 ? -1.628 43.126 23.405 1.00 18.94 387 ALA A CA 1
ATOM 3009 C C . ALA A 1 369 ? -0.119 43.367 23.369 1.00 18.45 387 ALA A C 1
ATOM 3010 O O . ALA A 1 369 ? 0.326 44.497 23.173 1.00 17.24 387 ALA A O 1
ATOM 3012 N N . VAL A 1 370 ? 0.673 42.313 23.560 1.00 17.67 388 VAL A N 1
ATOM 3013 C CA . VAL A 1 370 ? 2.133 42.486 23.559 1.00 17.80 388 VAL A CA 1
ATOM 3014 C C . VAL A 1 370 ? 2.618 43.006 22.197 1.00 18.01 388 VAL A C 1
ATOM 3015 O O . VAL A 1 370 ? 3.336 44.017 22.107 1.00 17.56 388 VAL A O 1
ATOM 3019 N N . THR A 1 371 ? 2.170 42.334 21.141 1.00 17.68 389 THR A N 1
ATOM 3020 C CA . THR A 1 371 ? 2.484 42.732 19.778 1.00 18.66 389 THR A CA 1
ATOM 3021 C C . THR A 1 371 ? 1.929 44.138 19.507 1.00 18.28 389 THR A C 1
ATOM 3022 O O . THR A 1 371 ? 2.618 44.986 18.916 1.00 18.33 389 THR A O 1
ATOM 3026 N N . GLN A 1 372 ? 0.705 44.391 19.971 1.00 18.23 390 GLN A N 1
ATOM 3027 C CA . GLN A 1 372 ? 0.105 45.726 19.851 1.00 18.49 390 GLN A CA 1
ATOM 3028 C C . GLN A 1 372 ? 0.976 46.812 20.492 1.00 17.47 390 GLN A C 1
ATOM 3029 O O . GLN A 1 372 ? 1.173 47.879 19.904 1.00 17.12 390 GLN A O 1
ATOM 3035 N N . LEU A 1 373 ? 1.494 46.540 21.690 1.00 16.64 391 LEU A N 1
ATOM 3036 C CA . LEU A 1 373 ? 2.391 47.491 22.353 1.00 15.88 391 LEU A CA 1
ATOM 3037 C C . LEU A 1 373 ? 3.584 47.853 21.462 1.00 15.11 391 LEU A C 1
ATOM 3038 O O . LEU A 1 373 ? 3.941 49.030 21.334 1.00 14.27 391 LEU A O 1
ATOM 3043 N N . GLY A 1 374 ? 4.208 46.846 20.852 1.00 15.27 392 GLY A N 1
ATOM 3044 C CA . GLY A 1 374 ? 5.336 47.100 19.941 1.00 15.47 392 GLY A CA 1
ATOM 3045 C C . GLY A 1 374 ? 4.903 48.062 18.837 1.00 16.37 392 GLY A C 1
ATOM 3046 O O . GLY A 1 374 ? 5.600 49.038 18.526 1.00 16.36 392 GLY A O 1
ATOM 3047 N N . SER A 1 375 ? 3.734 47.794 18.261 1.00 16.27 393 SER A N 1
ATOM 3048 C CA . SER A 1 375 ? 3.166 48.652 17.213 1.00 17.46 393 SER A CA 1
ATOM 3049 C C . SER A 1 375 ? 2.893 50.073 17.700 1.00 16.66 393 SER A C 1
ATOM 3050 O O . SER A 1 375 ? 3.193 51.026 16.999 1.00 16.52 393 SER A O 1
ATOM 3053 N N . MET A 1 376 ? 2.329 50.205 18.895 1.00 16.23 394 MET A N 1
ATOM 3054 C CA . MET A 1 376 ? 2.066 51.520 19.486 1.00 16.28 394 MET A CA 1
ATOM 3055 C C . MET A 1 376 ? 3.354 52.316 19.697 1.00 15.77 394 MET A C 1
ATOM 3056 O O . MET A 1 376 ? 3.393 53.528 19.451 1.00 16.62 394 MET A O 1
ATOM 3061 N N . LEU A 1 377 ? 4.415 51.637 20.139 1.00 16.20 395 LEU A N 1
ATOM 3062 C CA . LEU A 1 377 ? 5.714 52.297 20.317 1.00 15.69 395 LEU A CA 1
ATOM 3063 C C . LEU A 1 377 ? 6.254 52.787 18.983 1.00 16.34 395 LEU A C 1
ATOM 3064 O O . LEU A 1 377 ? 6.691 53.936 18.865 1.00 16.58 395 LEU A O 1
ATOM 3069 N N . PHE A 1 378 ? 6.205 51.912 17.979 1.00 16.90 396 PHE A N 1
ATOM 3070 C CA . PHE A 1 378 ? 6.643 52.253 16.623 1.00 17.45 396 PHE A CA 1
ATOM 3071 C C . PHE A 1 378 ? 5.866 53.457 16.062 1.00 17.93 396 PHE A C 1
ATOM 3072 O O . PHE A 1 378 ? 6.465 54.385 15.501 1.00 18.09 396 PHE A O 1
ATOM 3080 N N . THR A 1 379 ? 4.541 53.460 16.225 1.00 17.69 397 THR A N 1
ATOM 3081 C CA . THR A 1 379 ? 3.722 54.572 15.719 1.00 18.34 397 THR A CA 1
ATOM 3082 C C . THR A 1 379 ? 4.065 55.879 16.440 1.00 17.69 397 THR A C 1
ATOM 3083 O O . THR A 1 379 ? 3.900 56.965 15.875 1.00 18.23 397 THR A O 1
ATOM 3087 N N . ARG A 1 380 ? 4.587 55.756 17.661 1.00 17.34 398 ARG A N 1
ATOM 3088 C CA . ARG A 1 380 ? 5.013 56.914 18.458 1.00 17.35 398 ARG A CA 1
ATOM 3089 C C . ARG A 1 380 ? 6.503 57.256 18.280 1.00 17.41 398 ARG A C 1
ATOM 3090 O O . ARG A 1 380 ? 7.086 57.983 19.084 1.00 17.47 398 ARG A O 1
ATOM 3098 N N . GLN A 1 381 ? 7.104 56.726 17.217 1.00 17.54 399 GLN A N 1
ATOM 3099 C CA . GLN A 1 381 ? 8.484 57.054 16.832 1.00 18.20 399 GLN A CA 1
ATOM 3100 C C . GLN A 1 381 ? 9.506 56.622 17.880 1.00 18.70 399 GLN A C 1
ATOM 3101 O O . GLN A 1 381 ? 10.538 57.270 18.073 1.00 18.36 399 GLN A O 1
ATOM 3107 N N . VAL A 1 382 ? 9.190 55.524 18.556 1.00 17.48 400 VAL A N 1
ATOM 3108 C CA . VAL A 1 382 ? 10.188 54.761 19.301 1.00 17.57 400 VAL A CA 1
ATOM 3109 C C . VAL A 1 382 ? 10.718 53.684 18.359 1.00 18.59 400 VAL A C 1
ATOM 3110 O O . VAL A 1 382 ? 9.948 52.819 17.913 1.00 19.49 400 VAL A O 1
ATOM 3114 N N . SER A 1 383 ? 12.005 53.749 18.020 1.00 18.10 401 SER A N 1
ATOM 3115 C CA . SER A 1 383 ? 12.633 52.680 17.233 1.00 18.13 401 SER A CA 1
ATOM 3116 C C . SER A 1 383 ? 13.494 51.798 18.129 1.00 17.78 401 SER A C 1
ATOM 3117 O O . SER A 1 383 ? 13.988 52.253 19.172 1.00 16.76 401 SER A O 1
ATOM 3120 N N . GLY A 1 384 ? 13.652 50.539 17.726 1.00 17.92 402 GLY A N 1
ATOM 3121 C CA . GLY A 1 384 ? 14.591 49.623 18.369 1.00 18.17 402 GLY A CA 1
ATOM 3122 C C . GLY A 1 384 ? 14.073 48.825 19.560 1.00 18.30 402 GLY A C 1
ATOM 3123 O O . GLY A 1 384 ? 14.774 47.924 20.049 1.00 18.60 402 GLY A O 1
ATOM 3124 N N . ALA A 1 385 ? 12.885 49.170 20.076 1.00 17.97 403 ALA A N 1
ATOM 3125 C CA . ALA A 1 385 ? 12.264 48.373 21.160 1.00 18.73 403 ALA A CA 1
ATOM 3126 C C . ALA A 1 385 ? 11.756 47.050 20.588 1.00 18.70 403 ALA A C 1
ATOM 3127 O O . ALA A 1 385 ? 11.335 46.989 19.426 1.00 19.04 403 ALA A O 1
ATOM 3129 N N . ARG A 1 386 ? 11.803 45.981 21.379 1.00 17.92 404 ARG A N 1
ATOM 3130 C CA . ARG A 1 386 ? 11.245 44.712 20.910 1.00 17.26 404 ARG A CA 1
ATOM 3131 C C . ARG A 1 386 ? 10.234 44.202 21.926 1.00 16.91 404 ARG A C 1
ATOM 3132 O O . ARG A 1 386 ? 10.606 43.872 23.043 1.00 15.98 404 ARG A O 1
ATOM 3140 N N . ALA A 1 387 ? 8.968 44.165 21.527 1.00 16.71 405 ALA A N 1
ATOM 3141 C CA . ALA A 1 387 ? 7.920 43.549 22.350 1.00 16.78 405 ALA A CA 1
ATOM 3142 C C . ALA A 1 387 ? 7.844 42.061 21.980 1.00 17.20 405 ALA A C 1
ATOM 3143 O O . ALA A 1 387 ? 7.452 41.699 20.860 1.00 17.02 405 ALA A O 1
ATOM 3145 N N . VAL A 1 388 ? 8.283 41.220 22.905 1.00 16.77 406 VAL A N 1
ATOM 3146 C CA . VAL A 1 388 ? 8.409 39.786 22.652 1.00 16.81 406 VAL A CA 1
ATOM 3147 C C . VAL A 1 388 ? 7.269 39.038 23.349 1.00 17.06 406 VAL A C 1
ATOM 3148 O O . VAL A 1 388 ? 7.234 38.964 24.590 1.00 15.57 406 VAL A O 1
ATOM 3152 N N . PRO A 1 389 ? 6.335 38.483 22.546 1.00 17.34 407 PRO A N 1
ATOM 3153 C CA . PRO A 1 389 ? 5.220 37.687 23.066 1.00 18.13 407 PRO A CA 1
ATOM 3154 C C . PRO A 1 389 ? 5.665 36.238 23.210 1.00 18.42 407 PRO A C 1
ATOM 3155 O O . PRO A 1 389 ? 6.722 35.853 22.682 1.00 18.91 407 PRO A O 1
ATOM 3159 N N . LEU A 1 390 ? 4.858 35.445 23.902 1.00 18.39 408 LEU A N 1
ATOM 3160 C CA . LEU A 1 390 ? 5.050 34.009 23.919 1.00 18.95 408 LEU A CA 1
ATOM 3161 C C . LEU A 1 390 ? 4.456 33.372 22.663 1.00 18.29 408 LEU A C 1
ATOM 3162 O O . LEU A 1 390 ? 3.499 33.897 22.079 1.00 17.94 408 LEU A O 1
ATOM 3167 N N . GLY A 1 391 ? 5.034 32.243 22.259 1.00 17.59 409 GLY A N 1
ATOM 3168 C CA . GLY A 1 391 ? 4.394 31.332 21.307 1.00 18.04 409 GLY A CA 1
ATOM 3169 C C . GLY A 1 391 ? 4.500 31.640 19.827 1.00 17.77 409 GLY A C 1
ATOM 3170 O O . GLY A 1 391 ? 3.803 31.016 19.015 1.00 17.75 409 GLY A O 1
ATOM 3171 N N . ASN A 1 392 ? 5.359 32.588 19.455 1.00 17.94 410 ASN A N 1
ATOM 3172 C CA . ASN A 1 392 ? 5.639 32.832 18.032 1.00 18.64 410 ASN A CA 1
ATOM 3173 C C . ASN A 1 392 ? 6.295 31.599 17.421 1.00 18.66 410 ASN A C 1
ATOM 3174 O O . ASN A 1 392 ? 7.225 31.047 17.999 1.00 18.59 410 ASN A O 1
ATOM 3179 N N . VAL A 1 393 ? 5.790 31.154 16.273 1.00 19.24 411 VAL A N 1
ATOM 3180 C CA . VAL A 1 393 ? 6.426 30.081 15.518 1.00 19.59 411 VAL A CA 1
ATOM 3181 C C . VAL A 1 393 ? 6.860 30.674 14.179 1.00 20.09 411 VAL A C 1
ATOM 3182 O O . VAL A 1 393 ? 6.055 31.291 13.472 1.00 20.10 411 VAL A O 1
ATOM 3186 N N . GLN A 1 394 ? 8.135 30.522 13.848 1.00 19.89 412 GLN A N 1
ATOM 3187 C CA . GLN A 1 394 ? 8.626 30.967 12.556 1.00 20.70 412 GLN A CA 1
ATOM 3188 C C . GLN A 1 394 ? 9.670 30.012 11.997 1.00 19.95 412 GLN A C 1
ATOM 3189 O O . GLN A 1 394 ? 10.558 29.559 12.718 1.00 19.36 412 GLN A O 1
ATOM 3195 N N . THR A 1 395 ? 9.553 29.733 10.704 1.00 19.99 413 THR A N 1
ATOM 3196 C CA . THR A 1 395 ? 10.515 28.895 10.009 1.00 20.25 413 THR A CA 1
ATOM 3197 C C . THR A 1 395 ? 11.446 29.794 9.194 1.00 20.68 413 THR A C 1
ATOM 3198 O O . THR A 1 395 ? 10.987 30.588 8.364 1.00 20.83 413 THR A O 1
ATOM 3202 N N . VAL A 1 396 ? 12.746 29.679 9.459 1.00 20.57 414 VAL A N 1
ATOM 3203 C CA . VAL A 1 396 ? 13.768 30.441 8.742 1.00 20.18 414 VAL A CA 1
ATOM 3204 C C . VAL A 1 396 ? 14.753 29.447 8.152 1.00 20.77 414 VAL A C 1
ATOM 3205 O O . VAL A 1 396 ? 15.378 28.669 8.893 1.00 20.52 414 VAL A O 1
ATOM 3209 N N . SER A 1 397 ? 14.883 29.474 6.824 1.00 20.73 415 SER A N 1
ATOM 3210 C CA . SER A 1 397 ? 15.860 28.656 6.101 1.00 20.88 415 SER A CA 1
ATOM 3211 C C . SER A 1 397 ? 15.951 27.218 6.620 1.00 20.93 415 SER A C 1
ATOM 3212 O O . SER A 1 397 ? 17.036 26.763 7.015 1.00 21.29 415 SER A O 1
ATOM 3215 N N . GLY A 1 398 ? 14.818 26.521 6.649 1.00 20.11 416 GLY A N 1
ATOM 3216 C CA . GLY A 1 398 ? 14.811 25.093 6.966 1.00 19.77 416 GLY A CA 1
ATOM 3217 C C . GLY A 1 398 ? 14.685 24.748 8.443 1.00 19.64 416 GLY A C 1
ATOM 3218 O O . GLY A 1 398 ? 14.540 23.568 8.788 1.00 20.56 416 GLY A O 1
ATOM 3219 N N . HIS A 1 399 ? 14.733 25.758 9.312 1.00 18.21 417 HIS A N 1
ATOM 3220 C CA . HIS A 1 399 ? 14.551 25.519 10.753 1.00 17.12 417 HIS A CA 1
ATOM 3221 C C . HIS A 1 399 ? 13.331 26.240 11.321 1.00 16.91 417 HIS A C 1
ATOM 3222 O O . HIS A 1 399 ? 13.207 27.465 11.205 1.00 17.00 417 HIS A O 1
ATOM 3229 N N . THR A 1 400 ? 12.462 25.476 11.977 1.00 15.55 418 THR A N 1
ATOM 3230 C CA . THR A 1 400 ? 11.313 26.048 12.669 1.00 15.36 418 THR A CA 1
ATOM 3231 C C . THR A 1 400 ? 11.666 26.398 14.108 1.00 15.54 418 THR A C 1
ATOM 3232 O O . THR A 1 400 ? 11.983 25.513 14.926 1.00 15.87 418 THR A O 1
ATOM 3236 N N . PHE A 1 401 ? 11.584 27.691 14.407 1.00 14.35 419 PHE A N 1
ATOM 3237 C CA . PHE A 1 401 ? 11.811 28.195 15.756 1.00 14.12 419 PHE A CA 1
ATOM 3238 C C . PHE A 1 401 ? 10.484 28.351 16.486 1.00 14.34 419 PHE A C 1
ATOM 3239 O O . PHE A 1 401 ? 9.641 29.143 16.051 1.00 14.91 419 PHE A O 1
ATOM 3247 N N A ARG A 1 402 ? 10.289 27.585 17.557 0.50 13.91 420 ARG A N 1
ATOM 3248 N N B ARG A 1 402 ? 10.314 27.607 17.576 0.50 13.92 420 ARG A N 1
ATOM 3249 C CA A ARG A 1 402 ? 9.182 27.817 18.491 0.50 13.94 420 ARG A CA 1
ATOM 3250 C CA B ARG A 1 402 ? 9.198 27.801 18.506 0.50 13.94 420 ARG A CA 1
ATOM 3251 C C A ARG A 1 402 ? 9.637 28.875 19.493 0.50 13.72 420 ARG A C 1
ATOM 3252 C C B ARG A 1 402 ? 9.629 28.839 19.550 0.50 13.74 420 ARG A C 1
ATOM 3253 O O A ARG A 1 402 ? 10.815 28.909 19.859 0.50 13.52 420 ARG A O 1
ATOM 3254 O O B ARG A 1 402 ? 10.782 28.830 19.997 0.50 13.56 420 ARG A O 1
ATOM 3269 N N . GLY A 1 403 ? 8.716 29.730 19.941 1.00 13.89 421 GLY A N 1
ATOM 3270 C CA . GLY A 1 403 ? 9.075 30.859 20.819 1.00 13.70 421 GLY A CA 1
ATOM 3271 C C . GLY A 1 403 ? 9.985 31.868 20.128 1.00 13.46 421 GLY A C 1
ATOM 3272 O O . GLY A 1 403 ? 10.818 32.547 20.774 1.00 12.46 421 GLY A O 1
ATOM 3273 N N . PHE A 1 404 ? 9.819 31.996 18.809 1.00 14.03 422 PHE A N 1
ATOM 3274 C CA . PHE A 1 404 ? 10.689 32.876 18.036 1.00 14.26 422 PHE A CA 1
ATOM 3275 C C . PHE A 1 404 ? 10.628 34.327 18.590 1.00 14.60 422 PHE A C 1
ATOM 3276 O O . PHE A 1 404 ? 9.530 34.857 18.857 1.00 14.04 422 PHE A O 1
ATOM 3284 N N . MET A 1 405 ? 11.820 34.913 18.731 1.00 14.99 423 MET A N 1
ATOM 3285 C CA . MET A 1 405 ? 12.093 36.246 19.323 1.00 16.75 423 MET A CA 1
ATOM 3286 C C . MET A 1 405 ? 12.569 36.119 20.760 1.00 15.57 423 MET A C 1
ATOM 3287 O O . MET A 1 405 ? 13.194 37.042 21.300 1.00 15.43 423 MET A O 1
ATOM 3292 N N . SER A 1 406 ? 12.257 34.983 21.387 1.00 14.75 424 SER A N 1
ATOM 3293 C CA . SER A 1 406 ? 12.625 34.776 22.795 1.00 15.19 424 SER A CA 1
ATOM 3294 C C . SER A 1 406 ? 13.823 33.817 23.022 1.00 15.00 424 SER A C 1
ATOM 3295 O O . SER A 1 406 ? 14.229 33.604 24.173 1.00 13.95 424 SER A O 1
ATOM 3298 N N . HIS A 1 407 ? 14.368 33.238 21.942 1.00 14.43 425 HIS A N 1
ATOM 3299 C CA . HIS A 1 407 ? 15.595 32.386 21.987 1.00 14.43 425 HIS A CA 1
ATOM 3300 C C . HIS A 1 407 ? 15.415 31.104 22.805 1.00 14.45 425 HIS A C 1
ATOM 3301 O O . HIS A 1 407 ? 16.392 30.494 23.262 1.00 15.26 425 HIS A O 1
ATOM 3308 N N . ALA A 1 408 ? 14.159 30.706 22.967 1.00 14.78 426 ALA A N 1
ATOM 3309 C CA . ALA A 1 408 ? 13.781 29.514 23.754 1.00 15.05 426 ALA A CA 1
ATOM 3310 C C . ALA A 1 408 ? 12.363 29.137 23.356 1.00 15.32 426 ALA A C 1
ATOM 3311 O O . ALA A 1 408 ? 11.586 29.986 22.921 1.00 15.11 426 ALA A O 1
ATOM 3313 N N . ASP A 1 409 ? 12.022 27.863 23.507 1.00 15.34 427 ASP A N 1
ATOM 3314 C CA . ASP A 1 409 ? 10.688 27.393 23.157 1.00 16.01 427 ASP A CA 1
ATOM 3315 C C . ASP A 1 409 ? 9.646 27.834 24.173 1.00 16.71 427 ASP A C 1
ATOM 3316 O O . ASP A 1 409 ? 8.473 28.004 23.837 1.00 17.73 427 ASP A O 1
ATOM 3321 N N . ASN A 1 410 ? 10.075 28.012 25.418 1.00 17.38 428 ASN A N 1
ATOM 3322 C CA . ASN A 1 410 ? 9.132 28.212 26.512 1.00 18.43 428 ASN A CA 1
ATOM 3323 C C . ASN A 1 410 ? 9.647 29.193 27.563 1.00 17.53 428 ASN A C 1
ATOM 3324 O O . ASN A 1 410 ? 9.679 28.882 28.769 1.00 16.86 428 ASN A O 1
ATOM 3329 N N . TYR A 1 411 ? 10.039 30.379 27.109 1.00 17.13 429 TYR A N 1
ATOM 3330 C CA . TYR A 1 411 ? 10.426 31.427 28.045 1.00 17.25 429 TYR A CA 1
ATOM 3331 C C . TYR A 1 411 ? 9.206 31.749 28.936 1.00 17.04 429 TYR A C 1
ATOM 3332 O O . TYR A 1 411 ? 8.070 31.742 28.458 1.00 16.89 429 TYR A O 1
ATOM 3341 N N . PRO A 1 412 ? 9.424 31.941 30.252 1.00 17.76 430 PRO A N 1
ATOM 3342 C CA . PRO A 1 412 ? 8.277 32.072 31.168 1.00 17.70 430 PRO A CA 1
ATOM 3343 C C . PRO A 1 412 ? 7.277 33.220 30.943 1.00 17.41 430 PRO A C 1
ATOM 3344 O O . PRO A 1 412 ? 6.123 33.101 31.382 1.00 17.29 430 PRO A O 1
ATOM 3348 N N . CYS A 1 413 ? 7.697 34.328 30.333 1.00 16.82 431 CYS A N 1
ATOM 3349 C CA . CYS A 1 413 ? 6.811 35.480 30.239 1.00 16.79 431 CYS A CA 1
ATOM 3350 C C . CYS A 1 413 ? 7.129 36.316 29.014 1.00 16.05 431 CYS A C 1
ATOM 3351 O O . CYS A 1 413 ? 8.196 36.176 28.414 1.00 16.14 431 CYS A O 1
ATOM 3354 N N . ALA A 1 414 ? 6.171 37.153 28.639 1.00 15.51 432 ALA A N 1
ATOM 3355 C CA . ALA A 1 414 ? 6.387 38.179 27.624 1.00 15.45 432 ALA A CA 1
ATOM 3356 C C . ALA A 1 414 ? 7.203 39.312 28.244 1.00 15.55 432 ALA A C 1
ATOM 3357 O O . ALA A 1 414 ? 7.170 39.534 29.449 1.00 15.29 432 ALA A O 1
ATOM 3359 N N . TYR A 1 415 ? 7.933 40.024 27.401 1.00 15.06 433 TYR A N 1
ATOM 3360 C CA . TYR A 1 415 ? 8.753 41.147 27.893 1.00 14.66 433 TYR A CA 1
ATOM 3361 C C . TYR A 1 415 ? 9.017 42.185 26.803 1.00 15.04 433 TYR A C 1
ATOM 3362 O O . TYR A 1 415 ? 8.708 41.960 25.625 1.00 14.12 433 TYR A O 1
ATOM 3371 N N . LEU A 1 416 ? 9.553 43.330 27.221 1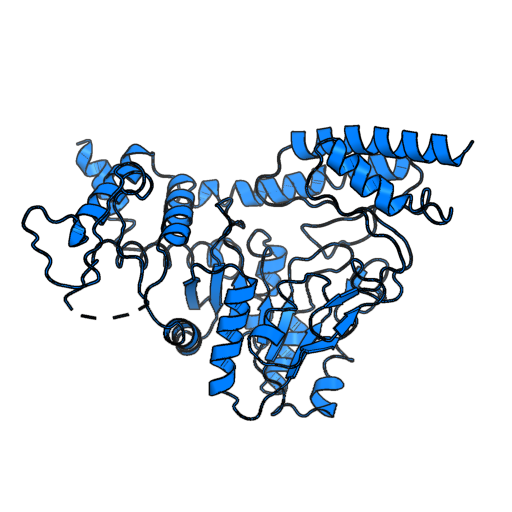.00 14.60 434 LEU A N 1
ATOM 3372 C CA . LEU A 1 416 ? 9.919 44.422 26.316 1.00 15.34 434 LEU A CA 1
ATOM 3373 C C . LEU A 1 416 ? 11.406 44.645 26.459 1.00 16.16 434 LEU A C 1
ATOM 3374 O O . LEU A 1 416 ? 11.904 44.857 27.569 1.00 15.62 434 LEU A O 1
ATOM 3379 N N A ASN A 1 417 ? 12.124 44.619 25.343 0.50 16.11 435 ASN A N 1
ATOM 3380 N N B ASN A 1 417 ? 12.088 44.569 25.319 0.50 16.62 435 ASN A N 1
ATOM 3381 C CA A ASN A 1 417 ? 13.588 44.681 25.328 0.50 16.52 435 ASN A CA 1
ATOM 3382 C CA B ASN A 1 417 ? 13.502 44.868 25.189 0.50 17.38 435 ASN A CA 1
ATOM 3383 C C A ASN A 1 417 ? 14.071 46.030 24.753 0.50 17.22 435 ASN A C 1
ATOM 3384 C C B ASN A 1 417 ? 13.779 46.329 24.977 0.50 17.69 435 ASN A C 1
ATOM 3385 O O A ASN A 1 417 ? 13.635 46.429 23.669 0.50 16.66 435 ASN A O 1
ATOM 3386 O O B ASN A 1 417 ? 13.030 47.046 24.293 0.50 16.99 435 ASN A O 1
ATOM 3395 N N . ALA A 1 418 ? 14.914 46.746 25.518 1.00 17.54 436 ALA A N 1
ATOM 3396 C CA . ALA A 1 418 ? 15.529 48.005 25.114 1.00 18.29 436 ALA A CA 1
ATOM 3397 C C . ALA A 1 418 ? 17.031 47.860 25.394 1.00 18.45 436 ALA A C 1
ATOM 3398 O O . ALA A 1 418 ? 17.436 46.964 26.172 1.00 18.90 436 ALA A O 1
ATOM 3400 N N . ALA A 1 419 ? 17.856 48.713 24.776 1.00 17.59 437 ALA A N 1
ATOM 3401 C CA . ALA A 1 419 ? 19.313 48.586 24.907 1.00 16.53 437 ALA A CA 1
ATOM 3402 C C . ALA A 1 419 ? 19.987 49.942 24.929 1.00 15.74 437 ALA A C 1
ATOM 3403 O O . ALA A 1 419 ? 19.489 50.916 24.345 1.00 16.42 437 ALA A O 1
ATOM 3405 N N . ALA A 1 420 ? 21.132 49.978 25.601 1.00 15.01 438 ALA A N 1
ATOM 3406 C CA . ALA A 1 420 ? 21.991 51.147 25.633 1.00 14.60 438 ALA A CA 1
ATOM 3407 C C . ALA A 1 420 ? 23.210 50.842 24.778 1.00 14.44 438 ALA A C 1
ATOM 3408 O O . ALA A 1 420 ? 24.228 50.334 25.273 1.00 14.08 438 ALA A O 1
ATOM 3410 N N . ALA A 1 421 ? 23.080 51.139 23.481 1.00 12.91 439 ALA A N 1
ATOM 3411 C CA . ALA A 1 421 ? 24.167 50.988 22.519 1.00 13.06 439 ALA A CA 1
ATOM 3412 C C . ALA A 1 421 ? 24.897 52.318 22.302 1.00 11.94 439 ALA A C 1
ATOM 3413 O O . ALA A 1 421 ? 24.381 53.407 22.643 1.00 11.39 439 ALA A O 1
ATOM 3415 N N . ILE A 1 422 ? 26.088 52.238 21.709 1.00 11.51 440 ILE A N 1
ATOM 3416 C CA . ILE A 1 422 ? 26.974 53.378 21.598 1.00 12.01 440 ILE A CA 1
ATOM 3417 C C . ILE A 1 422 ? 26.231 54.563 20.932 1.00 11.90 440 ILE A C 1
ATOM 3418 O O . ILE A 1 422 ? 25.449 54.356 20.006 1.00 11.99 440 ILE A O 1
ATOM 3423 N N . GLY A 1 423 ? 26.427 55.779 21.440 1.00 12.30 441 GLY A N 1
ATOM 3424 C CA . GLY A 1 423 ? 25.784 56.942 20.837 1.00 13.01 441 GLY A CA 1
ATOM 3425 C C . GLY A 1 423 ? 24.413 57.274 21.426 1.00 13.41 441 GLY A C 1
ATOM 3426 O O . GLY A 1 423 ? 23.824 58.293 21.043 1.00 14.45 441 GLY A O 1
ATOM 3427 N N . MET A 1 424 ? 23.914 56.462 22.362 1.00 14.62 442 MET A N 1
ATOM 3428 C CA . MET A 1 424 ? 22.626 56.753 22.996 1.00 15.24 442 MET A CA 1
ATOM 3429 C C . MET A 1 424 ? 22.674 58.066 23.775 1.00 15.86 442 MET A C 1
ATOM 3430 O O . MET A 1 424 ? 23.660 58.370 24.440 1.00 15.26 442 MET A O 1
ATOM 3435 N N . LYS A 1 425 ? 21.588 58.832 23.691 1.00 16.53 443 LYS A N 1
ATOM 3436 C CA . LYS A 1 425 ? 21.482 60.080 24.437 1.00 17.49 443 LYS A CA 1
ATOM 3437 C C . LYS A 1 425 ? 20.428 60.005 25.538 1.00 17.91 443 LYS A C 1
ATOM 3438 O O . LYS A 1 425 ? 19.515 59.196 25.477 1.00 15.90 443 LYS A O 1
ATOM 3444 N N . MET A 1 426 ? 20.553 60.881 26.531 1.00 18.98 444 MET A N 1
ATOM 3445 C CA . MET A 1 426 ? 19.555 60.968 27.576 1.00 20.78 444 MET A CA 1
ATOM 3446 C C . MET A 1 426 ? 18.130 61.095 27.022 1.00 19.00 444 MET A C 1
ATOM 3447 O O . MET A 1 426 ? 17.209 60.449 27.551 1.00 18.64 444 MET A O 1
ATOM 3452 N N . GLN A 1 427 ? 17.950 61.894 25.966 1.00 18.14 445 GLN A N 1
ATOM 3453 C CA . GLN A 1 427 ? 16.631 62.029 25.335 1.00 18.59 445 GLN A CA 1
ATOM 3454 C C . GLN A 1 427 ? 16.080 60.719 24.740 1.00 17.32 445 GLN A C 1
ATOM 3455 O O . GLN A 1 427 ? 14.861 60.533 24.704 1.00 17.59 445 GLN A O 1
ATOM 3461 N N . ASP A 1 428 ? 16.961 59.823 24.276 1.00 15.04 446 ASP A N 1
ATOM 3462 C CA . ASP A 1 428 ? 16.509 58.512 23.804 1.00 15.34 446 ASP A CA 1
ATOM 3463 C C . ASP A 1 428 ? 15.806 57.780 24.956 1.00 15.15 446 ASP A C 1
ATOM 3464 O O . ASP A 1 428 ? 14.709 57.240 24.787 1.00 15.97 446 ASP A O 1
ATOM 3469 N N . VAL A 1 429 ? 16.449 57.756 26.121 1.00 14.84 447 VAL A N 1
ATOM 3470 C CA . VAL A 1 429 ? 15.841 57.147 27.315 1.00 15.23 447 VAL A CA 1
ATOM 3471 C C . VAL A 1 429 ? 14.564 57.872 27.760 1.00 15.59 447 VAL A C 1
ATOM 3472 O O . VAL A 1 429 ? 13.515 57.243 27.976 1.00 15.73 447 VAL A O 1
ATOM 3476 N N . ASP A 1 430 ? 14.656 59.191 27.899 1.00 15.58 448 ASP A N 1
ATOM 3477 C CA . ASP A 1 430 ? 13.559 59.982 28.470 1.00 15.79 448 ASP A CA 1
ATOM 3478 C C . ASP A 1 430 ? 12.285 59.920 27.623 1.00 15.82 448 ASP A C 1
ATOM 3479 O O . ASP A 1 430 ? 11.186 59.732 28.164 1.00 16.09 448 ASP A O 1
ATOM 3484 N N . LEU A 1 431 ? 12.432 60.068 26.307 1.00 15.78 449 LEU A N 1
ATOM 3485 C CA . LEU A 1 431 ? 11.293 59.970 25.394 1.00 16.09 449 LEU A CA 1
ATOM 3486 C C . LEU A 1 431 ? 10.697 58.567 25.388 1.00 16.24 449 LEU A C 1
ATOM 3487 O O . LEU A 1 431 ? 9.474 58.420 25.398 1.00 16.31 449 LEU A O 1
ATOM 3492 N N . PHE A 1 432 ? 11.566 57.551 25.348 1.00 15.34 450 PHE A N 1
ATOM 3493 C CA . PHE A 1 432 ? 11.129 56.153 25.414 1.00 15.91 450 PHE A CA 1
ATOM 3494 C C . PHE A 1 432 ? 10.263 55.914 26.648 1.00 15.78 450 PHE A C 1
ATOM 3495 O O . PHE A 1 432 ? 9.164 55.373 26.535 1.00 16.26 450 PHE A O 1
ATOM 3503 N N . ILE A 1 433 ? 10.769 56.326 27.812 1.00 16.02 451 ILE A N 1
ATOM 3504 C CA . ILE A 1 433 ? 10.079 56.138 29.092 1.00 16.09 451 ILE A CA 1
ATOM 3505 C C . ILE A 1 433 ? 8.718 56.865 29.072 1.00 16.04 451 ILE A C 1
ATOM 3506 O O . ILE A 1 433 ? 7.693 56.289 29.447 1.00 15.71 451 ILE A O 1
ATOM 3511 N N . LYS A 1 434 ? 8.715 58.119 28.612 1.00 15.87 452 LYS A N 1
ATOM 3512 C CA . LYS A 1 434 ? 7.482 58.906 28.559 1.00 16.12 452 LYS A CA 1
ATOM 3513 C C . LYS A 1 434 ? 6.455 58.213 27.659 1.00 15.45 452 LYS A C 1
ATOM 3514 O O . LYS A 1 434 ? 5.296 58.039 28.038 1.00 15.36 452 LYS A O 1
ATOM 3520 N N . ARG A 1 435 ? 6.894 57.792 26.476 1.00 14.77 453 ARG A N 1
ATOM 3521 C CA . ARG A 1 435 ? 6.000 57.129 25.517 1.00 14.78 453 ARG A CA 1
ATOM 3522 C C . ARG A 1 435 ? 5.516 55.753 25.973 1.00 14.51 453 ARG A C 1
ATOM 3523 O O . ARG A 1 435 ? 4.333 55.438 25.860 1.00 14.50 453 ARG A O 1
ATOM 3531 N N . LEU A 1 436 ? 6.428 54.957 26.520 1.00 14.40 454 LEU A N 1
ATOM 3532 C CA . LEU A 1 436 ? 6.079 53.643 27.065 1.00 14.50 454 LEU A CA 1
ATOM 3533 C C . LEU A 1 436 ? 5.009 53.736 28.188 1.00 14.76 454 LEU A C 1
ATOM 3534 O O . LEU A 1 436 ? 4.043 52.964 28.221 1.00 15.33 454 LEU A O 1
ATOM 3539 N N . ASP A 1 437 ? 5.207 54.668 29.108 1.00 14.30 455 ASP A N 1
ATOM 3540 C CA . ASP A 1 437 ? 4.254 54.930 30.179 1.00 15.73 455 ASP A CA 1
ATOM 3541 C C . ASP A 1 437 ? 2.841 55.147 29.600 1.00 15.19 455 ASP A C 1
ATOM 3542 O O . ASP A 1 437 ? 1.878 54.524 30.043 1.00 15.31 455 ASP A O 1
ATOM 3547 N N . LYS A 1 438 ? 2.741 56.022 28.598 1.00 15.73 456 LYS A N 1
ATOM 3548 C CA . LYS A 1 438 ? 1.457 56.337 27.962 1.00 16.24 456 LYS A CA 1
ATOM 3549 C C . LYS A 1 438 ? 0.837 55.120 27.290 1.00 16.15 456 LYS A C 1
ATOM 3550 O O . LYS A 1 438 ? -0.349 54.858 27.448 1.00 15.97 456 LYS A O 1
ATOM 3556 N N . CYS A 1 439 ? 1.647 54.382 26.541 1.00 15.76 457 CYS A N 1
ATOM 3557 C CA . CYS A 1 439 ? 1.187 53.188 25.841 1.00 15.89 457 CYS A CA 1
ATOM 3558 C C . CYS A 1 439 ? 0.651 52.139 26.802 1.00 15.77 457 CYS A C 1
ATOM 3559 O O . CYS A 1 439 ? -0.440 51.599 26.600 1.00 15.67 457 CYS A O 1
ATOM 3562 N N . LEU A 1 440 ? 1.422 51.843 27.845 1.00 15.55 458 LEU A N 1
ATOM 3563 C CA . LEU A 1 440 ? 0.959 50.873 28.846 1.00 15.59 458 LEU A CA 1
ATOM 3564 C C . LEU A 1 440 ? -0.356 51.292 29.510 1.00 16.06 458 LEU A C 1
ATOM 3565 O O . LEU A 1 440 ? -1.241 50.460 29.703 1.00 16.12 458 LEU A O 1
ATOM 3570 N N . ASN A 1 441 ? -0.475 52.574 29.858 1.00 16.63 459 ASN A N 1
ATOM 3571 C CA . ASN A 1 441 ? -1.726 53.097 30.413 1.00 17.17 459 ASN A CA 1
ATOM 3572 C C . ASN A 1 441 ? -2.922 52.915 29.462 1.00 17.72 459 ASN A C 1
ATOM 3573 O O . ASN A 1 441 ? -4.003 52.507 29.899 1.00 17.81 459 ASN A O 1
ATOM 3578 N N . ILE A 1 442 ? -2.709 53.173 28.167 1.00 18.02 460 ILE A N 1
ATOM 3579 C CA . ILE A 1 442 ? -3.738 52.948 27.141 1.00 18.29 460 ILE A CA 1
ATOM 3580 C C . ILE A 1 442 ? -4.180 51.475 27.064 1.00 18.38 460 ILE A C 1
ATOM 3581 O O . ILE A 1 442 ? -5.383 51.188 27.124 1.00 18.86 460 ILE A O 1
ATOM 3586 N N . VAL A 1 443 ? -3.217 50.557 26.947 1.00 18.02 461 VAL A N 1
ATOM 3587 C CA . VAL A 1 443 ? -3.514 49.117 26.850 1.00 18.49 461 VAL A CA 1
ATOM 3588 C C . VAL A 1 443 ? -4.300 48.637 28.076 1.00 19.03 461 VAL A C 1
ATOM 3589 O O . VAL A 1 443 ? -5.346 48.000 27.935 1.00 18.62 461 VAL A O 1
ATOM 3593 N N . ARG A 1 444 ? -3.806 48.971 29.269 1.00 19.53 462 ARG A N 1
ATOM 3594 C CA . ARG A 1 444 ? -4.462 48.554 30.507 1.00 20.71 462 ARG A CA 1
ATOM 3595 C C . ARG A 1 444 ? -5.877 49.124 30.634 1.00 21.29 462 ARG A C 1
ATOM 3596 O O . ARG A 1 444 ? -6.787 48.426 31.076 1.00 21.44 462 ARG A O 1
ATOM 3604 N N . LYS A 1 445 ? -6.060 50.382 30.236 1.00 22.70 463 LYS A N 1
ATOM 3605 C CA . LYS A 1 445 ? -7.390 50.992 30.176 1.00 24.15 463 LYS A CA 1
ATOM 3606 C C . LYS A 1 445 ? -8.337 50.185 29.279 1.00 24.69 463 LYS A C 1
ATOM 3607 O O . LYS A 1 445 ? -9.453 49.857 29.691 1.00 25.13 463 LYS A O 1
ATOM 3613 N N . GLU A 1 446 ? -7.881 49.861 28.067 1.00 25.54 464 GLU A N 1
ATOM 3614 C CA . GLU A 1 446 ? -8.667 49.076 27.104 1.00 26.37 464 GLU A CA 1
ATOM 3615 C C . GLU A 1 446 ? -9.031 47.691 27.658 1.00 26.41 464 GLU A C 1
ATOM 3616 O O . GLU A 1 446 ? -10.170 47.238 27.505 1.00 26.18 464 GLU A O 1
ATOM 3622 N N . GLN A 1 447 ? -8.066 47.045 28.318 1.00 26.45 465 GLN A N 1
ATOM 3623 C CA . GLN A 1 447 ? -8.236 45.694 28.872 1.00 27.00 465 GLN A CA 1
ATOM 3624 C C . GLN A 1 447 ? -9.135 45.647 30.112 1.00 28.05 465 GLN A C 1
ATOM 3625 O O . GLN A 1 447 ? -9.732 44.608 30.412 1.00 28.43 465 GLN A O 1
ATOM 3631 N N . THR A 1 448 ? -9.222 46.764 30.829 1.00 29.26 466 THR A N 1
ATOM 3632 C CA . THR A 1 448 ? -10.010 46.826 32.068 1.00 30.66 466 THR A CA 1
ATOM 3633 C C . THR A 1 448 ? -11.380 47.474 31.827 1.00 31.84 466 THR A C 1
ATOM 3634 O O . THR A 1 448 ? -11.956 48.116 32.721 1.00 32.48 466 THR A O 1
ATOM 3638 N N . ARG A 1 449 ? -11.888 47.267 30.611 1.00 33.13 467 ARG A N 1
ATOM 3639 C CA . ARG A 1 449 ? -13.204 47.727 30.147 1.00 34.26 467 ARG A CA 1
ATOM 3640 C C . ARG A 1 449 ? -13.353 49.243 30.199 1.00 34.51 467 ARG A C 1
ATOM 3641 O O . ARG A 1 449 ? -13.085 49.926 29.209 1.00 35.19 467 ARG A O 1
#

Secondary structure (DSSP, 8-state):
-HHHHHHHHHHHHHHH-PPPSSPPPHHHHHHHHHHHHHTBGGG-TT----SS-----S-HHHHHHTTT--S-B----SBHHHHHHHHHHHHHHHHHHHHHT-TT--EEEEESS-HHHHHHHHHHHHHHH-TT--EEEEE----HHHHHHHHHTT-EEEEEPPEEETTEEE--HHHHHHHHHHH-GGGEEEEEEESS--TTB----HHHHHHHHHHHT--EEEE-TTTTT-HHHHHHHHHHHHHS---EEEEE----S--SS-EEEEES-HHHHHHHHHHS-S-B-SHHHHHHHHHHHHHHHHHHHHHHHHHHHHHHHHHHHHHHHHHHTT--B---TT-SSEEEEE-TTTSSSSS-HHHHHHHHHHHTT--S-EEE-S--EEEETTEEEETTTTTSS--SS-EEEEE--TT--HHHHHHHHHHHHHHHHHHHHHHT-

InterPro domains:
  IPR008829 SepSecS/SepCysS family [PF05889] (61-458)
  IPR015421 Pyridoxal phosphate-dependent transferase, major domain [G3DSA:3.40.640.10] (1-463)
  IPR015424 Pyridoxal phosphate-dependent transferase [SSF53383] (25-459)
  IPR019872 O-phosphoseryl-tRNA(Sec) selenium transferase [PIRSF017689] (4-493)
  IPR019872 O-phosphoseryl-tRNA(Sec) selenium transferase [PTHR12944] (1-469)
  IPR019872 O-phosphoseryl-tRNA(Sec) selenium transferase [TIGR03531] (13-458)

CATH classification: 1.10.10.2160 (+2 more: 3.40.640.10, 3.90.1150.10)

Nearest PDB structures (foldseek):
  3bc8-assembly1_A  TM=1.002E+00  e=7.297E-85  Mus musculus
  3bca-assembly1_A  TM=9.996E-01  e=2.407E-81  Mus musculus
  3bcb-assembly1_A  TM=1.000E+00  e=8.652E-81  Mus musculus
  8g9z-assembly1_A-2  TM=9.976E-01  e=1.256E-75  Homo sapiens
  8g9z-assembly2_D  TM=9.954E-01  e=4.279E-75  Homo sapiens

Organism: Mus musculus (NCBI:txid10090)

Foldseek 3Di:
DVVVVLVVVLVVCLPQLEFFQAFDDVVSVLVLLLVLLCQAQLNPPPDDDDDDQSQDDDDPVVCVVQSNPRRFEALVDNRRSLPSLQVSLQSHVQNLLCLLAQVLWDGKGKDQAFQLLLLLLLLLLLCVVQVQAAEEEEAFAQDFSVVVSQVVNPHHYDYDFFDCDQQATADPLVSSLVVCVVCPQSHYSAYEFEAAGAPPYHGYQLLSVQAVCQVSVGEYEYADAQVSLPNLSSNSVNNSVVRGHYAWYKYGCVLQVFDGGMIMITGNDHVSNSSSSVSDPDGHHCVSSVRSVNRSSRCGSVNNVVLSVVLQVVQVVLVVLVQVLQVVLVWGKRPRVRRSWKTKIFPQLLPDLPPCLLVVLVVQCVVVVQPDKDWQAAFDWDDHSHDIDASRPRSHNCNPGTIMMDTRGGPDDPCSSVSSSVSSSVSSVVSNVVSVD

Solvent-accessible surface area: 19794 Å² total

GO terms:
  GO:0000049 tRNA binding (F, IDA)
  GO:0001514 selenocysteine incorporation (P, IDA)
  GO:0005634 nucleus (C, IDA)
  GO:0005737 cytoplasm (C, IDA)
  GO:0005515 protein binding (F, IPI)
  GO:0001717 conversion of seryl-tRNAsec to selenocys-tRNAsec (P, IDA)

Sequence (437 aa):
EARRAHEHLIRLLLLEQQGKCCPEEDGWDESTLELFLHELAVMDSNNFLGNCGVGEREGRVVASALVARRRHYRFIHGIGRQPKAAGSSSSLLLLNKIITNSSLVLNNVIKLAGVHSVASCFVVPMATGMSLTLCFLTLRHKRPKAKYIIWPRIIDQKSCFKKSMVTAGFEEPVVIENVVVLEGDELRTDLKAVEEAKIQELGPEEHILCLHSTTACFAPRVPDRLEELAVICANYDIPHVVNNAYGLQSSKCMHLIQQQGARVGRIDAFVQSSLDNFMVPVGGAIIAGFNEPFIQDISKMYPGRASASPSLDVLITLLSLGCSGYRRKLLKERKEMFVYLSSTTTQLKKLAEAHNERLLQTPHNPISLLAMTLKTIDGHHDKAVTQLGSMLFTRQVSGARAVPLGNVQTVSGHTFRRGFMSHADNYPCAYLNNAAAAIGMKMQDVDLFIKRLDKCLNIVRKEQTR

B-factor: mean 19.38, std 11.68, range [6.92, 107.86]